Protein AF-A0A925JX83-F1 (afdb_monomer)

pLDDT: mean 80.88, std 17.65, range [23.77, 98.75]

Structure (mmCIF, N/CA/C/O backbone):
data_AF-A0A925JX83-F1
#
_entry.id   AF-A0A925JX83-F1
#
loop_
_atom_site.group_PDB
_atom_site.id
_atom_site.type_symbol
_atom_site.label_atom_id
_atom_site.label_alt_id
_atom_site.label_comp_id
_atom_site.label_asym_id
_atom_site.label_entity_id
_atom_site.label_seq_id
_atom_site.pdbx_PDB_ins_code
_atom_site.Cartn_x
_atom_site.Cartn_y
_atom_site.Cartn_z
_atom_site.occupancy
_atom_site.B_iso_or_equiv
_atom_site.auth_seq_id
_atom_site.auth_comp_id
_atom_site.auth_asym_id
_atom_site.auth_atom_id
_atom_site.pdbx_PDB_model_num
ATOM 1 N N . MET A 1 1 ? 29.002 -5.791 -22.066 1.00 78.94 1 MET A N 1
ATOM 2 C CA . MET A 1 1 ? 28.227 -6.704 -22.938 1.00 78.94 1 MET A CA 1
ATOM 3 C C . MET A 1 1 ? 29.161 -7.788 -23.438 1.00 78.94 1 MET A C 1
ATOM 5 O O . MET A 1 1 ? 30.331 -7.495 -23.654 1.00 78.94 1 MET A O 1
ATOM 9 N N . ARG A 1 2 ? 28.658 -9.006 -23.625 1.00 89.62 2 ARG A N 1
ATOM 10 C CA . ARG A 1 2 ? 29.386 -10.144 -24.207 1.00 89.62 2 ARG A CA 1
ATOM 11 C C . ARG A 1 2 ? 28.476 -10.914 -25.164 1.00 89.62 2 ARG A C 1
ATOM 13 O O . ARG A 1 2 ? 27.270 -10.677 -25.166 1.00 89.62 2 ARG A O 1
ATOM 20 N N . GLU A 1 3 ? 29.063 -11.794 -25.976 1.00 90.12 3 GLU A N 1
ATOM 21 C CA . GLU A 1 3 ? 28.338 -12.619 -26.964 1.00 90.12 3 GLU A CA 1
ATOM 22 C C . GLU A 1 3 ? 27.479 -11.778 -27.926 1.00 90.12 3 GLU A C 1
ATOM 24 O O . GLU A 1 3 ? 26.294 -12.036 -28.130 1.00 90.12 3 GLU A O 1
ATOM 29 N N . ILE A 1 4 ? 28.074 -10.713 -28.477 1.00 92.62 4 ILE A N 1
ATOM 30 C CA . ILE A 1 4 ? 27.375 -9.774 -29.358 1.00 92.62 4 ILE A CA 1
ATOM 31 C C . ILE A 1 4 ? 27.391 -10.309 -30.789 1.00 92.62 4 ILE A C 1
ATOM 33 O O . ILE A 1 4 ? 28.447 -10.421 -31.410 1.00 92.62 4 ILE A O 1
ATOM 37 N N . HIS A 1 5 ? 26.207 -10.571 -31.331 1.00 94.31 5 HIS A N 1
ATOM 38 C CA . HIS A 1 5 ? 26.003 -10.935 -32.728 1.00 94.31 5 HIS A CA 1
ATOM 39 C C . HIS A 1 5 ? 24.969 -9.990 -33.330 1.00 94.31 5 HIS A C 1
ATOM 41 O O . HIS A 1 5 ? 23.813 -10.002 -32.913 1.00 94.31 5 HIS A O 1
ATOM 47 N N . ALA A 1 6 ? 25.378 -9.166 -34.294 1.00 93.44 6 ALA A N 1
ATOM 48 C CA . ALA A 1 6 ? 24.534 -8.117 -34.856 1.00 93.44 6 ALA A CA 1
ATOM 49 C C . ALA A 1 6 ? 24.565 -8.118 -36.385 1.00 93.44 6 ALA A C 1
ATOM 51 O O . ALA A 1 6 ? 25.614 -8.341 -36.990 1.00 93.44 6 ALA A O 1
ATOM 52 N N . LYS A 1 7 ? 23.426 -7.802 -37.006 1.00 94.81 7 LYS A N 1
ATOM 53 C CA . LYS A 1 7 ? 23.338 -7.459 -38.428 1.00 94.81 7 LYS A CA 1
ATOM 54 C C . LYS A 1 7 ? 22.896 -6.007 -38.552 1.00 94.81 7 LYS A C 1
ATOM 56 O O . LYS A 1 7 ? 21.767 -5.671 -38.193 1.00 94.81 7 LYS A O 1
ATOM 61 N N . LEU A 1 8 ? 23.791 -5.180 -39.082 1.00 94.31 8 LEU A N 1
ATOM 62 C CA . LEU A 1 8 ? 23.598 -3.743 -39.261 1.00 94.31 8 LEU A CA 1
ATOM 63 C C . LEU A 1 8 ? 23.529 -3.440 -40.766 1.00 94.31 8 LEU A C 1
ATOM 65 O O . LEU A 1 8 ? 24.561 -3.136 -41.363 1.00 94.31 8 LEU A O 1
ATOM 69 N N . PRO A 1 9 ? 22.369 -3.625 -41.427 1.00 90.00 9 PRO A N 1
ATOM 70 C CA . PRO A 1 9 ? 22.266 -3.475 -42.882 1.00 90.00 9 PRO A CA 1
ATOM 71 C C . PRO A 1 9 ? 22.588 -2.058 -43.362 1.00 90.00 9 PRO A C 1
ATOM 73 O O . PRO A 1 9 ? 23.050 -1.894 -44.489 1.00 90.00 9 PRO A O 1
ATOM 76 N N . HIS A 1 10 ? 22.365 -1.052 -42.515 1.00 89.75 10 HIS A N 1
ATOM 77 C CA . HIS A 1 10 ? 22.659 0.333 -42.829 1.00 89.75 10 HIS A CA 1
ATOM 78 C C . HIS A 1 10 ? 23.338 1.024 -41.646 1.00 89.75 10 HIS A C 1
ATOM 80 O O . HIS A 1 10 ? 22.809 1.063 -40.533 1.00 89.75 10 HIS A O 1
ATOM 86 N N . VAL A 1 11 ? 24.518 1.583 -41.907 1.00 88.81 11 VAL A N 1
ATOM 87 C CA . VAL A 1 11 ? 25.257 2.428 -40.971 1.00 88.81 11 VAL A CA 1
ATOM 88 C C . VAL A 1 11 ? 25.675 3.677 -41.725 1.00 88.81 11 VAL A C 1
ATOM 90 O O . VAL A 1 11 ? 26.470 3.606 -42.660 1.00 88.81 11 VAL A O 1
ATOM 93 N N . ARG A 1 12 ? 25.140 4.820 -41.308 1.00 85.38 12 ARG A N 1
ATOM 94 C CA . ARG A 1 12 ? 25.534 6.130 -41.813 1.00 85.38 12 ARG A CA 1
ATOM 95 C C . ARG A 1 12 ? 26.294 6.855 -40.720 1.00 85.38 12 ARG A C 1
ATOM 97 O O . ARG A 1 12 ? 25.704 7.243 -39.712 1.00 85.38 12 ARG A O 1
ATOM 104 N N . LEU A 1 13 ? 27.599 6.993 -40.916 1.00 80.81 13 LEU A N 1
ATOM 105 C CA . LEU A 1 13 ? 28.453 7.828 -40.076 1.00 80.81 13 LEU A CA 1
ATOM 106 C C . LEU A 1 13 ? 28.253 9.296 -40.472 1.00 80.81 13 LEU A C 1
ATOM 108 O O . LEU A 1 13 ? 27.789 9.565 -41.579 1.00 80.81 13 LEU A O 1
ATOM 112 N N . ALA A 1 14 ? 28.533 10.220 -39.552 1.00 68.12 14 ALA A N 1
ATOM 113 C CA . ALA A 1 14 ? 28.352 11.652 -39.782 1.00 68.12 14 ALA A CA 1
ATOM 114 C C . ALA A 1 14 ? 28.977 12.095 -41.123 1.00 68.12 14 ALA A C 1
ATOM 116 O O . ALA A 1 14 ? 30.123 11.759 -41.421 1.00 68.12 14 ALA A O 1
ATOM 117 N N . ASP A 1 15 ? 28.196 12.829 -41.912 1.00 62.22 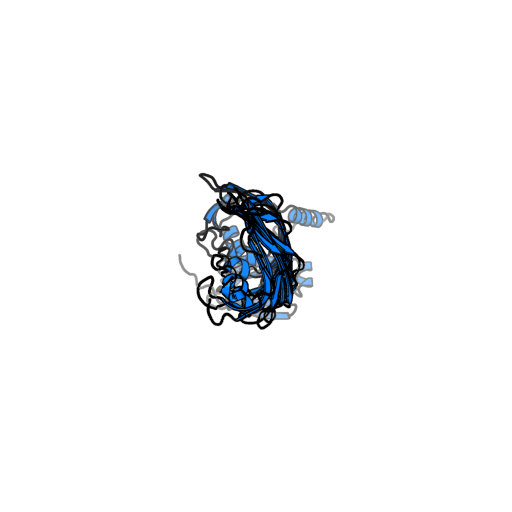15 ASP A N 1
ATOM 118 C CA . ASP A 1 15 ? 28.530 13.341 -43.247 1.00 62.22 15 ASP A CA 1
ATOM 119 C C . ASP A 1 15 ? 28.525 14.885 -43.172 1.00 62.22 15 ASP A C 1
ATOM 121 O O . ASP A 1 15 ? 27.755 15.421 -42.366 1.00 62.22 15 ASP A O 1
ATOM 125 N N . PRO A 1 16 ? 29.349 15.624 -43.942 1.00 60.03 16 PRO A N 1
ATOM 126 C CA . PRO A 1 16 ? 29.262 17.085 -44.051 1.00 60.03 16 PRO A CA 1
ATOM 127 C C . PRO A 1 16 ? 27.836 17.655 -44.206 1.00 60.03 16 PRO A C 1
ATOM 129 O O . PRO A 1 16 ? 27.569 18.725 -43.662 1.00 60.03 16 PRO A O 1
ATOM 132 N N . ASP A 1 17 ? 26.904 16.934 -44.841 1.00 63.88 17 ASP A N 1
ATOM 133 C CA . ASP A 1 17 ? 25.508 17.381 -45.007 1.00 63.88 17 ASP A CA 1
ATOM 134 C C . ASP A 1 17 ? 24.578 17.008 -43.828 1.00 63.88 17 ASP A C 1
ATOM 136 O O . ASP A 1 17 ? 23.416 17.422 -43.764 1.00 63.88 17 ASP A O 1
ATOM 140 N N . SER A 1 18 ? 25.043 16.193 -42.871 1.00 60.97 18 SER A N 1
ATOM 141 C CA . SER A 1 18 ? 24.249 15.757 -41.718 1.00 60.97 18 SER A CA 1
ATOM 142 C C . SER A 1 18 ? 25.121 15.209 -40.583 1.00 60.97 18 SER A C 1
ATOM 144 O O . SER A 1 18 ? 25.587 14.069 -40.627 1.00 60.97 18 SER A O 1
ATOM 146 N N . ALA A 1 19 ? 25.207 15.962 -39.483 1.00 70.25 19 ALA A N 1
ATOM 147 C CA . ALA A 1 19 ? 25.915 15.580 -38.252 1.00 70.25 19 ALA A CA 1
ATOM 148 C C . ALA A 1 19 ? 25.286 14.389 -37.484 1.00 70.25 19 ALA A C 1
ATOM 150 O O . ALA A 1 19 ? 25.683 14.074 -36.364 1.00 70.25 19 ALA A O 1
ATOM 151 N N . ALA A 1 20 ? 24.271 13.723 -38.047 1.00 80.94 20 ALA A N 1
ATOM 152 C CA . ALA A 1 20 ? 23.543 12.648 -37.384 1.00 80.94 20 ALA A CA 1
ATOM 153 C C . ALA A 1 20 ? 24.036 11.268 -37.837 1.00 80.94 20 ALA A C 1
ATOM 155 O O . ALA A 1 20 ? 23.820 10.873 -38.987 1.00 80.94 20 ALA A O 1
ATOM 156 N N . THR A 1 21 ? 24.587 10.494 -36.905 1.00 88.19 21 THR A N 1
ATOM 157 C CA . THR A 1 21 ? 24.862 9.070 -37.125 1.00 88.19 21 THR A CA 1
ATOM 158 C C . THR A 1 21 ? 23.552 8.287 -37.069 1.00 88.19 21 THR A C 1
ATOM 160 O O . THR A 1 21 ? 22.755 8.474 -36.149 1.00 88.19 21 THR A O 1
ATOM 163 N N . ALA A 1 22 ? 23.313 7.413 -38.043 1.00 90.88 22 ALA A N 1
ATOM 164 C CA . ALA A 1 22 ? 22.145 6.537 -38.083 1.00 90.88 22 ALA A CA 1
ATOM 165 C C . ALA A 1 22 ? 22.585 5.076 -38.209 1.00 90.88 22 ALA A C 1
ATOM 167 O O . ALA A 1 22 ? 23.403 4.739 -39.062 1.00 90.88 22 ALA A O 1
ATOM 168 N N . ILE A 1 23 ? 22.043 4.216 -37.351 1.00 94.38 23 ILE A N 1
ATOM 169 C CA . ILE A 1 23 ? 22.340 2.786 -37.296 1.00 94.38 23 ILE A CA 1
ATOM 170 C C . ILE A 1 23 ? 21.011 2.043 -37.362 1.00 94.38 23 ILE A C 1
ATOM 172 O O . ILE A 1 23 ? 20.189 2.142 -36.449 1.00 94.38 23 ILE A O 1
ATOM 176 N N . GLU A 1 24 ? 20.807 1.287 -38.432 1.00 96.38 24 GLU A N 1
ATOM 177 C CA . GLU A 1 24 ? 19.712 0.331 -38.521 1.00 96.38 24 GLU A CA 1
ATOM 178 C C . GLU A 1 24 ? 20.189 -1.013 -37.973 1.00 96.38 24 GLU A C 1
ATOM 180 O O . GLU A 1 24 ? 21.161 -1.593 -38.459 1.00 96.38 24 GLU A O 1
ATOM 185 N N . ILE A 1 25 ? 19.508 -1.509 -36.946 1.00 97.25 25 ILE A N 1
ATOM 186 C CA . ILE A 1 25 ? 19.748 -2.818 -36.349 1.00 97.25 25 ILE A CA 1
ATOM 187 C C . ILE A 1 25 ? 18.638 -3.739 -36.846 1.00 97.25 25 ILE A C 1
ATOM 189 O O . ILE A 1 25 ? 17.486 -3.599 -36.438 1.00 97.25 25 ILE A O 1
ATOM 193 N N . ALA A 1 26 ? 18.979 -4.689 -37.719 1.00 96.75 26 ALA A N 1
ATOM 194 C CA . ALA A 1 26 ? 18.023 -5.692 -38.192 1.00 96.75 26 ALA A CA 1
ATOM 195 C C . ALA A 1 26 ? 17.862 -6.843 -37.192 1.00 96.75 26 ALA A C 1
ATOM 197 O O . ALA A 1 26 ? 16.775 -7.392 -37.047 1.00 96.75 26 ALA A O 1
ATOM 198 N N . THR A 1 27 ? 18.957 -7.222 -36.534 1.00 97.44 27 THR A N 1
ATOM 199 C CA . THR A 1 27 ? 18.974 -8.183 -35.429 1.00 97.44 27 THR A CA 1
ATOM 200 C C . THR A 1 27 ? 20.197 -7.917 -34.561 1.00 97.44 27 THR A C 1
ATOM 202 O O . THR A 1 27 ? 21.277 -7.608 -35.077 1.00 97.44 27 THR A O 1
ATOM 205 N N . LEU A 1 28 ? 20.035 -8.041 -33.248 1.00 97.12 28 LEU A N 1
ATOM 206 C CA . LEU A 1 28 ? 21.115 -8.038 -32.275 1.00 97.12 28 LEU A CA 1
ATOM 207 C C . LEU A 1 28 ? 20.810 -9.062 -31.183 1.00 97.12 28 LEU A C 1
ATOM 209 O O . LEU A 1 28 ? 19.782 -9.005 -30.514 1.00 97.12 28 LEU A O 1
ATOM 213 N N . ARG A 1 29 ? 21.747 -9.985 -30.991 1.00 97.50 29 ARG A N 1
ATOM 214 C CA . ARG A 1 29 ? 21.805 -10.897 -29.851 1.00 97.50 29 ARG A CA 1
ATOM 215 C C . ARG A 1 29 ? 22.959 -10.474 -28.975 1.00 97.50 29 ARG A C 1
ATOM 217 O O . ARG A 1 29 ? 24.043 -10.210 -29.490 1.00 97.50 29 ARG A O 1
ATOM 224 N N . ALA A 1 30 ? 22.720 -10.383 -27.678 1.00 96.69 30 ALA A N 1
ATOM 225 C CA . ALA A 1 30 ? 23.754 -9.995 -26.735 1.00 96.69 30 ALA A CA 1
ATOM 226 C C . ALA A 1 30 ? 23.387 -10.422 -25.319 1.00 96.69 30 ALA A C 1
ATOM 228 O O . ALA A 1 30 ? 22.213 -10.487 -24.950 1.00 96.69 30 ALA A O 1
ATOM 229 N N . ILE A 1 31 ? 24.411 -10.620 -24.498 1.00 93.44 31 ILE A N 1
ATOM 230 C CA . ILE A 1 31 ? 24.279 -10.638 -23.046 1.00 93.44 31 ILE A CA 1
ATOM 231 C C . ILE A 1 31 ? 24.750 -9.274 -22.544 1.00 93.44 31 ILE A C 1
ATOM 233 O O . ILE A 1 31 ? 25.933 -8.918 -22.639 1.00 93.44 31 ILE A O 1
ATOM 237 N N . ALA A 1 32 ? 23.808 -8.475 -22.051 1.00 90.19 32 ALA A N 1
ATOM 238 C CA . ALA A 1 32 ? 24.073 -7.151 -21.522 1.00 90.19 32 ALA A CA 1
ATOM 239 C C . ALA A 1 32 ? 24.131 -7.174 -19.994 1.00 90.19 32 ALA A C 1
ATOM 241 O O . ALA A 1 32 ? 23.265 -7.718 -19.322 1.00 90.19 32 ALA A O 1
ATOM 242 N N . GLU A 1 33 ? 25.157 -6.537 -19.442 1.00 86.62 33 GLU A N 1
ATOM 243 C CA . GLU A 1 33 ? 25.379 -6.395 -18.000 1.00 86.62 33 GLU A CA 1
ATOM 244 C C . GLU A 1 33 ? 25.409 -4.888 -17.678 1.00 86.62 33 GLU A C 1
ATOM 246 O O . GLU A 1 33 ? 26.477 -4.346 -17.403 1.00 86.62 33 GLU A O 1
ATOM 251 N N . PRO A 1 34 ? 24.281 -4.161 -17.851 1.00 75.62 34 PRO A N 1
ATOM 252 C CA . PRO A 1 34 ? 24.247 -2.706 -17.670 1.00 75.62 34 PRO A CA 1
ATOM 253 C C . PRO A 1 34 ? 24.339 -2.295 -16.191 1.00 75.62 34 PRO A C 1
ATOM 255 O O . PRO A 1 34 ? 24.832 -1.214 -15.881 1.00 75.62 34 PRO A O 1
ATOM 258 N N . PHE A 1 35 ? 23.893 -3.171 -15.289 1.00 77.69 35 PHE A N 1
ATOM 259 C CA . PHE A 1 35 ? 23.976 -3.034 -13.836 1.00 77.69 35 PHE A CA 1
ATOM 260 C C . PHE A 1 35 ? 24.625 -4.295 -13.237 1.00 77.69 35 PHE A C 1
ATOM 262 O O . PHE A 1 35 ? 25.201 -5.114 -13.955 1.00 77.69 35 PHE A O 1
ATOM 269 N N . ARG A 1 36 ? 24.548 -4.475 -11.911 1.00 75.25 36 ARG A N 1
ATOM 270 C CA . ARG A 1 36 ? 24.978 -5.727 -11.264 1.00 75.25 36 ARG A CA 1
ATOM 271 C C . ARG A 1 36 ? 24.125 -6.907 -11.750 1.00 75.25 36 ARG A C 1
ATOM 273 O O . ARG A 1 36 ? 22.998 -6.715 -12.192 1.00 75.25 36 ARG A O 1
ATOM 280 N N . ALA A 1 37 ? 24.670 -8.120 -11.639 1.00 73.94 37 ALA A N 1
ATOM 281 C CA . ALA A 1 37 ? 23.974 -9.356 -11.998 1.00 73.94 37 ALA A CA 1
ATOM 282 C C . ALA A 1 37 ? 22.558 -9.432 -11.374 1.00 73.94 37 ALA A C 1
ATOM 284 O O . ALA A 1 37 ? 22.385 -8.993 -10.231 1.00 73.94 37 ALA A O 1
ATOM 285 N N . PRO A 1 38 ? 21.567 -10.029 -12.068 1.00 87.12 38 PRO A N 1
ATOM 286 C CA . PRO A 1 38 ? 21.692 -10.852 -13.282 1.00 87.12 38 PRO A CA 1
ATOM 287 C C . PRO A 1 38 ? 21.828 -10.050 -14.595 1.00 87.12 38 PRO A C 1
ATOM 289 O O . PRO A 1 38 ? 21.419 -8.894 -14.644 1.00 87.12 38 PRO A O 1
ATOM 292 N N . PRO A 1 39 ? 22.396 -10.640 -15.668 1.00 91.75 39 PRO A N 1
ATOM 293 C CA . PRO A 1 39 ? 22.475 -9.995 -16.977 1.00 91.75 39 PRO A CA 1
ATOM 294 C C . PRO A 1 39 ? 21.116 -9.958 -17.693 1.00 91.75 39 PRO A C 1
ATOM 296 O O . PRO A 1 39 ? 20.288 -10.856 -17.538 1.00 91.75 39 PRO A O 1
ATOM 299 N N . ALA A 1 40 ? 20.931 -8.971 -18.566 1.00 93.50 40 ALA A N 1
ATOM 300 C CA . ALA A 1 40 ? 19.880 -8.969 -19.572 1.00 93.50 40 ALA A CA 1
ATOM 301 C C . ALA A 1 40 ? 20.286 -9.870 -20.749 1.00 93.50 40 ALA A C 1
ATOM 303 O O . ALA A 1 40 ? 21.306 -9.637 -21.403 1.00 93.50 40 ALA A O 1
ATOM 304 N N . VAL A 1 41 ? 19.482 -10.891 -21.043 1.00 96.06 41 VAL A N 1
ATOM 305 C CA . VAL A 1 41 ? 19.696 -11.783 -22.192 1.00 96.06 41 VAL A CA 1
ATOM 306 C C . VAL A 1 41 ? 18.823 -11.315 -23.350 1.00 96.06 41 VAL A C 1
ATOM 308 O O . VAL A 1 41 ? 17.610 -11.492 -23.327 1.00 96.06 41 VAL A O 1
ATOM 311 N N . ILE A 1 42 ? 19.433 -10.736 -24.378 1.00 97.25 42 ILE A N 1
ATOM 312 C CA . ILE A 1 42 ? 18.730 -10.257 -25.570 1.00 97.25 42 ILE A CA 1
ATOM 313 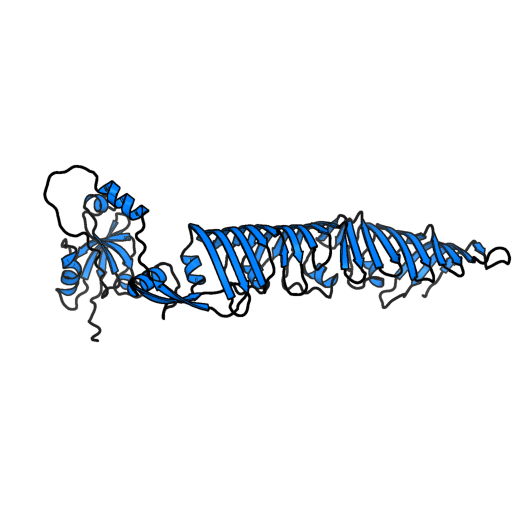C C . ILE A 1 42 ? 18.776 -11.366 -26.624 1.00 97.25 42 ILE A C 1
ATOM 315 O O . ILE A 1 42 ? 19.839 -11.691 -27.157 1.00 97.25 42 ILE A O 1
ATOM 319 N N . ARG A 1 43 ? 17.617 -11.973 -26.906 1.00 97.94 43 ARG A N 1
ATOM 320 C CA . ARG A 1 43 ? 17.453 -13.025 -27.927 1.00 97.94 43 ARG A CA 1
ATOM 321 C C . ARG A 1 43 ? 17.328 -12.457 -29.329 1.00 97.94 43 ARG A C 1
ATOM 323 O O . ARG A 1 43 ? 17.735 -13.125 -30.280 1.00 97.94 43 ARG A O 1
ATOM 330 N N . ASP A 1 44 ? 16.759 -11.265 -29.432 1.00 98.25 44 ASP A N 1
ATOM 331 C CA . ASP A 1 44 ? 16.737 -10.465 -30.643 1.00 98.25 44 ASP A CA 1
ATOM 332 C C . ASP A 1 44 ? 16.440 -8.999 -30.302 1.00 98.25 44 ASP A C 1
ATOM 334 O O . ASP A 1 44 ? 15.725 -8.705 -29.341 1.00 98.25 44 ASP A O 1
ATOM 338 N N . LEU A 1 45 ? 16.972 -8.086 -31.103 1.00 97.81 45 LEU A N 1
ATOM 339 C CA . LEU A 1 45 ? 16.675 -6.660 -31.061 1.00 97.81 45 LEU A CA 1
ATOM 340 C C . LEU A 1 45 ? 16.705 -6.138 -32.493 1.00 97.81 45 LEU A C 1
ATOM 342 O O . LEU A 1 45 ? 17.731 -6.231 -33.164 1.00 97.81 45 LEU A O 1
ATOM 346 N N . ALA A 1 46 ? 15.608 -5.521 -32.913 1.00 98.31 46 ALA A N 1
ATOM 347 C CA . ALA A 1 46 ? 15.557 -4.693 -34.108 1.00 98.31 46 ALA A CA 1
ATOM 348 C C . ALA A 1 46 ? 15.207 -3.260 -33.704 1.00 98.31 46 ALA A C 1
ATOM 350 O O . ALA A 1 46 ? 14.305 -3.069 -32.890 1.00 98.31 46 ALA A O 1
ATOM 351 N N . ALA A 1 47 ? 15.917 -2.266 -34.234 1.00 97.88 47 ALA A N 1
ATOM 352 C CA . ALA A 1 47 ? 15.678 -0.855 -33.928 1.00 97.88 47 ALA A CA 1
ATOM 353 C C . ALA A 1 47 ? 16.380 0.071 -34.925 1.00 97.88 47 ALA A C 1
ATOM 355 O O . ALA A 1 47 ? 17.367 -0.308 -35.554 1.00 97.88 47 ALA A O 1
ATOM 356 N N . ILE A 1 48 ? 15.927 1.321 -34.988 1.00 96.81 48 ILE A N 1
ATOM 357 C CA . ILE A 1 48 ? 16.631 2.407 -35.675 1.00 96.81 48 ILE A CA 1
ATOM 358 C C . ILE A 1 48 ? 17.203 3.342 -34.614 1.00 96.81 48 ILE A C 1
ATOM 360 O O . ILE A 1 48 ? 16.455 3.984 -33.874 1.00 96.81 48 ILE A O 1
ATOM 364 N N . VAL A 1 49 ? 18.529 3.426 -34.540 1.00 96.25 49 VAL A N 1
ATOM 365 C CA . VAL A 1 49 ? 19.239 4.299 -33.602 1.00 96.25 49 VAL A CA 1
ATOM 366 C C . VAL A 1 49 ? 19.752 5.521 -34.351 1.00 96.25 49 VAL A C 1
ATOM 368 O O . VAL A 1 49 ? 20.470 5.397 -35.340 1.00 96.25 49 VAL A O 1
ATOM 371 N N . ARG A 1 50 ? 19.411 6.716 -33.871 1.00 94.62 50 ARG A N 1
ATOM 372 C CA . ARG A 1 50 ? 19.931 7.984 -34.390 1.00 94.62 50 ARG A CA 1
ATOM 373 C C . ARG A 1 50 ? 20.646 8.733 -33.279 1.00 94.62 50 ARG A C 1
ATOM 375 O O . ARG A 1 50 ? 20.040 9.000 -32.243 1.00 94.62 50 ARG A O 1
ATOM 382 N N . LEU A 1 51 ? 21.905 9.075 -33.518 1.00 92.56 51 LEU A N 1
ATOM 383 C CA . LEU A 1 51 ? 22.762 9.817 -32.605 1.00 92.56 51 LEU A CA 1
ATOM 384 C C . LEU A 1 51 ? 23.084 11.170 -33.241 1.00 92.56 51 LEU A C 1
ATOM 386 O O . LEU A 1 51 ? 23.534 11.228 -34.384 1.00 92.56 51 LEU A O 1
ATOM 390 N N . THR A 1 52 ? 22.842 12.245 -32.506 1.00 91.19 52 THR A N 1
ATOM 391 C CA . THR A 1 52 ? 23.244 13.615 -32.844 1.00 91.19 52 THR A CA 1
ATOM 392 C C . THR A 1 52 ? 24.114 14.173 -31.727 1.00 91.19 52 THR A C 1
ATOM 394 O O . THR A 1 52 ? 24.222 13.560 -30.663 1.00 91.19 52 THR A O 1
ATOM 397 N N . ASP A 1 53 ? 24.675 15.364 -31.927 1.00 88.19 53 ASP A N 1
ATOM 398 C CA . ASP A 1 53 ? 25.419 16.048 -30.866 1.00 88.19 53 ASP A CA 1
ATOM 399 C C . ASP A 1 53 ? 24.562 16.287 -29.617 1.00 88.19 53 ASP A C 1
ATOM 401 O O . ASP A 1 53 ? 25.063 16.174 -28.501 1.00 88.19 53 ASP A O 1
ATOM 405 N N . ASP A 1 54 ? 23.258 16.506 -29.792 1.00 90.19 54 ASP A N 1
ATOM 406 C CA . ASP A 1 54 ? 22.354 16.830 -28.685 1.00 90.19 54 ASP A CA 1
ATOM 407 C C . ASP A 1 54 ? 21.505 15.663 -28.173 1.00 90.19 54 ASP A C 1
ATOM 409 O O . ASP A 1 54 ? 20.890 15.788 -27.115 1.00 90.19 54 ASP A O 1
ATOM 413 N N . SER A 1 55 ? 21.399 14.541 -28.896 1.00 92.56 55 SER A N 1
ATOM 414 C CA . SER A 1 55 ? 20.409 13.511 -28.557 1.00 92.56 55 SER A CA 1
ATOM 415 C C . SER A 1 55 ? 20.726 12.112 -29.074 1.00 92.56 55 SER A C 1
ATOM 417 O O . SER A 1 55 ? 21.341 11.927 -30.122 1.00 92.56 55 SER A O 1
ATOM 419 N N . ILE A 1 56 ? 20.218 11.112 -28.358 1.00 94.50 56 ILE A N 1
ATOM 420 C CA . ILE A 1 56 ? 20.161 9.715 -28.782 1.00 94.50 56 ILE A CA 1
ATOM 421 C C . ILE A 1 56 ? 18.690 9.326 -28.874 1.00 94.50 56 ILE A C 1
ATOM 423 O O . ILE A 1 56 ? 17.948 9.450 -27.901 1.00 94.50 56 ILE A O 1
ATOM 427 N N . THR A 1 57 ? 18.258 8.832 -30.031 1.00 96.62 57 THR A N 1
ATOM 428 C CA . THR A 1 57 ? 16.895 8.321 -30.228 1.00 96.62 57 THR A CA 1
ATOM 429 C C . THR A 1 57 ? 16.921 6.886 -30.732 1.00 96.62 57 THR A C 1
ATOM 431 O O . THR A 1 57 ? 17.714 6.555 -31.609 1.00 96.62 57 THR A O 1
ATOM 434 N N . ILE A 1 58 ? 16.041 6.049 -30.191 1.00 97.31 58 ILE A N 1
ATOM 435 C CA . ILE A 1 58 ? 15.809 4.662 -30.584 1.00 97.31 58 ILE A CA 1
ATOM 436 C C . ILE A 1 58 ? 14.342 4.567 -31.002 1.00 97.31 58 ILE A C 1
ATOM 438 O O . ILE A 1 58 ? 13.446 4.812 -30.193 1.00 97.31 58 ILE A O 1
ATOM 442 N N . ARG A 1 59 ? 14.097 4.246 -32.271 1.00 96.81 59 ARG A N 1
ATOM 443 C CA . ARG A 1 59 ? 12.760 4.100 -32.860 1.00 96.81 59 ARG A CA 1
ATOM 444 C C . ARG A 1 59 ? 12.506 2.660 -33.268 1.00 96.81 59 ARG A C 1
ATOM 446 O O . ARG A 1 59 ? 13.451 1.919 -33.539 1.00 96.81 59 ARG A O 1
ATOM 453 N N . ASP A 1 60 ? 11.225 2.302 -33.304 1.00 95.88 60 ASP A N 1
ATOM 454 C CA . ASP A 1 60 ? 10.735 0.993 -33.741 1.00 95.88 60 ASP A CA 1
ATOM 455 C C . ASP A 1 60 ? 11.456 -0.174 -33.054 1.00 95.88 60 ASP A C 1
ATOM 457 O O . ASP A 1 60 ? 11.701 -1.223 -33.656 1.00 95.88 60 ASP A O 1
ATOM 461 N N . ALA A 1 61 ? 11.815 0.024 -31.779 1.00 97.94 61 ALA A N 1
ATOM 462 C CA . ALA A 1 61 ? 12.523 -0.977 -31.009 1.00 97.94 61 ALA A CA 1
ATOM 463 C C . ALA A 1 61 ? 11.599 -2.172 -30.799 1.00 97.94 61 ALA A C 1
ATOM 465 O O . ALA A 1 61 ? 10.506 -2.026 -30.255 1.00 97.94 61 ALA A O 1
ATOM 466 N N . ARG A 1 62 ? 12.047 -3.350 -31.219 1.00 98.38 62 ARG A N 1
ATOM 467 C CA . ARG A 1 62 ? 11.411 -4.643 -30.970 1.00 98.38 62 ARG A CA 1
ATOM 468 C C . ARG A 1 62 ? 12.448 -5.529 -30.310 1.00 98.38 62 ARG A C 1
ATOM 470 O O . ARG A 1 62 ? 13.433 -5.896 -30.944 1.00 98.38 62 ARG A O 1
ATOM 477 N N . ILE A 1 63 ? 12.245 -5.824 -29.035 1.00 98.12 63 ILE A N 1
ATOM 478 C CA . ILE A 1 63 ? 13.173 -6.566 -28.187 1.00 98.12 63 ILE A CA 1
ATOM 479 C C . ILE A 1 63 ? 12.518 -7.891 -27.818 1.00 98.12 63 ILE A C 1
ATOM 481 O O . ILE A 1 63 ? 11.421 -7.915 -27.260 1.00 98.12 63 ILE A O 1
ATOM 485 N N . ALA A 1 64 ? 13.212 -8.990 -28.089 1.00 98.44 64 ALA A N 1
ATOM 486 C CA . ALA A 1 64 ? 12.869 -10.310 -27.590 1.00 98.44 64 ALA A CA 1
ATOM 487 C C . ALA A 1 64 ? 13.860 -10.713 -26.490 1.00 98.44 64 ALA A C 1
ATOM 489 O O . ALA A 1 64 ? 15.069 -10.799 -26.720 1.00 98.44 64 ALA A O 1
ATOM 490 N N . LEU A 1 65 ? 13.335 -10.981 -25.299 1.00 97.81 65 LEU A N 1
ATOM 491 C CA . LEU A 1 65 ? 14.039 -11.620 -24.183 1.00 97.81 65 LEU A CA 1
ATOM 492 C C . LEU A 1 65 ? 13.623 -13.111 -24.133 1.00 97.81 65 LEU A C 1
ATOM 494 O O . LEU A 1 65 ? 12.808 -13.529 -24.961 1.00 97.81 65 LEU A O 1
ATOM 498 N N . PRO A 1 66 ? 14.173 -13.960 -23.241 1.00 97.75 66 PRO A N 1
ATOM 499 C CA . PRO A 1 66 ? 13.827 -15.382 -23.192 1.00 97.75 66 PRO A CA 1
ATOM 500 C C . PRO A 1 66 ? 12.324 -15.676 -23.111 1.00 97.75 66 PRO A C 1
ATOM 502 O O . PRO A 1 66 ? 11.867 -16.600 -23.781 1.00 97.75 66 PRO A O 1
ATOM 505 N N . GLY A 1 67 ? 11.568 -14.897 -22.334 1.00 97.69 67 GLY A N 1
ATOM 506 C CA . GLY A 1 67 ? 10.117 -15.033 -22.189 1.00 97.69 67 GLY A CA 1
ATOM 507 C C . GLY A 1 67 ? 9.322 -13.750 -22.440 1.00 97.69 67 GLY A C 1
ATOM 508 O O . GLY A 1 67 ? 8.097 -13.788 -22.357 1.00 97.69 67 GLY A O 1
ATOM 509 N N . SER A 1 68 ? 9.985 -12.634 -22.757 1.00 98.50 68 SER A N 1
ATOM 510 C CA . SER A 1 68 ? 9.346 -11.320 -22.909 1.00 98.50 68 SER A CA 1
ATOM 511 C C . SER A 1 68 ? 9.467 -10.754 -24.319 1.00 98.50 68 SER A C 1
ATOM 513 O O . SER A 1 68 ? 10.466 -10.970 -25.010 1.00 98.50 68 SER A O 1
ATOM 515 N N . ARG A 1 69 ? 8.476 -9.955 -24.721 1.00 98.56 69 ARG A N 1
ATOM 516 C CA . ARG A 1 69 ? 8.512 -9.129 -25.933 1.00 98.56 69 ARG A CA 1
ATOM 517 C C . ARG A 1 69 ? 8.215 -7.687 -25.573 1.00 98.56 69 ARG A C 1
ATOM 519 O O . ARG A 1 69 ? 7.202 -7.412 -24.940 1.00 98.56 69 ARG A O 1
ATOM 526 N N . ILE A 1 70 ? 9.103 -6.785 -25.977 1.00 98.25 70 ILE A N 1
ATOM 527 C CA . ILE A 1 70 ? 9.005 -5.361 -25.666 1.00 98.25 70 ILE A CA 1
ATOM 528 C C . ILE A 1 70 ? 9.089 -4.568 -26.963 1.00 98.25 70 ILE A C 1
ATOM 530 O O . ILE A 1 70 ? 10.069 -4.674 -27.701 1.00 98.25 70 ILE A O 1
ATOM 534 N N . ASN A 1 71 ? 8.081 -3.740 -27.211 1.00 98.31 71 ASN A N 1
ATOM 535 C CA . ASN A 1 71 ? 8.061 -2.795 -28.316 1.00 98.31 71 ASN A CA 1
ATOM 536 C C . ASN A 1 71 ? 8.165 -1.383 -27.758 1.00 98.31 71 ASN A C 1
ATOM 538 O O . ASN A 1 71 ? 7.469 -1.067 -26.796 1.00 98.31 71 ASN A O 1
ATOM 542 N N . GLY A 1 72 ? 8.982 -0.510 -28.341 1.00 96.88 72 GLY A N 1
ATOM 543 C CA . GLY A 1 72 ? 9.130 0.809 -27.748 1.00 96.88 72 GLY A CA 1
ATOM 544 C C . GLY A 1 72 ? 9.902 1.848 -28.533 1.00 96.88 72 GLY A C 1
ATOM 545 O O . GLY A 1 72 ? 10.349 1.660 -29.665 1.00 96.88 72 GLY A O 1
ATOM 546 N N . TYR A 1 73 ? 10.031 2.978 -27.859 1.00 97.12 73 TYR A N 1
ATOM 547 C CA . TYR A 1 73 ? 10.702 4.181 -28.300 1.00 97.12 73 TYR A CA 1
ATOM 548 C C . TYR A 1 73 ? 11.476 4.772 -27.125 1.00 97.12 73 TYR A C 1
ATOM 550 O O . TYR A 1 73 ? 10.994 4.766 -25.991 1.00 97.12 73 TYR A O 1
ATOM 558 N N . SER A 1 74 ? 12.652 5.322 -27.410 1.00 96.75 74 SER A N 1
ATOM 559 C CA . SER A 1 74 ? 13.439 6.084 -26.447 1.00 96.75 74 SER A CA 1
ATOM 560 C C . SER A 1 74 ? 14.017 7.326 -27.111 1.00 96.75 74 SER A C 1
ATOM 562 O O . SER A 1 74 ? 14.525 7.254 -28.228 1.00 96.75 74 SER A O 1
ATOM 564 N N . ALA A 1 75 ? 14.015 8.451 -26.412 1.00 96.69 75 ALA A N 1
ATOM 565 C CA . ALA A 1 75 ? 14.765 9.645 -26.765 1.00 96.69 75 ALA A CA 1
ATOM 566 C C . ALA A 1 75 ? 15.410 10.223 -25.515 1.00 96.69 75 ALA A C 1
ATOM 568 O O . ALA A 1 75 ? 14.747 10.397 -24.501 1.00 96.69 75 ALA A O 1
ATOM 569 N N . VAL A 1 76 ? 16.703 10.506 -25.588 1.00 94.62 76 VAL A N 1
ATOM 570 C CA . VAL A 1 76 ? 17.483 11.070 -24.489 1.00 94.62 76 VAL A CA 1
ATOM 571 C C . VAL A 1 76 ? 18.265 12.247 -25.044 1.00 94.62 76 VAL A C 1
ATOM 573 O O . VAL A 1 76 ? 19.043 12.077 -25.982 1.00 94.62 76 VAL A O 1
ATOM 576 N N . ALA A 1 77 ? 18.048 13.435 -24.494 1.00 93.25 77 ALA A N 1
ATOM 577 C CA . ALA A 1 77 ? 18.834 14.615 -24.811 1.00 93.25 77 ALA A CA 1
ATOM 578 C C . ALA A 1 77 ? 20.065 14.689 -23.899 1.00 93.25 77 ALA A C 1
ATOM 580 O O . ALA A 1 77 ? 20.000 14.351 -22.716 1.00 93.25 77 ALA A O 1
ATOM 581 N N . ARG A 1 78 ? 21.184 15.210 -24.411 1.00 84.00 78 ARG A N 1
ATOM 582 C CA . ARG A 1 78 ? 22.381 15.492 -23.603 1.00 84.00 78 ARG A CA 1
ATOM 583 C C . ARG A 1 78 ? 22.109 16.487 -22.469 1.00 84.00 78 ARG A C 1
ATOM 585 O O . ARG A 1 78 ? 22.793 16.429 -21.455 1.00 84.00 78 ARG A O 1
ATOM 592 N N . GLY A 1 79 ? 21.094 17.343 -22.616 1.00 79.31 79 GLY A N 1
ATOM 593 C CA . GLY A 1 79 ? 20.622 18.280 -21.588 1.00 79.31 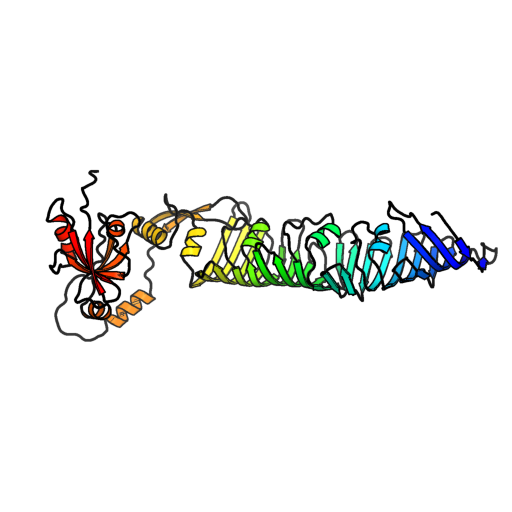79 GLY A CA 1
ATOM 594 C C . GLY A 1 79 ? 19.840 17.645 -20.429 1.00 79.31 79 GLY A C 1
ATOM 595 O O . GLY A 1 79 ? 19.354 18.372 -19.571 1.00 79.31 79 GLY A O 1
ATOM 596 N N . GLY A 1 80 ? 19.706 16.314 -20.394 1.00 83.81 80 GLY A N 1
ATOM 597 C CA . GLY A 1 80 ? 19.127 15.575 -19.267 1.00 83.81 80 GLY A CA 1
ATOM 598 C C . GLY A 1 80 ? 17.647 15.218 -19.407 1.00 83.81 80 GLY A C 1
ATOM 599 O O . GLY A 1 80 ? 17.142 14.449 -18.592 1.00 83.81 80 GLY A O 1
ATOM 600 N N . SER A 1 81 ? 16.953 15.707 -20.441 1.00 94.19 81 SER A N 1
ATOM 601 C CA . SER A 1 81 ? 15.587 15.264 -20.718 1.00 94.19 81 SER A CA 1
ATOM 602 C C . SER A 1 81 ? 15.573 13.879 -21.362 1.00 94.19 81 SER A C 1
ATOM 604 O O . SER A 1 81 ? 16.427 13.530 -22.182 1.00 94.19 81 SER A O 1
ATOM 606 N N . ALA A 1 82 ? 14.596 13.066 -20.981 1.00 96.38 82 ALA A N 1
ATOM 607 C CA . ALA A 1 82 ? 14.447 11.713 -21.488 1.00 96.38 82 ALA A CA 1
ATOM 608 C C . ALA A 1 82 ? 12.973 11.355 -21.644 1.00 96.38 82 ALA A C 1
ATOM 610 O O . ALA A 1 82 ? 12.136 11.738 -20.834 1.00 96.38 82 ALA A O 1
ATOM 611 N N . GLN A 1 83 ? 12.657 10.584 -22.676 1.00 97.38 83 GLN A N 1
ATOM 612 C CA . GLN A 1 83 ? 11.350 9.991 -22.880 1.00 97.38 83 GLN A CA 1
ATOM 613 C C . GLN A 1 83 ? 11.524 8.537 -23.292 1.00 97.38 83 GLN A C 1
ATOM 615 O O . GLN A 1 83 ? 12.233 8.237 -24.248 1.00 97.38 83 GLN A O 1
ATOM 620 N N . VAL A 1 84 ? 10.831 7.641 -22.604 1.00 97.69 84 VAL A N 1
ATOM 621 C CA . VAL A 1 84 ? 10.737 6.227 -22.958 1.00 97.69 84 VAL A CA 1
ATOM 622 C C . VAL A 1 84 ? 9.268 5.848 -23.006 1.00 97.69 84 VAL A C 1
ATOM 624 O O . VAL A 1 84 ? 8.488 6.240 -22.142 1.00 97.69 84 VAL A O 1
ATOM 627 N N . ARG A 1 85 ? 8.883 5.081 -24.022 1.00 98.31 85 ARG A N 1
ATOM 628 C CA . ARG A 1 85 ? 7.589 4.400 -24.094 1.00 98.31 85 ARG A CA 1
ATOM 629 C C . ARG A 1 85 ? 7.837 2.958 -24.480 1.00 98.31 85 ARG A C 1
ATOM 631 O O . ARG A 1 85 ? 8.542 2.706 -25.455 1.00 98.31 85 ARG A O 1
ATOM 638 N N . ALA A 1 86 ? 7.267 2.030 -23.732 1.00 98.00 86 ALA A N 1
ATOM 639 C CA . ALA A 1 86 ? 7.430 0.608 -23.964 1.00 98.00 86 ALA A CA 1
ATOM 640 C C . ALA A 1 86 ? 6.109 -0.120 -23.720 1.00 98.00 86 ALA A C 1
ATOM 642 O O . ALA A 1 86 ? 5.477 0.077 -22.692 1.00 98.00 86 ALA A O 1
ATOM 643 N N . ARG A 1 87 ? 5.722 -0.989 -24.646 1.00 98.56 87 ARG A N 1
ATOM 644 C CA . ARG A 1 87 ? 4.679 -1.997 -24.466 1.00 98.56 87 ARG A CA 1
ATOM 645 C C . ARG A 1 87 ? 5.351 -3.339 -24.266 1.00 98.56 87 ARG A C 1
ATOM 647 O O . ARG A 1 87 ? 6.142 -3.739 -25.121 1.00 98.56 87 ARG A O 1
ATOM 654 N N . ALA A 1 88 ? 5.033 -4.032 -23.183 1.00 97.88 88 ALA A N 1
ATOM 655 C CA . ALA A 1 88 ? 5.567 -5.353 -22.899 1.00 97.88 88 ALA A CA 1
ATOM 656 C C . ALA A 1 88 ? 4.427 -6.377 -22.830 1.00 97.88 88 ALA A C 1
ATOM 658 O O . ALA A 1 88 ? 3.601 -6.324 -21.921 1.00 97.88 88 ALA A O 1
ATOM 659 N N . GLU A 1 89 ? 4.369 -7.287 -23.806 1.00 97.31 89 GLU A N 1
ATOM 660 C CA . GLU A 1 89 ? 3.308 -8.295 -23.929 1.00 97.31 89 GLU A CA 1
ATOM 661 C C . GLU A 1 89 ? 3.805 -9.537 -24.711 1.00 97.31 89 GLU A C 1
ATOM 663 O O . GLU A 1 89 ? 3.961 -9.484 -25.936 1.00 97.31 89 GLU A O 1
ATOM 668 N N . PRO A 1 90 ? 4.070 -10.674 -24.037 1.00 97.94 90 PRO A N 1
ATOM 669 C CA . PRO A 1 90 ? 4.151 -10.821 -22.585 1.00 97.94 90 PRO A CA 1
ATOM 670 C C . PRO A 1 90 ? 5.425 -10.177 -22.016 1.00 97.94 90 PRO A C 1
ATOM 672 O O . PRO A 1 90 ? 6.415 -9.970 -22.721 1.00 97.94 90 PRO A O 1
ATOM 675 N N . VAL A 1 91 ? 5.422 -9.933 -20.711 1.00 98.00 91 VAL A N 1
ATOM 676 C CA . VAL A 1 91 ? 6.604 -9.635 -19.902 1.00 98.00 91 VAL A CA 1
ATOM 677 C C . VAL A 1 91 ? 6.770 -10.695 -18.826 1.00 98.00 91 VAL A C 1
ATOM 679 O O . VAL A 1 91 ? 5.792 -11.079 -18.194 1.00 98.00 91 VAL A O 1
ATOM 682 N N . MET A 1 92 ? 7.995 -11.159 -18.601 1.00 98.12 92 MET A N 1
ATOM 683 C CA . MET A 1 92 ? 8.336 -12.096 -17.531 1.00 98.12 92 MET A CA 1
ATOM 684 C C . MET A 1 92 ? 9.195 -11.396 -16.489 1.00 98.12 92 MET A C 1
ATOM 686 O O . MET A 1 92 ? 10.171 -10.726 -16.827 1.00 98.12 92 MET A O 1
ATOM 690 N N . PHE A 1 93 ? 8.879 -11.586 -15.209 1.00 96.69 93 PHE A N 1
ATOM 691 C CA . PHE A 1 93 ? 9.640 -10.958 -14.129 1.00 96.69 93 PHE A CA 1
ATOM 692 C C . PHE A 1 93 ? 11.104 -11.388 -14.130 1.00 96.69 93 PHE A C 1
ATOM 694 O O . PHE A 1 93 ? 11.975 -10.533 -13.990 1.00 96.69 93 PHE A O 1
ATOM 701 N N . ALA A 1 94 ? 11.381 -12.667 -14.409 1.00 96.06 94 ALA A N 1
ATOM 702 C CA . ALA A 1 94 ? 12.733 -13.204 -14.551 1.00 96.06 94 ALA A CA 1
ATOM 703 C C . ALA A 1 94 ? 13.603 -12.407 -15.540 1.00 96.06 94 ALA A C 1
ATOM 705 O O . ALA A 1 94 ? 14.770 -12.139 -15.251 1.00 96.06 94 ALA A O 1
ATOM 706 N N . ASP A 1 95 ? 13.019 -11.980 -16.662 1.00 96.50 95 ASP A N 1
ATOM 707 C CA . ASP A 1 95 ? 13.715 -11.249 -17.723 1.00 96.50 95 ASP A CA 1
ATOM 708 C C . ASP A 1 95 ? 13.991 -9.783 -17.357 1.00 96.50 95 ASP A C 1
ATOM 710 O O . ASP A 1 95 ? 14.808 -9.136 -18.009 1.00 96.50 95 ASP A O 1
ATOM 714 N N . LEU A 1 96 ? 13.328 -9.248 -16.326 1.00 94.69 96 LEU A N 1
ATOM 715 C CA . LEU A 1 96 ? 13.476 -7.868 -15.852 1.00 94.69 96 LEU A CA 1
ATOM 716 C C . LEU A 1 96 ? 14.289 -7.750 -14.557 1.00 94.69 96 LEU A C 1
ATOM 718 O O . LEU A 1 96 ? 14.527 -6.643 -14.075 1.00 94.69 96 LEU A O 1
ATOM 722 N N . ARG A 1 97 ? 14.773 -8.861 -13.989 1.00 93.25 97 ARG A N 1
ATOM 723 C CA . ARG A 1 97 ? 15.561 -8.841 -12.742 1.00 93.25 97 ARG A CA 1
ATOM 724 C C . ARG A 1 97 ? 16.893 -8.101 -12.863 1.00 93.25 97 ARG A C 1
ATOM 726 O O . ARG A 1 97 ? 17.438 -7.683 -11.850 1.00 93.25 97 ARG A O 1
ATOM 733 N N . TRP A 1 98 ? 17.411 -7.911 -14.075 1.00 91.75 98 TRP A N 1
ATOM 734 C CA . TRP A 1 98 ? 18.582 -7.058 -14.314 1.00 91.75 98 TRP A CA 1
ATOM 735 C C . TRP A 1 98 ? 18.273 -5.569 -14.081 1.00 91.75 98 TRP A C 1
ATOM 737 O O . TRP A 1 98 ? 19.169 -4.809 -13.728 1.00 91.75 98 TRP A O 1
ATOM 747 N N . LEU A 1 99 ? 17.012 -5.157 -14.278 1.00 90.69 99 LEU A N 1
ATOM 748 C CA . LEU A 1 99 ? 16.527 -3.799 -14.026 1.00 90.69 99 LEU A CA 1
ATOM 749 C C . LEU A 1 99 ? 16.117 -3.636 -12.561 1.00 90.69 99 LEU A C 1
ATOM 751 O O . LEU A 1 99 ? 16.457 -2.641 -11.927 1.00 90.69 99 LEU A O 1
ATOM 755 N N . TYR A 1 100 ? 15.406 -4.628 -12.018 1.00 89.94 100 TYR A N 1
ATOM 756 C CA . TYR A 1 100 ? 14.985 -4.643 -10.621 1.00 89.94 100 TYR A CA 1
ATOM 757 C C . TYR A 1 100 ? 15.185 -6.036 -9.997 1.00 89.94 100 TYR A C 1
ATOM 759 O O . TYR A 1 100 ? 14.317 -6.905 -10.125 1.00 89.94 100 TYR A O 1
ATOM 767 N N . PRO A 1 101 ? 16.311 -6.277 -9.295 1.00 89.19 101 PRO A N 1
ATOM 768 C CA . PRO A 1 101 ? 16.660 -7.605 -8.775 1.00 89.19 101 PRO A CA 1
ATOM 769 C C . PRO A 1 101 ? 15.655 -8.221 -7.795 1.00 89.19 101 PRO A C 1
ATOM 771 O O . PRO A 1 101 ? 15.602 -9.449 -7.685 1.00 89.19 101 PRO A O 1
ATOM 774 N N . GLY A 1 102 ? 14.859 -7.385 -7.115 1.00 89.06 102 GLY A N 1
ATOM 775 C CA . GLY A 1 102 ? 13.795 -7.805 -6.197 1.00 89.06 102 GLY A CA 1
ATOM 776 C C . GLY A 1 102 ? 12.539 -8.350 -6.886 1.00 89.06 102 GLY A C 1
ATOM 777 O O . GLY A 1 102 ? 11.614 -8.783 -6.210 1.00 89.06 102 GLY A O 1
ATOM 778 N N . LEU A 1 103 ? 12.464 -8.353 -8.221 1.00 93.12 103 LEU A N 1
ATOM 779 C CA . LEU A 1 103 ? 11.343 -8.986 -8.914 1.00 93.12 103 LEU A CA 1
ATOM 780 C C . LEU A 1 103 ? 11.317 -10.508 -8.645 1.00 93.12 103 LEU A C 1
ATOM 782 O O . LEU A 1 103 ? 12.383 -11.136 -8.577 1.00 93.12 103 LEU A O 1
ATOM 786 N N . PRO A 1 104 ? 10.121 -11.124 -8.537 1.00 93.75 104 PRO A N 1
ATOM 787 C CA . PRO A 1 104 ? 9.984 -12.572 -8.417 1.00 93.75 104 PRO A CA 1
ATOM 788 C C . PRO A 1 104 ? 10.697 -13.332 -9.546 1.00 93.75 104 PRO A C 1
ATOM 790 O O . PRO A 1 104 ? 10.827 -12.845 -10.670 1.00 93.75 104 PRO A O 1
ATOM 793 N N . SER A 1 105 ? 11.136 -14.563 -9.269 1.00 92.94 105 SER A N 1
ATOM 794 C CA . SER A 1 105 ? 11.730 -15.438 -10.292 1.00 92.94 105 SER A CA 1
ATOM 795 C C . SER A 1 105 ? 10.715 -15.994 -11.289 1.00 92.94 105 SER A C 1
ATOM 797 O O . SER A 1 105 ? 11.109 -16.437 -12.361 1.00 92.94 105 SER A O 1
ATOM 799 N N . GLU A 1 106 ? 9.433 -15.991 -10.937 1.00 94.44 106 GLU A N 1
ATOM 800 C CA . GLU A 1 106 ? 8.332 -16.514 -11.741 1.00 94.44 106 GLU A CA 1
ATOM 801 C C . GLU A 1 106 ? 7.212 -15.482 -11.828 1.00 94.44 106 GLU A C 1
ATOM 803 O O . GLU A 1 106 ? 7.098 -14.603 -10.977 1.00 94.44 106 GLU A O 1
ATOM 808 N N . GLY A 1 107 ? 6.353 -15.618 -12.833 1.00 96.56 107 GLY A N 1
ATOM 809 C CA . GLY A 1 107 ? 5.275 -14.672 -13.081 1.00 96.56 107 GLY A CA 1
ATOM 810 C C . GLY A 1 107 ? 5.635 -13.609 -14.111 1.00 96.56 107 GLY A C 1
ATOM 811 O O . GLY A 1 107 ? 6.741 -13.561 -14.659 1.00 96.56 107 GLY A O 1
ATOM 812 N N . GLY A 1 108 ? 4.650 -12.778 -14.407 1.00 97.69 108 GLY A N 1
ATOM 813 C CA . GLY A 1 108 ? 4.669 -11.880 -15.544 1.00 97.69 108 GLY A CA 1
ATOM 814 C C . GLY A 1 108 ? 3.262 -11.470 -15.951 1.00 97.69 108 GLY A C 1
ATOM 815 O O . GLY A 1 108 ? 2.319 -11.597 -15.170 1.00 97.69 108 GLY A O 1
ATOM 816 N N . GLY A 1 109 ? 3.121 -10.995 -17.181 1.00 98.38 109 GLY A N 1
ATOM 817 C CA . GLY A 1 109 ? 1.843 -10.576 -17.741 1.00 98.38 109 GLY A CA 1
ATOM 818 C C . GLY A 1 109 ? 2.035 -9.526 -18.822 1.00 98.38 109 GLY A C 1
ATOM 819 O O . GLY A 1 109 ? 2.826 -9.747 -19.738 1.00 98.38 109 GLY A O 1
ATOM 820 N N . SER A 1 110 ? 1.356 -8.391 -18.711 1.00 98.62 110 SER A N 1
ATOM 821 C CA . SER A 1 110 ? 1.489 -7.270 -19.640 1.00 98.62 110 SER A CA 1
ATOM 822 C C . SER A 1 110 ? 1.461 -5.922 -18.930 1.00 98.62 110 SER A C 1
ATOM 824 O O . SER A 1 110 ? 0.820 -5.768 -17.887 1.00 98.62 110 SER A O 1
ATOM 826 N N . LEU A 1 111 ? 2.150 -4.939 -19.511 1.00 98.12 111 LEU A N 1
ATOM 827 C CA . LEU A 1 111 ? 1.964 -3.526 -19.188 1.00 98.12 111 LEU A CA 1
ATOM 828 C C . LEU A 1 111 ? 2.444 -2.620 -20.328 1.00 98.12 111 LEU A C 1
ATOM 830 O O . LEU A 1 111 ? 3.383 -2.949 -21.058 1.00 98.12 111 LEU A O 1
ATOM 834 N N . ASP A 1 112 ? 1.839 -1.441 -20.410 1.00 98.44 112 ASP A N 1
ATOM 835 C CA . ASP A 1 112 ? 2.390 -0.280 -21.094 1.00 98.44 112 ASP A CA 1
ATOM 836 C C . ASP A 1 112 ? 3.119 0.586 -20.053 1.00 98.44 112 ASP A C 1
ATOM 838 O O . ASP A 1 112 ? 2.575 0.901 -18.997 1.00 98.44 112 ASP A O 1
ATOM 842 N N . PHE A 1 113 ? 4.364 0.960 -20.332 1.00 98.06 113 PHE A N 1
ATOM 843 C CA . PHE A 1 113 ? 5.217 1.792 -19.490 1.00 98.06 113 PHE A CA 1
ATOM 844 C C . PHE A 1 113 ? 5.600 3.067 -20.235 1.00 98.06 113 PHE A C 1
ATOM 846 O O . PHE A 1 113 ? 6.009 3.022 -21.400 1.00 98.06 113 PHE A O 1
ATOM 853 N N . ALA A 1 114 ? 5.544 4.203 -19.551 1.00 98.38 114 ALA A N 1
ATOM 854 C CA . ALA A 1 114 ? 6.151 5.429 -20.025 1.00 98.38 114 ALA A CA 1
ATOM 855 C C . ALA A 1 114 ? 6.953 6.115 -18.920 1.00 98.38 114 ALA A C 1
ATOM 857 O O . ALA A 1 114 ? 6.561 6.154 -17.756 1.00 98.38 114 ALA A O 1
ATOM 858 N N . PHE A 1 115 ? 8.082 6.677 -19.324 1.00 97.88 115 PHE A N 1
ATOM 859 C CA . PHE A 1 115 ? 8.960 7.468 -18.482 1.00 97.88 115 PHE A CA 1
ATOM 860 C C . PHE A 1 115 ? 9.236 8.791 -19.178 1.00 97.88 115 PHE A C 1
ATOM 862 O O . PHE A 1 115 ? 9.556 8.812 -20.369 1.00 97.88 115 PHE A O 1
ATOM 869 N N . VAL A 1 116 ? 9.105 9.885 -18.441 1.00 97.69 116 VAL A N 1
ATOM 870 C CA . VAL A 1 116 ? 9.452 11.229 -18.896 1.00 97.69 116 VAL A CA 1
ATOM 871 C C . VAL A 1 116 ? 10.312 11.871 -17.823 1.00 97.69 116 VAL A C 1
ATOM 873 O O . VAL A 1 116 ? 9.922 11.911 -16.666 1.00 97.69 116 VAL A O 1
ATOM 876 N N . SER A 1 117 ? 11.474 12.385 -18.196 1.00 96.62 117 SER A N 1
ATOM 877 C CA . SER A 1 117 ? 12.316 13.187 -17.316 1.00 96.62 117 SER A CA 1
ATOM 878 C C . SER A 1 117 ? 12.609 14.525 -17.965 1.00 96.62 117 SER A C 1
ATOM 880 O O . SER A 1 117 ? 12.863 14.592 -19.169 1.00 96.62 117 SER A O 1
ATOM 882 N N . ASP A 1 118 ? 12.613 15.571 -17.150 1.00 92.44 118 ASP A N 1
ATOM 883 C CA . ASP A 1 118 ? 13.016 16.930 -17.506 1.00 92.44 118 ASP A CA 1
ATOM 884 C C . ASP A 1 118 ? 13.839 17.533 -16.347 1.00 92.44 118 ASP A C 1
ATOM 886 O O . ASP A 1 118 ? 14.040 16.882 -15.321 1.00 92.44 118 ASP A O 1
ATOM 890 N N . SER A 1 119 ? 14.315 18.771 -16.488 1.00 84.75 119 SER A N 1
ATOM 891 C CA . SER A 1 119 ? 15.254 19.468 -15.589 1.00 84.75 119 SER A CA 1
ATOM 892 C C . SER A 1 119 ? 14.849 19.582 -14.108 1.00 84.75 119 SER A C 1
ATOM 894 O O . SER A 1 119 ? 15.670 19.998 -13.295 1.00 84.75 119 SER A O 1
ATOM 896 N N . GLY A 1 120 ? 13.630 19.193 -13.725 1.00 89.00 120 GLY A N 1
ATOM 897 C CA . GLY A 1 120 ? 13.162 19.242 -12.335 1.00 89.00 120 GLY A CA 1
ATOM 898 C C . GLY A 1 120 ? 12.263 18.088 -11.896 1.00 89.00 120 GLY A C 1
ATOM 899 O O . GLY A 1 120 ? 11.775 18.109 -10.766 1.00 89.00 120 GLY A O 1
ATOM 900 N N . TYR A 1 121 ? 12.002 17.099 -12.756 1.00 94.62 121 TYR A N 1
ATOM 901 C CA . TYR A 1 121 ? 11.184 15.951 -12.370 1.00 94.62 121 TYR A CA 1
ATOM 902 C C . TYR A 1 121 ? 11.429 14.725 -13.248 1.00 94.62 121 TYR A C 1
ATOM 904 O O . TYR A 1 121 ? 11.839 14.824 -14.405 1.00 94.62 121 TYR A O 1
ATOM 912 N N . SER A 1 122 ? 11.084 13.568 -12.696 1.00 96.94 122 SER A N 1
ATOM 913 C CA . SER A 1 122 ? 10.925 12.310 -13.414 1.00 96.94 122 SER A CA 1
ATOM 914 C C . SER A 1 122 ? 9.526 11.759 -13.157 1.00 96.94 122 SER A C 1
ATOM 916 O O . SER A 1 122 ? 9.106 11.645 -12.011 1.00 96.94 122 SER A O 1
ATOM 918 N N . ASP A 1 123 ? 8.799 11.431 -14.213 1.00 97.94 123 ASP A N 1
ATOM 919 C CA . ASP A 1 123 ? 7.440 10.901 -14.187 1.00 97.94 123 ASP A CA 1
ATOM 920 C C . ASP A 1 123 ? 7.439 9.482 -14.764 1.00 97.94 123 ASP A C 1
ATOM 922 O O . ASP A 1 123 ? 7.938 9.239 -15.867 1.00 97.94 123 ASP A O 1
ATOM 926 N N . PHE A 1 124 ? 6.915 8.543 -13.985 1.00 98.00 124 PHE A N 1
ATOM 927 C CA . PHE A 1 124 ? 6.819 7.128 -14.302 1.00 98.00 124 PHE A CA 1
ATOM 928 C C . PHE A 1 124 ? 5.347 6.751 -14.344 1.00 98.00 124 PHE A C 1
ATOM 930 O O . PHE A 1 124 ? 4.648 6.862 -13.340 1.00 98.00 124 PHE A O 1
ATOM 937 N N . THR A 1 125 ? 4.886 6.240 -15.478 1.00 98.50 125 THR A N 1
ATOM 938 C CA . THR A 1 125 ? 3.503 5.793 -15.651 1.00 98.50 125 THR A CA 1
ATOM 939 C C . THR A 1 125 ? 3.469 4.365 -16.164 1.00 98.50 125 THR A C 1
ATOM 941 O O . THR A 1 125 ? 4.255 3.967 -17.025 1.00 98.50 125 THR A O 1
ATOM 944 N N . ALA A 1 126 ? 2.549 3.586 -15.616 1.00 98.25 126 ALA A N 1
ATOM 945 C CA . ALA A 1 126 ? 2.230 2.246 -16.063 1.00 98.25 126 ALA A CA 1
ATOM 946 C C . ALA A 1 126 ? 0.717 2.141 -16.268 1.00 98.25 126 ALA A C 1
ATOM 948 O O . ALA A 1 126 ? -0.066 2.531 -15.401 1.00 98.25 126 ALA A O 1
ATOM 949 N N . SER A 1 127 ? 0.295 1.619 -17.412 1.00 98.50 127 SER A N 1
ATOM 950 C CA . SER A 1 127 ? -1.111 1.437 -17.774 1.00 98.50 127 SER A CA 1
ATOM 951 C C . SER A 1 127 ? -1.318 0.080 -18.437 1.00 98.50 127 SER A C 1
ATOM 953 O O . SER A 1 127 ? -0.360 -0.596 -18.810 1.00 98.50 127 SER A O 1
ATOM 955 N N . GLY A 1 128 ? -2.573 -0.375 -18.513 1.00 98.06 128 GLY A N 1
ATOM 956 C CA . GLY A 1 128 ? -2.868 -1.719 -19.021 1.00 98.06 128 GLY A CA 1
ATOM 957 C C . GLY A 1 128 ? -2.161 -2.820 -18.223 1.00 98.06 128 GLY A C 1
ATOM 958 O O . GLY A 1 128 ? -1.804 -3.850 -18.788 1.00 98.06 128 GLY A O 1
ATOM 959 N N . ILE A 1 129 ? -1.913 -2.577 -16.929 1.00 98.62 129 ILE A N 1
ATOM 960 C CA . ILE A 1 129 ? -1.267 -3.541 -16.042 1.00 98.62 129 ILE A CA 1
ATOM 961 C C . ILE A 1 129 ? -2.200 -4.754 -15.942 1.00 98.62 129 ILE A C 1
ATOM 963 O O . ILE A 1 129 ? -3.367 -4.598 -15.582 1.00 98.62 129 ILE A O 1
ATOM 967 N N . ASP A 1 130 ? -1.680 -5.941 -16.239 1.00 98.62 130 ASP A N 1
ATOM 968 C CA . ASP A 1 130 ? -2.242 -7.245 -15.869 1.00 98.62 130 ASP A CA 1
ATOM 969 C C . ASP A 1 130 ? -1.055 -8.151 -15.548 1.00 98.62 130 ASP A C 1
ATOM 971 O O . ASP A 1 130 ? -0.382 -8.659 -16.440 1.00 98.62 130 ASP A O 1
ATOM 975 N N . LEU A 1 131 ? -0.727 -8.261 -14.265 1.00 98.25 131 LEU A N 1
ATOM 976 C CA . LEU A 1 131 ? 0.463 -8.939 -13.767 1.00 98.25 131 LEU A CA 1
ATOM 977 C C . LEU A 1 131 ? 0.074 -10.028 -12.775 1.00 98.25 131 LEU A C 1
ATOM 979 O O . LEU A 1 131 ? -0.782 -9.822 -11.913 1.00 98.25 131 LEU A O 1
ATOM 983 N N . ARG A 1 132 ? 0.749 -11.177 -12.853 1.00 97.88 132 ARG A N 1
ATOM 984 C CA . ARG A 1 132 ? 0.527 -12.331 -11.973 1.00 97.88 132 ARG A CA 1
ATOM 985 C C . ARG A 1 132 ? 1.841 -12.919 -11.486 1.00 97.88 132 ARG A C 1
ATOM 987 O O . ARG A 1 132 ? 2.797 -13.028 -12.246 1.00 97.88 132 ARG A O 1
ATOM 994 N N . SER A 1 133 ? 1.878 -13.341 -10.227 1.00 96.19 133 SER A N 1
ATOM 995 C CA . SER A 1 133 ? 2.989 -14.107 -9.650 1.00 96.19 133 SER A CA 1
ATOM 996 C C . SER A 1 133 ? 2.470 -14.997 -8.527 1.00 96.19 133 SER A C 1
ATOM 998 O O . SER A 1 133 ? 1.947 -14.506 -7.524 1.00 96.19 133 SER A O 1
ATOM 1000 N N . GLY A 1 134 ? 2.623 -16.313 -8.682 1.00 93.12 134 GLY A N 1
ATOM 1001 C CA . GLY A 1 134 ? 1.995 -17.282 -7.785 1.00 93.12 134 GLY A CA 1
ATOM 1002 C C . GLY A 1 134 ? 0.473 -17.102 -7.762 1.00 93.12 134 GLY A C 1
ATOM 1003 O O . GLY A 1 134 ? -0.163 -17.054 -8.811 1.00 93.12 134 GLY A O 1
ATOM 1004 N N . GLY A 1 135 ? -0.109 -16.976 -6.567 1.00 93.31 135 GLY A N 1
ATOM 1005 C CA . GLY A 1 135 ? -1.536 -16.674 -6.392 1.00 93.31 135 GLY A CA 1
ATOM 1006 C C . GLY A 1 135 ? -1.891 -15.184 -6.470 1.00 93.31 135 GLY A C 1
ATOM 1007 O O . GLY A 1 135 ? -3.069 -14.847 -6.427 1.00 93.31 135 GLY A O 1
ATOM 1008 N N . SER A 1 136 ? -0.902 -14.290 -6.559 1.00 97.75 136 SER A N 1
ATOM 1009 C CA . SER A 1 136 ? -1.130 -12.844 -6.552 1.00 97.75 136 SER A CA 1
ATOM 1010 C C . SER A 1 136 ? -1.405 -12.314 -7.958 1.00 97.75 136 SER A C 1
ATOM 1012 O O . SER A 1 136 ? -0.713 -12.695 -8.906 1.00 97.75 136 SER A O 1
ATOM 1014 N N . ALA A 1 137 ? -2.354 -11.386 -8.084 1.00 98.19 137 ALA A N 1
ATOM 1015 C CA . ALA A 1 137 ? -2.585 -10.634 -9.315 1.00 98.19 137 ALA A CA 1
ATOM 1016 C C . ALA A 1 137 ? -2.743 -9.132 -9.044 1.00 98.19 137 ALA A C 1
ATOM 1018 O O . ALA A 1 137 ? -3.231 -8.729 -7.985 1.00 98.19 137 ALA A O 1
ATOM 1019 N N . LEU A 1 138 ? -2.337 -8.318 -10.017 1.00 98.31 138 LEU A N 1
ATOM 1020 C CA 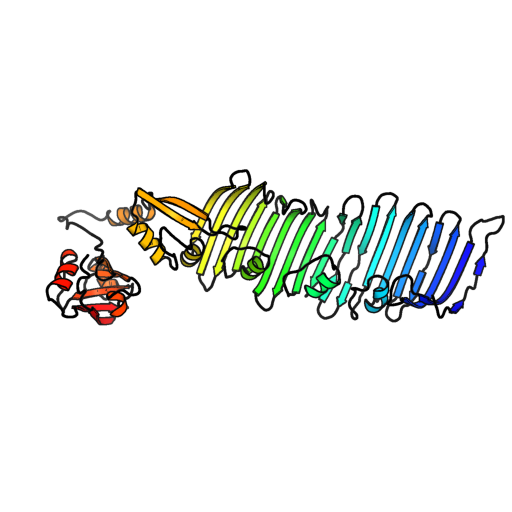. LEU A 1 138 ? -2.433 -6.862 -10.017 1.00 98.31 138 LEU A CA 1
ATOM 1021 C C . LEU A 1 138 ? -2.885 -6.397 -11.401 1.00 98.31 138 LEU A C 1
ATOM 1023 O O . LEU A 1 138 ? -2.308 -6.813 -12.401 1.00 98.31 138 LEU A O 1
ATOM 1027 N N . ALA A 1 139 ? -3.875 -5.512 -11.453 1.00 98.75 139 ALA A N 1
ATOM 1028 C CA . ALA A 1 139 ? -4.337 -4.906 -12.690 1.00 98.75 139 ALA A CA 1
ATOM 1029 C C . ALA A 1 139 ? -4.690 -3.424 -12.522 1.00 98.75 139 ALA A C 1
ATOM 1031 O O . ALA A 1 139 ? -5.073 -3.009 -11.428 1.00 98.75 139 ALA A O 1
ATOM 1032 N N . GLY A 1 140 ? -4.613 -2.648 -13.607 1.00 98.56 140 GLY A N 1
ATOM 1033 C CA . GLY A 1 140 ? -5.014 -1.235 -13.632 1.00 98.56 140 GLY A CA 1
ATOM 1034 C C . GLY A 1 140 ? -3.934 -0.283 -14.149 1.00 98.56 140 GLY A C 1
ATOM 1035 O O . GLY A 1 140 ? -3.293 -0.562 -15.166 1.00 98.56 140 GLY A O 1
ATOM 1036 N N . SER A 1 141 ? -3.759 0.851 -13.471 1.00 98.69 141 SER A N 1
ATOM 1037 C CA . SER A 1 141 ? -2.756 1.872 -13.793 1.00 98.69 141 SER A CA 1
ATOM 1038 C C . SER A 1 141 ? -2.117 2.465 -12.540 1.00 98.69 141 SER A C 1
ATOM 1040 O O . SER A 1 141 ? -2.710 2.451 -11.461 1.00 98.69 141 SER A O 1
ATOM 1042 N N . ALA A 1 142 ? -0.901 2.987 -12.683 1.00 98.25 142 ALA A N 1
ATOM 1043 C CA . ALA A 1 142 ? -0.187 3.709 -11.638 1.00 98.25 142 ALA A CA 1
ATOM 1044 C C . ALA A 1 142 ? 0.702 4.801 -12.243 1.00 98.25 142 ALA A C 1
ATOM 1046 O O . ALA A 1 142 ? 1.324 4.592 -13.285 1.00 98.25 142 ALA A O 1
ATOM 1047 N N . GLY A 1 143 ? 0.792 5.940 -11.562 1.00 98.06 143 GLY A N 1
ATOM 1048 C CA . GLY A 1 143 ? 1.627 7.077 -11.936 1.00 98.06 143 GLY A CA 1
ATOM 1049 C C . GLY A 1 143 ? 2.375 7.620 -10.723 1.00 98.06 143 GLY A C 1
ATOM 1050 O O . GLY A 1 143 ? 1.799 7.769 -9.641 1.00 98.06 143 GLY A O 1
ATOM 1051 N N . VAL A 1 144 ? 3.668 7.887 -10.888 1.00 97.62 144 VAL A N 1
ATOM 1052 C CA . VAL A 1 144 ? 4.520 8.468 -9.851 1.00 97.62 144 VAL A CA 1
ATOM 1053 C C . VAL A 1 144 ? 5.414 9.530 -10.466 1.00 97.62 144 VAL A C 1
ATOM 1055 O O . VAL A 1 144 ? 6.290 9.228 -11.275 1.00 97.62 144 VAL A O 1
ATOM 1058 N N . ARG A 1 145 ? 5.263 10.761 -9.983 1.00 97.69 145 ARG A N 1
ATOM 1059 C CA . ARG A 1 145 ? 6.159 11.874 -10.275 1.00 97.69 145 ARG A CA 1
ATOM 1060 C C . ARG A 1 145 ? 7.101 12.107 -9.104 1.00 97.69 145 ARG A C 1
ATOM 1062 O O . ARG A 1 145 ? 6.682 12.234 -7.954 1.00 97.69 145 ARG A O 1
ATOM 1069 N N . VAL A 1 146 ? 8.387 12.178 -9.406 1.00 96.50 146 VAL A N 1
ATOM 1070 C CA . VAL A 1 146 ? 9.473 12.432 -8.462 1.00 96.50 146 VAL A CA 1
ATOM 1071 C C . VAL A 1 146 ? 10.111 13.771 -8.815 1.00 96.50 146 VAL A C 1
ATOM 1073 O O . VAL A 1 146 ? 10.681 13.921 -9.892 1.00 96.50 146 VAL A O 1
ATOM 1076 N N . SER A 1 147 ? 10.006 14.737 -7.908 1.00 94.06 147 SER A N 1
ATOM 1077 C CA . SER A 1 147 ? 10.686 16.039 -7.953 1.00 94.06 147 SER A CA 1
ATOM 1078 C C . SER A 1 147 ? 11.233 16.357 -6.551 1.00 94.06 147 SER A C 1
ATOM 1080 O O . SER A 1 147 ? 11.757 15.460 -5.888 1.00 94.06 147 SER A O 1
ATOM 1082 N N . ASP A 1 148 ? 11.040 17.574 -6.033 1.00 92.19 148 ASP A N 1
ATOM 1083 C CA . ASP A 1 148 ? 11.267 17.915 -4.617 1.00 92.19 148 ASP A CA 1
ATOM 1084 C C . ASP A 1 148 ? 10.380 17.098 -3.659 1.00 92.19 148 ASP A C 1
ATOM 1086 O O . ASP A 1 148 ? 10.640 16.996 -2.456 1.00 92.19 148 ASP A O 1
ATOM 1090 N N . SER A 1 149 ? 9.295 16.523 -4.181 1.00 91.06 149 SER A N 1
ATOM 1091 C CA . SER A 1 149 ? 8.446 15.581 -3.461 1.00 91.06 149 SER A CA 1
ATOM 1092 C C . SER A 1 149 ? 7.958 14.470 -4.384 1.00 91.06 149 SER A C 1
ATOM 1094 O O . SER A 1 149 ? 7.903 14.636 -5.600 1.00 91.06 149 SER A O 1
ATOM 1096 N N . THR A 1 150 ? 7.592 13.334 -3.795 1.00 93.56 150 THR A N 1
ATOM 1097 C CA . THR A 1 150 ? 6.937 12.244 -4.521 1.00 93.56 150 THR A CA 1
ATOM 1098 C C . THR A 1 150 ? 5.430 12.478 -4.556 1.00 93.56 150 THR A C 1
ATOM 1100 O O . THR A 1 150 ? 4.780 12.587 -3.507 1.00 93.56 150 THR A O 1
ATOM 1103 N N . GLU A 1 151 ? 4.883 12.525 -5.764 1.00 96.88 151 GLU A N 1
ATOM 1104 C CA . GLU A 1 151 ? 3.460 12.635 -6.063 1.00 96.88 151 GLU A CA 1
ATOM 1105 C C . GLU A 1 151 ? 2.980 11.356 -6.751 1.00 96.88 151 GLU A C 1
ATOM 1107 O O . GLU A 1 151 ? 3.582 10.889 -7.713 1.00 96.88 151 GLU A O 1
ATOM 1112 N N . ILE A 1 152 ? 1.884 10.795 -6.253 1.00 97.56 152 ILE A N 1
ATOM 1113 C CA . ILE A 1 152 ? 1.162 9.689 -6.876 1.00 97.56 152 ILE A CA 1
ATOM 1114 C C . ILE A 1 152 ? 0.029 10.297 -7.707 1.00 97.56 152 ILE A C 1
ATOM 1116 O O . ILE A 1 152 ? -0.675 11.184 -7.227 1.00 97.56 152 ILE A O 1
ATOM 1120 N N . HIS A 1 153 ? -0.171 9.836 -8.934 1.00 97.81 153 HIS A N 1
ATOM 1121 C CA . HIS A 1 153 ? -1.281 10.256 -9.797 1.00 97.81 153 HIS A CA 1
ATOM 1122 C C . HIS A 1 153 ? -1.739 9.095 -10.682 1.00 97.81 153 HIS A C 1
ATOM 1124 O O . HIS A 1 153 ? -1.080 8.059 -10.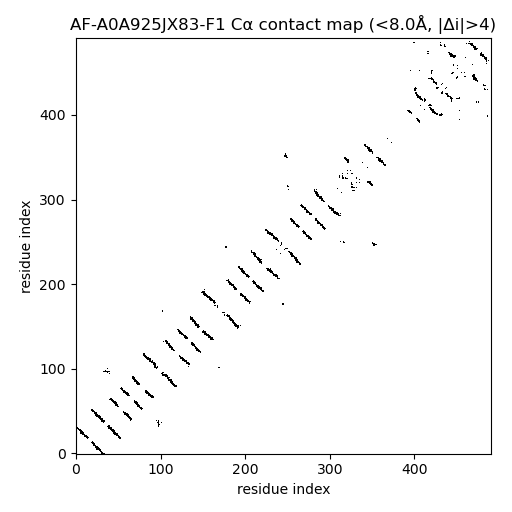729 1.00 97.81 153 HIS A O 1
ATOM 1130 N N . ASP A 1 154 ? -2.902 9.233 -11.324 1.00 95.94 154 ASP A N 1
ATOM 1131 C CA . ASP A 1 154 ? -3.450 8.268 -12.296 1.00 95.94 154 ASP A CA 1
ATOM 1132 C C . ASP A 1 154 ? -3.409 6.798 -11.833 1.00 95.94 154 ASP A C 1
ATOM 1134 O O . ASP A 1 154 ? -3.196 5.865 -12.615 1.00 95.94 154 ASP A O 1
ATOM 1138 N N . THR A 1 155 ? -3.583 6.595 -10.525 1.00 98.50 155 THR A N 1
ATOM 1139 C CA . THR A 1 155 ? -3.460 5.290 -9.884 1.00 98.50 155 THR A CA 1
ATOM 1140 C C . THR A 1 155 ? -4.845 4.744 -9.570 1.00 98.50 155 THR A C 1
ATOM 1142 O O . THR A 1 155 ? -5.485 5.230 -8.644 1.00 98.50 155 THR A O 1
ATOM 1145 N N . ASP A 1 156 ? -5.278 3.726 -10.317 1.00 98.56 156 ASP A N 1
ATOM 1146 C CA . ASP A 1 156 ? -6.448 2.877 -10.038 1.00 98.56 156 ASP A CA 1
ATOM 1147 C C . ASP A 1 156 ? -5.988 1.427 -10.157 1.00 98.56 156 ASP A C 1
ATOM 1149 O O . ASP A 1 156 ? -5.693 0.932 -11.248 1.00 98.56 156 ASP A O 1
ATOM 1153 N N . LEU A 1 157 ? -5.872 0.759 -9.015 1.00 98.56 157 LEU A N 1
ATOM 1154 C CA . LEU A 1 157 ? -5.344 -0.591 -8.920 1.00 98.56 157 LEU A CA 1
ATOM 1155 C C . LEU A 1 157 ? -6.414 -1.540 -8.403 1.00 98.56 157 LEU A C 1
ATOM 1157 O O . LEU A 1 157 ? -7.072 -1.273 -7.398 1.00 98.56 157 LEU A O 1
ATOM 1161 N N . ARG A 1 158 ? -6.521 -2.704 -9.039 1.00 98.75 158 ARG A N 1
ATOM 1162 C CA . ARG A 1 158 ? -7.211 -3.890 -8.527 1.00 98.75 158 ARG A CA 1
ATOM 1163 C C . ARG A 1 158 ? -6.175 -4.955 -8.232 1.00 98.75 158 ARG A C 1
ATOM 1165 O O . ARG A 1 158 ? -5.322 -5.238 -9.064 1.00 98.75 158 ARG A O 1
ATOM 1172 N N . PHE A 1 159 ? -6.256 -5.563 -7.062 1.00 98.56 159 PHE A N 1
ATOM 1173 C CA . PHE A 1 159 ? -5.288 -6.564 -6.636 1.00 98.56 159 PHE A CA 1
ATOM 1174 C C . PHE A 1 159 ? -5.980 -7.728 -5.936 1.00 98.56 159 PHE A C 1
ATOM 1176 O O . PHE A 1 159 ? -6.967 -7.545 -5.219 1.00 98.56 159 PHE A O 1
ATOM 1183 N N . SER A 1 160 ? -5.457 -8.934 -6.127 1.00 98.56 160 SER A N 1
ATOM 1184 C CA . SER A 1 160 ? -5.956 -10.156 -5.495 1.00 98.56 160 SER A CA 1
ATOM 1185 C C . SER A 1 160 ? -4.810 -10.952 -4.896 1.00 98.56 160 SER A C 1
ATOM 1187 O O . SER A 1 160 ? -3.768 -11.118 -5.524 1.00 98.56 160 SER A O 1
ATOM 1189 N N . ASP A 1 161 ? -5.026 -11.425 -3.672 1.00 97.44 161 ASP A N 1
ATOM 1190 C CA . ASP A 1 161 ? -4.119 -12.262 -2.888 1.00 97.44 161 ASP A CA 1
ATOM 1191 C C . ASP A 1 161 ? -2.637 -11.824 -2.920 1.00 97.44 161 ASP A C 1
ATOM 1193 O O . ASP A 1 161 ? -1.724 -12.649 -2.953 1.00 97.44 161 ASP A O 1
ATOM 1197 N N . VAL A 1 162 ? -2.377 -10.512 -2.883 1.00 97.44 162 VAL A N 1
ATOM 1198 C CA . VAL A 1 162 ? -1.021 -9.941 -2.832 1.00 97.44 162 VAL A CA 1
ATOM 1199 C C . VAL A 1 162 ? -0.419 -10.191 -1.456 1.00 97.44 162 VAL A C 1
ATOM 1201 O O . VAL A 1 162 ? -0.884 -9.642 -0.458 1.00 97.44 162 VAL A O 1
ATOM 1204 N N . GLY A 1 163 ? 0.607 -11.037 -1.385 1.00 94.81 163 GLY A N 1
ATOM 1205 C CA . GLY A 1 163 ? 1.281 -11.359 -0.128 1.00 94.81 163 GLY A CA 1
ATOM 1206 C C . GLY A 1 163 ? 2.105 -10.189 0.418 1.00 94.81 163 GLY A C 1
ATOM 1207 O O . GLY A 1 163 ? 2.793 -9.510 -0.339 1.00 94.81 163 GLY A O 1
ATOM 1208 N N . THR A 1 164 ? 2.123 -9.988 1.737 1.00 93.25 164 THR A N 1
ATOM 1209 C CA . THR A 1 164 ? 2.944 -8.930 2.361 1.00 93.25 164 THR A CA 1
ATOM 1210 C C . THR A 1 164 ? 4.441 -9.104 2.100 1.00 93.25 164 THR A C 1
ATOM 1212 O O . THR A 1 164 ? 5.121 -8.123 1.832 1.00 93.25 164 THR A O 1
ATOM 1215 N N . ARG A 1 165 ? 4.935 -10.347 2.021 1.00 90.19 165 ARG A N 1
ATOM 1216 C CA . ARG A 1 165 ? 6.328 -10.634 1.622 1.00 90.19 165 ARG A CA 1
ATOM 1217 C C . ARG A 1 165 ? 6.652 -10.185 0.196 1.00 90.19 165 ARG A C 1
ATOM 1219 O O . ARG A 1 165 ? 7.781 -9.805 -0.083 1.00 90.19 165 ARG A O 1
ATOM 1226 N N . LEU A 1 166 ? 5.677 -10.262 -0.716 1.00 92.19 166 LEU A N 1
ATOM 1227 C CA . LEU A 1 166 ? 5.857 -9.780 -2.087 1.00 92.19 166 LEU A CA 1
ATOM 1228 C C . LEU A 1 166 ? 6.003 -8.254 -2.088 1.00 92.19 166 LEU A C 1
ATOM 1230 O O . LEU A 1 166 ? 6.848 -7.732 -2.803 1.00 92.19 166 LEU A O 1
ATOM 1234 N N . ILE A 1 167 ? 5.234 -7.551 -1.251 1.00 91.88 167 ILE A N 1
ATOM 1235 C CA . ILE A 1 167 ? 5.341 -6.094 -1.091 1.00 91.88 167 ILE A CA 1
ATOM 1236 C C . ILE A 1 167 ? 6.718 -5.709 -0.546 1.00 91.88 167 ILE A C 1
ATOM 1238 O O . ILE A 1 167 ? 7.375 -4.868 -1.145 1.00 91.88 167 ILE A O 1
ATOM 1242 N N . GLU A 1 168 ? 7.185 -6.347 0.529 1.00 89.88 168 GLU A N 1
ATOM 1243 C CA . GLU A 1 168 ? 8.513 -6.083 1.112 1.00 89.88 168 GLU A CA 1
ATOM 1244 C C . GLU A 1 168 ? 9.647 -6.348 0.113 1.00 89.88 168 GLU A C 1
ATOM 1246 O O . GLU A 1 168 ? 10.593 -5.573 0.005 1.00 89.88 168 GLU A O 1
ATOM 1251 N N . MET A 1 169 ? 9.529 -7.421 -0.674 1.00 89.56 169 MET A N 1
ATOM 1252 C CA . MET A 1 169 ? 10.509 -7.769 -1.702 1.00 89.56 169 MET A CA 1
ATOM 1253 C C . MET A 1 169 ? 10.563 -6.734 -2.843 1.00 89.56 169 MET A C 1
ATOM 1255 O O . MET A 1 169 ? 11.640 -6.461 -3.374 1.00 89.56 169 MET A O 1
ATOM 1259 N N . LEU A 1 170 ? 9.417 -6.147 -3.206 1.00 89.25 170 LEU A N 1
ATOM 1260 C CA . LEU A 1 170 ? 9.296 -5.109 -4.240 1.00 89.25 170 LEU A CA 1
ATOM 1261 C C . LEU A 1 170 ? 9.528 -3.684 -3.715 1.00 89.25 170 LEU A C 1
ATOM 1263 O O . LEU A 1 170 ? 9.681 -2.750 -4.500 1.00 89.25 170 LEU A O 1
ATOM 1267 N N . ALA A 1 171 ? 9.524 -3.499 -2.399 1.00 86.44 171 ALA A N 1
ATOM 1268 C CA . ALA A 1 171 ? 9.704 -2.216 -1.742 1.00 86.44 171 ALA A CA 1
ATOM 1269 C C . ALA A 1 171 ? 10.558 -2.405 -0.477 1.00 86.44 171 ALA A C 1
ATOM 1271 O O . ALA A 1 171 ? 10.036 -2.340 0.632 1.00 86.44 171 ALA A O 1
ATOM 1272 N N . PRO A 1 172 ? 11.885 -2.591 -0.611 1.00 77.56 172 PRO A N 1
ATOM 1273 C CA . PRO A 1 172 ? 12.769 -2.929 0.510 1.00 77.56 172 PRO A CA 1
ATOM 1274 C C . PRO A 1 172 ? 12.866 -1.848 1.603 1.00 77.56 172 PRO A C 1
ATOM 1276 O O . PRO A 1 172 ? 13.419 -2.102 2.667 1.00 77.56 172 PRO A O 1
ATOM 1279 N N . GLY A 1 173 ? 12.342 -0.641 1.360 1.00 80.69 173 GLY A N 1
ATOM 1280 C CA . GLY A 1 173 ? 12.192 0.409 2.375 1.00 80.69 173 GLY A CA 1
ATOM 1281 C C . GLY A 1 173 ? 10.886 0.340 3.179 1.00 80.69 173 GLY A C 1
ATOM 1282 O O . GLY A 1 173 ? 10.663 1.191 4.037 1.00 80.69 173 GLY A O 1
ATOM 1283 N N . VAL A 1 174 ? 10.007 -0.621 2.885 1.00 81.31 174 VAL A N 1
ATOM 1284 C CA . VAL A 1 174 ? 8.710 -0.807 3.541 1.00 81.31 174 VAL A CA 1
ATOM 1285 C C . VAL A 1 174 ? 8.793 -2.028 4.449 1.00 81.31 174 VAL A C 1
ATOM 1287 O O . VAL A 1 174 ? 8.925 -3.149 3.971 1.00 81.31 174 VAL A O 1
ATOM 1290 N N . ASP A 1 175 ? 8.683 -1.802 5.756 1.00 81.12 175 ASP A N 1
ATOM 1291 C CA . ASP A 1 175 ? 8.546 -2.861 6.759 1.00 81.12 175 ASP A CA 1
ATOM 1292 C C . ASP A 1 175 ? 7.057 -3.160 6.974 1.00 81.12 175 ASP A C 1
ATOM 1294 O O . ASP A 1 175 ? 6.286 -2.268 7.353 1.00 81.12 175 ASP A O 1
ATOM 1298 N N . VAL A 1 176 ? 6.629 -4.395 6.695 1.00 82.88 176 VAL A N 1
ATOM 1299 C CA . VAL A 1 176 ? 5.251 -4.830 6.917 1.00 82.88 176 VAL A CA 1
ATOM 1300 C C . VAL A 1 176 ? 5.247 -5.810 8.094 1.00 82.88 176 VAL A C 1
ATOM 1302 O O . VAL A 1 176 ? 5.418 -7.012 7.906 1.00 82.88 176 VAL A O 1
ATOM 1305 N N . PRO A 1 177 ? 4.921 -5.368 9.325 1.00 80.56 177 PRO A N 1
ATOM 1306 C CA . PRO A 1 177 ? 5.029 -6.196 10.538 1.00 80.56 177 PRO A CA 1
ATOM 1307 C C . PRO A 1 177 ? 4.014 -7.360 10.599 1.00 80.56 177 PRO A C 1
ATOM 1309 O O . PRO A 1 177 ? 3.840 -8.025 11.624 1.00 80.56 177 PRO A O 1
ATOM 1312 N N . LEU A 1 178 ? 3.290 -7.605 9.507 1.00 85.44 178 LEU A N 1
ATOM 1313 C CA . LEU A 1 178 ? 2.198 -8.551 9.390 1.00 85.44 178 LEU A CA 1
ATOM 1314 C C . LEU A 1 178 ? 2.442 -9.520 8.235 1.00 85.44 178 LEU A C 1
ATOM 1316 O O . LEU A 1 178 ? 2.820 -9.140 7.131 1.00 85.44 178 LEU A O 1
ATOM 1320 N N . SER A 1 179 ? 2.124 -10.792 8.464 1.00 91.12 179 SER A N 1
ATOM 1321 C CA . SER A 1 179 ? 2.166 -11.829 7.433 1.00 91.12 179 SER A CA 1
ATOM 1322 C C . SER A 1 179 ? 0.755 -12.135 6.946 1.00 91.12 179 SER A C 1
ATOM 1324 O O . SER A 1 179 ? -0.037 -12.721 7.675 1.00 91.12 179 SER A O 1
ATOM 1326 N N . GLY A 1 180 ? 0.433 -11.785 5.707 1.00 94.31 180 GLY A N 1
ATOM 1327 C CA . GLY A 1 180 ? -0.895 -12.051 5.163 1.00 94.31 180 GLY A CA 1
ATOM 1328 C C . GLY A 1 180 ? -1.006 -11.733 3.684 1.00 94.31 180 GLY A C 1
ATOM 1329 O O . GLY A 1 180 ? -0.002 -11.503 3.011 1.00 94.31 180 GLY A O 1
ATOM 1330 N N . THR A 1 181 ? -2.238 -11.724 3.188 1.00 96.81 181 THR A N 1
ATOM 1331 C CA . THR A 1 181 ? -2.566 -11.370 1.804 1.00 96.81 181 THR A CA 1
ATOM 1332 C C . THR A 1 181 ? -3.539 -10.201 1.756 1.00 96.81 181 THR A C 1
ATOM 1334 O O . THR A 1 181 ? -4.479 -10.141 2.553 1.00 96.81 181 THR A O 1
ATOM 1337 N N . LEU A 1 182 ? -3.348 -9.307 0.789 1.00 97.44 182 LEU A N 1
ATOM 1338 C CA . LEU A 1 182 ? -4.218 -8.174 0.498 1.00 97.44 182 LEU A CA 1
ATOM 1339 C C . LEU A 1 182 ? -5.021 -8.428 -0.778 1.00 97.44 182 LEU A C 1
ATOM 1341 O O . LEU A 1 182 ? -4.523 -8.991 -1.749 1.00 97.44 182 LEU A O 1
ATOM 1345 N N . SER A 1 183 ? -6.284 -8.022 -0.789 1.00 98.69 183 SER A N 1
ATOM 1346 C CA . SER A 1 183 ? -7.150 -8.056 -1.973 1.00 98.69 183 SER A CA 1
ATOM 1347 C C . SER A 1 183 ? -8.087 -6.865 -1.956 1.00 98.69 183 SER A C 1
ATOM 1349 O O . SER A 1 183 ? -8.560 -6.492 -0.883 1.00 98.69 183 SER A O 1
ATOM 1351 N N . GLY A 1 184 ? -8.373 -6.268 -3.106 1.00 98.56 184 GLY A N 1
ATOM 1352 C CA . GLY A 1 184 ? -9.163 -5.050 -3.121 1.00 98.56 184 GLY A CA 1
ATOM 1353 C C . GLY A 1 184 ? -8.968 -4.160 -4.332 1.00 98.56 184 GLY A C 1
ATOM 1354 O O . GLY A 1 184 ? -8.450 -4.576 -5.370 1.00 98.56 184 GLY A O 1
ATOM 1355 N N . ARG A 1 185 ? -9.396 -2.910 -4.155 1.00 98.62 185 ARG A N 1
ATOM 1356 C CA . ARG A 1 185 ? -9.090 -1.796 -5.051 1.00 98.62 185 ARG A CA 1
ATOM 1357 C C . ARG A 1 185 ? -8.526 -0.616 -4.275 1.00 98.62 185 ARG A C 1
ATOM 1359 O O . ARG A 1 185 ? -8.868 -0.438 -3.104 1.00 98.62 185 ARG A O 1
ATOM 1366 N N . ALA A 1 186 ? -7.704 0.181 -4.939 1.00 98.25 186 ALA A N 1
ATOM 1367 C CA . ALA A 1 186 ? -7.213 1.443 -4.415 1.00 98.25 186 ALA A CA 1
ATOM 1368 C C . ALA A 1 186 ? -7.079 2.464 -5.544 1.00 98.25 186 ALA A C 1
ATOM 1370 O O . ALA A 1 186 ? -6.411 2.198 -6.541 1.00 98.25 186 ALA A O 1
ATOM 1371 N N . GLU A 1 187 ? -7.685 3.626 -5.342 1.00 98.69 187 GLU A N 1
ATOM 1372 C CA . GLU A 1 187 ? -7.455 4.836 -6.115 1.00 98.69 187 GLU A CA 1
ATOM 1373 C C . GLU A 1 187 ? -6.690 5.835 -5.244 1.00 98.69 187 GLU A C 1
ATOM 1375 O O . GLU A 1 187 ? -7.072 6.096 -4.096 1.00 98.69 187 GLU A O 1
ATOM 1380 N N . LEU A 1 188 ? -5.569 6.338 -5.763 1.00 98.00 188 LEU A N 1
ATOM 1381 C CA . LEU A 1 188 ? -4.612 7.147 -5.009 1.00 98.00 188 LEU A CA 1
ATOM 1382 C C . LEU A 1 188 ? -4.170 8.361 -5.830 1.00 98.00 188 LEU A C 1
ATOM 1384 O O . LEU A 1 188 ? -3.805 8.224 -6.997 1.00 98.00 188 LEU A O 1
ATOM 1388 N N . ALA A 1 189 ? -4.160 9.544 -5.213 1.00 98.19 189 ALA A N 1
ATOM 1389 C CA . ALA A 1 189 ? -3.674 10.760 -5.864 1.00 98.19 189 ALA A CA 1
ATOM 1390 C C . ALA A 1 189 ? -3.144 11.799 -4.866 1.00 98.19 189 ALA A C 1
ATOM 1392 O O . ALA A 1 189 ? -3.743 12.029 -3.816 1.00 98.19 189 ALA A O 1
ATOM 1393 N N . GLY A 1 190 ? -2.061 12.486 -5.214 1.00 97.81 190 GLY A N 1
ATOM 1394 C CA . GLY A 1 190 ? -1.433 13.530 -4.410 1.00 97.81 190 GLY A CA 1
ATOM 1395 C C . GLY A 1 190 ? -0.099 13.105 -3.799 1.00 97.81 190 GLY A C 1
ATOM 1396 O O . GLY A 1 190 ? 0.492 12.084 -4.140 1.00 97.81 190 GLY A O 1
ATOM 1397 N N . THR A 1 191 ? 0.414 13.925 -2.887 1.00 96.31 191 THR A N 1
ATOM 1398 C CA . THR A 1 191 ? 1.732 13.699 -2.271 1.00 96.31 191 THR A CA 1
ATOM 1399 C C . THR A 1 191 ? 1.625 12.761 -1.072 1.00 96.31 191 THR A C 1
ATOM 1401 O O . THR A 1 191 ? 0.581 12.694 -0.436 1.00 96.31 191 THR A O 1
ATOM 1404 N N . ILE A 1 192 ? 2.723 12.129 -0.646 1.00 90.69 192 ILE A N 1
ATOM 1405 C CA . ILE A 1 192 ? 2.771 11.336 0.613 1.00 90.69 192 ILE A CA 1
ATOM 1406 C C . ILE A 1 192 ? 2.280 12.150 1.828 1.00 90.69 192 ILE A C 1
ATOM 1408 O O . ILE A 1 192 ? 1.748 11.629 2.811 1.00 90.69 192 ILE A O 1
ATOM 1412 N N . ARG A 1 193 ? 2.463 13.467 1.753 1.00 93.81 193 ARG A N 1
ATOM 1413 C CA . ARG A 1 193 ? 1.985 14.434 2.727 1.00 93.81 193 ARG A CA 1
ATOM 1414 C C . ARG A 1 193 ? 0.464 14.612 2.629 1.00 93.81 193 ARG A C 1
ATOM 1416 O O . ARG A 1 193 ? -0.168 14.671 3.665 1.00 93.81 193 ARG A O 1
ATOM 1423 N N . ALA A 1 194 ? -0.137 14.690 1.453 1.00 96.31 194 ALA A N 1
ATOM 1424 C CA . ALA A 1 194 ? -1.580 14.863 1.278 1.00 96.31 194 ALA A CA 1
ATOM 1425 C C . ALA A 1 194 ? -2.080 13.918 0.179 1.00 96.31 194 ALA A C 1
ATOM 1427 O O . ALA A 1 194 ? -2.245 14.322 -0.973 1.00 96.31 194 ALA A O 1
ATOM 1428 N N . LEU A 1 195 ? -2.260 12.653 0.550 1.00 97.75 195 LEU A N 1
ATOM 1429 C CA . LEU A 1 195 ? -2.650 11.572 -0.337 1.00 97.75 195 LEU A CA 1
ATOM 1430 C C . LEU A 1 195 ? -4.159 11.379 -0.240 1.00 97.75 195 LEU A C 1
ATOM 1432 O O . LEU A 1 195 ? -4.678 10.966 0.799 1.00 97.75 195 LEU A O 1
ATOM 1436 N N . ARG A 1 196 ? -4.868 11.669 -1.325 1.00 98.50 196 ARG A N 1
ATOM 1437 C CA . ARG A 1 196 ? -6.260 11.261 -1.485 1.00 98.50 196 ARG A CA 1
ATOM 1438 C C . ARG A 1 196 ? -6.305 9.756 -1.668 1.00 98.50 196 ARG A C 1
ATOM 1440 O O . ARG A 1 196 ? -5.526 9.202 -2.442 1.00 98.50 196 ARG A O 1
ATOM 1447 N N . VAL A 1 197 ? -7.214 9.124 -0.943 1.00 98.25 197 VAL A N 1
ATOM 1448 C CA . VAL A 1 197 ? -7.419 7.682 -0.954 1.00 98.25 197 VAL A CA 1
ATOM 1449 C C . VAL A 1 197 ? -8.893 7.384 -1.186 1.00 98.25 197 VAL A C 1
ATOM 1451 O O . VAL A 1 197 ? -9.750 7.990 -0.543 1.00 98.25 197 VAL A O 1
ATOM 1454 N N . ASP A 1 198 ? -9.172 6.437 -2.073 1.00 98.56 198 ASP A N 1
ATOM 1455 C CA . ASP A 1 198 ? -10.420 5.674 -2.142 1.00 98.56 198 ASP A CA 1
ATOM 1456 C C . ASP A 1 198 ? -10.039 4.195 -2.258 1.00 98.56 198 ASP A C 1
ATOM 1458 O O . ASP A 1 198 ? -9.574 3.719 -3.292 1.00 98.56 198 ASP A O 1
ATOM 1462 N N . GLY A 1 199 ? -10.138 3.478 -1.143 1.00 98.25 199 GLY A N 1
ATOM 1463 C CA . GLY A 1 199 ? -9.690 2.097 -1.041 1.00 98.25 199 GLY A CA 1
ATOM 1464 C C . GLY A 1 199 ? -10.751 1.190 -0.449 1.00 98.25 199 GLY A C 1
ATOM 1465 O O . GLY A 1 199 ? -11.411 1.544 0.524 1.00 98.25 199 GLY A O 1
ATOM 1466 N N . ASP A 1 200 ? -10.851 -0.021 -0.988 1.00 98.50 200 ASP A N 1
ATOM 1467 C CA . ASP A 1 200 ? -11.580 -1.146 -0.404 1.00 98.50 200 ASP A CA 1
ATOM 1468 C C . ASP A 1 200 ? -10.618 -2.320 -0.302 1.00 98.50 200 ASP A C 1
ATOM 1470 O O . ASP A 1 200 ? -10.324 -2.977 -1.300 1.00 98.50 200 ASP A O 1
ATOM 1474 N N . VAL A 1 201 ? -10.085 -2.540 0.898 1.00 98.31 201 VAL A N 1
ATOM 1475 C CA . VAL A 1 201 ? -8.975 -3.459 1.136 1.00 98.31 201 VAL A CA 1
ATOM 1476 C C . VAL A 1 201 ? -9.398 -4.539 2.114 1.00 98.31 201 VAL A C 1
ATOM 1478 O O . VAL A 1 201 ? -9.797 -4.272 3.247 1.00 98.31 201 VAL A O 1
ATOM 1481 N N . THR A 1 202 ? -9.261 -5.785 1.683 1.00 98.38 202 THR A N 1
ATOM 1482 C CA . THR A 1 202 ? -9.377 -6.979 2.512 1.00 98.38 202 THR A CA 1
ATOM 1483 C C . THR A 1 202 ? -7.984 -7.503 2.827 1.00 98.38 202 THR A C 1
ATOM 1485 O O . THR A 1 202 ? -7.210 -7.807 1.925 1.00 98.38 202 THR A O 1
ATOM 1488 N N . PHE A 1 203 ? -7.681 -7.636 4.111 1.00 97.38 203 PHE A N 1
ATOM 1489 C CA . PHE A 1 203 ? -6.481 -8.269 4.632 1.00 97.38 203 PHE A CA 1
ATOM 1490 C C . PHE A 1 203 ? -6.839 -9.619 5.256 1.00 97.38 203 PHE A C 1
ATOM 1492 O O . PHE A 1 203 ? -7.731 -9.702 6.107 1.00 97.38 203 PHE A O 1
ATOM 1499 N N . ARG A 1 204 ? -6.137 -10.680 4.860 1.00 95.88 204 ARG A N 1
ATOM 1500 C CA . ARG A 1 204 ? -6.312 -12.036 5.393 1.00 95.88 204 ARG A CA 1
ATOM 1501 C C . ARG A 1 204 ? -5.003 -12.514 6.017 1.00 95.88 204 ARG A C 1
ATOM 1503 O O . ARG A 1 204 ? -3.987 -12.589 5.335 1.00 95.88 204 ARG A O 1
ATOM 1510 N N . ASP A 1 205 ? -5.044 -12.866 7.298 1.00 92.06 205 ASP A N 1
ATOM 1511 C CA . ASP A 1 205 ? -3.924 -13.457 8.048 1.00 92.06 205 ASP A CA 1
ATOM 1512 C C . ASP A 1 205 ? -4.428 -14.723 8.758 1.00 92.06 205 ASP A C 1
ATOM 1514 O O . ASP A 1 205 ? -5.547 -14.756 9.278 1.00 92.06 205 ASP A O 1
ATOM 1518 N N . ALA A 1 206 ? -3.621 -15.786 8.760 1.00 87.31 206 ALA A N 1
ATOM 1519 C CA . ALA A 1 206 ? -3.994 -17.075 9.348 1.00 87.31 206 ALA A CA 1
ATOM 1520 C C . ALA A 1 206 ? -4.197 -17.014 10.877 1.00 87.31 206 ALA A C 1
ATOM 1522 O O . ALA A 1 206 ? -5.015 -17.747 11.425 1.00 87.31 206 ALA A O 1
ATOM 1523 N N . ARG A 1 207 ? -3.478 -16.123 11.567 1.00 86.44 207 ARG A N 1
ATOM 1524 C CA . ARG A 1 207 ? -3.516 -15.905 13.022 1.00 86.44 207 ARG A CA 1
ATOM 1525 C C . ARG A 1 207 ? -4.669 -14.996 13.435 1.00 86.44 207 ARG A C 1
ATOM 1527 O O . ARG A 1 207 ? -5.265 -15.198 14.490 1.00 86.44 207 ARG A O 1
ATOM 1534 N N . PHE A 1 208 ? -4.960 -13.962 12.642 1.00 84.69 208 PHE A N 1
ATOM 1535 C CA . PHE A 1 208 ? -5.920 -12.913 13.023 1.00 84.69 208 PHE A CA 1
ATOM 1536 C C . PHE A 1 208 ? -7.266 -12.994 12.292 1.00 84.69 208 PHE A C 1
ATOM 1538 O O . PHE A 1 208 ? -8.236 -12.365 12.724 1.00 84.69 208 PHE A O 1
ATOM 1545 N N . GLY A 1 209 ? -7.349 -13.789 11.226 1.00 90.88 209 GLY A N 1
ATOM 1546 C CA . GLY A 1 209 ? -8.521 -13.924 10.373 1.00 90.88 209 GLY A CA 1
ATOM 1547 C C . GLY A 1 209 ? -8.606 -12.835 9.302 1.00 90.88 209 GLY A C 1
ATOM 1548 O O . GLY A 1 209 ? -7.623 -12.190 8.941 1.00 90.88 209 GLY A O 1
ATOM 1549 N N . THR A 1 210 ? -9.813 -12.640 8.771 1.00 95.62 210 THR A N 1
ATOM 1550 C CA . THR A 1 210 ? -10.080 -11.638 7.728 1.00 95.62 210 THR A CA 1
ATOM 1551 C C . THR A 1 210 ? -10.490 -10.305 8.348 1.00 95.62 210 THR A C 1
ATOM 1553 O O . THR A 1 210 ? -11.345 -10.275 9.243 1.00 95.62 210 THR A O 1
ATOM 1556 N N . SER A 1 211 ? -9.891 -9.222 7.850 1.00 96.88 211 SER A N 1
ATOM 1557 C CA . SER A 1 211 ? -10.309 -7.841 8.083 1.00 96.88 211 SER A CA 1
ATOM 1558 C C . SER A 1 211 ? -10.586 -7.138 6.759 1.00 96.88 211 SER A C 1
ATOM 1560 O O . SER A 1 211 ? -9.820 -7.314 5.821 1.00 96.88 211 SER A O 1
ATOM 1562 N N . ARG A 1 212 ? -11.631 -6.315 6.677 1.00 97.62 212 ARG A N 1
ATOM 1563 C CA . ARG A 1 212 ? -11.889 -5.457 5.510 1.00 97.62 212 ARG A CA 1
ATOM 1564 C C . ARG A 1 212 ? -12.100 -4.020 5.946 1.00 97.62 212 ARG A C 1
ATOM 1566 O O . ARG A 1 212 ? -12.824 -3.762 6.911 1.00 97.62 212 ARG A O 1
ATOM 1573 N N . LEU A 1 213 ? -11.479 -3.102 5.224 1.00 97.75 213 LEU A N 1
ATOM 1574 C CA . LEU A 1 213 ? -11.538 -1.673 5.466 1.00 97.75 213 LEU A CA 1
ATOM 1575 C C . LEU A 1 213 ? -11.848 -0.964 4.152 1.00 97.75 213 LEU A C 1
ATOM 1577 O O . LEU A 1 213 ? -11.128 -1.133 3.173 1.00 97.75 213 LEU A O 1
ATOM 1581 N N . VAL A 1 214 ? -12.904 -0.157 4.159 1.00 98.56 214 VAL A N 1
ATOM 1582 C CA . VAL A 1 214 ? -13.142 0.842 3.115 1.00 98.56 214 VAL A CA 1
ATOM 1583 C C . VAL A 1 214 ? -12.749 2.200 3.669 1.00 98.56 214 VAL A C 1
ATOM 1585 O O . VAL A 1 214 ? -13.155 2.520 4.786 1.00 98.56 214 VAL A O 1
ATOM 1588 N N . ALA A 1 215 ? -11.969 2.978 2.928 1.00 98.19 215 ALA A N 1
ATOM 1589 C CA . ALA A 1 215 ? -11.495 4.289 3.348 1.00 98.19 215 ALA A CA 1
ATOM 1590 C C . ALA A 1 215 ? -11.561 5.287 2.190 1.00 98.19 215 ALA A C 1
ATOM 1592 O O . ALA A 1 215 ? -11.037 5.006 1.118 1.00 98.19 215 ALA A O 1
ATOM 1593 N N . THR A 1 216 ? -12.168 6.449 2.428 1.00 98.69 216 THR A N 1
ATOM 1594 C CA . THR A 1 216 ? -12.244 7.562 1.471 1.00 98.69 216 THR A CA 1
ATOM 1595 C C . THR A 1 216 ? -11.891 8.870 2.168 1.00 98.69 216 THR A C 1
ATOM 1597 O O . THR A 1 216 ? -12.471 9.153 3.217 1.00 98.69 216 THR A O 1
ATOM 1600 N N . GLY A 1 217 ? -10.990 9.673 1.610 1.00 98.38 217 GLY A N 1
ATOM 1601 C CA . GLY A 1 217 ? -10.604 10.975 2.168 1.00 98.38 217 GLY A CA 1
ATOM 1602 C C . GLY A 1 217 ? -9.158 11.330 1.846 1.00 98.38 217 GLY A C 1
ATOM 1603 O O . GLY A 1 217 ? -8.599 10.827 0.877 1.00 98.38 217 GLY A O 1
ATOM 1604 N N . GLU A 1 218 ? -8.533 12.183 2.655 1.00 98.44 218 GLU A N 1
ATOM 1605 C CA . GLU A 1 218 ? -7.109 12.519 2.531 1.00 98.44 218 GLU A CA 1
ATOM 1606 C C . GLU A 1 218 ? -6.348 12.034 3.770 1.00 98.44 218 GLU A C 1
ATOM 1608 O O . GLU A 1 218 ? -6.756 12.300 4.904 1.00 98.44 218 GLU A O 1
ATOM 1613 N N . ILE A 1 219 ? -5.233 11.338 3.554 1.00 96.88 219 ILE A N 1
ATOM 1614 C CA . ILE A 1 219 ? -4.279 10.938 4.591 1.00 96.88 219 ILE A CA 1
ATOM 1615 C C . ILE A 1 219 ? -2.925 11.583 4.338 1.00 96.88 219 ILE A C 1
ATOM 1617 O O . ILE A 1 219 ? -2.590 11.959 3.219 1.00 96.88 219 ILE A O 1
ATOM 1621 N N . GLY A 1 220 ? -2.120 11.700 5.383 1.00 94.44 220 GLY A N 1
ATOM 1622 C CA . GLY A 1 220 ? -0.791 12.263 5.252 1.00 94.44 220 GLY A CA 1
ATOM 1623 C C . GLY A 1 220 ? 0.201 11.706 6.244 1.00 94.44 220 GLY A C 1
ATOM 1624 O O . GLY A 1 220 ? -0.132 11.462 7.406 1.00 94.44 220 GLY A O 1
ATOM 1625 N N . PHE A 1 221 ? 1.438 11.586 5.776 1.00 89.12 221 PHE A N 1
ATOM 1626 C CA . PHE A 1 221 ? 2.586 11.143 6.556 1.00 89.12 221 PHE A CA 1
ATOM 1627 C C . PHE A 1 221 ? 3.691 12.219 6.558 1.00 89.12 221 PHE A C 1
ATOM 1629 O O . PHE A 1 221 ? 3.680 13.152 5.748 1.00 89.12 221 PHE A O 1
ATOM 1636 N N . GLY A 1 222 ? 4.624 12.134 7.510 1.00 82.19 222 GLY A N 1
ATOM 1637 C CA . GLY A 1 222 ? 5.719 13.095 7.703 1.00 82.19 222 GLY A CA 1
ATOM 1638 C C . GLY A 1 222 ? 5.965 13.381 9.184 1.00 82.19 222 GLY A C 1
ATOM 1639 O O . GLY A 1 222 ? 6.801 12.739 9.803 1.00 82.19 222 GLY A O 1
ATOM 1640 N N . ASN A 1 223 ? 5.177 14.281 9.777 1.00 81.38 223 ASN A N 1
ATOM 1641 C CA . ASN A 1 223 ? 5.254 14.629 11.206 1.00 81.38 223 ASN A CA 1
ATOM 1642 C C . ASN A 1 223 ? 4.250 13.816 12.046 1.00 81.38 223 ASN A C 1
ATOM 1644 O O . ASN A 1 223 ? 3.590 14.349 12.935 1.00 81.38 223 ASN A O 1
ATOM 1648 N N . GLY A 1 224 ? 4.090 12.536 11.706 1.00 82.69 224 GLY A N 1
ATOM 1649 C CA . GLY A 1 224 ? 3.016 11.678 12.202 1.00 82.69 224 GLY A CA 1
ATOM 1650 C C . GLY A 1 224 ? 1.843 11.554 11.228 1.00 82.69 224 GLY A C 1
ATOM 1651 O O . GLY A 1 224 ? 1.871 12.070 10.108 1.00 82.69 224 GLY A O 1
ATOM 1652 N N . PHE A 1 225 ? 0.821 10.819 11.662 1.00 89.38 225 PHE A N 1
ATOM 1653 C CA . PHE A 1 225 ? -0.382 10.560 10.877 1.00 89.38 225 PHE A CA 1
ATOM 1654 C C . PHE A 1 225 ? -1.330 11.761 10.913 1.00 89.38 225 PHE A C 1
ATOM 1656 O O . PHE A 1 225 ? -1.678 12.258 11.990 1.00 89.38 225 PHE A O 1
ATOM 1663 N N . ARG A 1 226 ? -1.798 12.184 9.739 1.00 94.19 226 ARG A N 1
ATOM 1664 C CA . ARG A 1 226 ? -2.872 13.169 9.589 1.00 94.19 226 ARG A CA 1
ATOM 1665 C C . ARG A 1 226 ? -3.968 12.669 8.665 1.00 94.19 226 ARG A C 1
ATOM 1667 O O . ARG A 1 226 ? -3.715 11.869 7.770 1.00 94.19 226 ARG A O 1
ATOM 1674 N N . ALA A 1 227 ? -5.162 13.195 8.881 1.00 97.00 227 ALA A N 1
ATOM 1675 C CA . ALA A 1 227 ? -6.355 12.881 8.123 1.00 97.00 227 ALA A CA 1
ATOM 1676 C C . ALA A 1 227 ? -7.201 14.141 7.901 1.00 97.00 227 ALA A C 1
ATOM 1678 O O . ALA A 1 227 ? -7.255 15.028 8.761 1.00 97.00 227 ALA A O 1
ATOM 1679 N N . ARG A 1 228 ? -7.883 14.213 6.760 1.00 97.50 228 ARG A N 1
ATOM 1680 C CA . ARG A 1 228 ? -8.895 15.229 6.452 1.00 97.50 228 ARG A CA 1
ATOM 1681 C C . ARG A 1 228 ? -10.077 14.541 5.781 1.00 97.50 228 ARG A C 1
ATOM 1683 O O . ARG A 1 228 ? -9.895 13.891 4.754 1.00 97.50 228 ARG A O 1
ATOM 1690 N N . ASP A 1 229 ? -11.255 14.686 6.384 1.00 97.75 229 ASP A N 1
ATOM 1691 C CA . ASP A 1 229 ? -12.500 14.003 6.011 1.00 97.75 229 ASP A CA 1
ATOM 1692 C C . ASP A 1 229 ? -12.272 12.513 5.704 1.00 97.75 229 ASP A C 1
ATOM 1694 O O . ASP A 1 229 ? -12.785 11.968 4.728 1.00 97.75 229 ASP A O 1
ATOM 1698 N N . LEU A 1 230 ? -11.437 11.846 6.514 1.00 98.44 230 LEU A N 1
ATOM 1699 C CA . LEU A 1 230 ? -11.129 10.437 6.314 1.00 98.44 230 LEU A CA 1
ATOM 1700 C C . LEU A 1 230 ? -12.285 9.603 6.848 1.00 98.44 230 LEU A C 1
ATOM 1702 O O . LEU A 1 230 ? -12.393 9.349 8.049 1.00 98.44 230 LEU A O 1
ATOM 1706 N N . ARG A 1 231 ? -13.142 9.153 5.942 1.00 98.50 231 ARG A N 1
ATOM 1707 C CA . ARG A 1 231 ? -14.274 8.281 6.239 1.00 98.50 231 ARG A CA 1
ATOM 1708 C C . ARG A 1 231 ? -13.829 6.841 6.101 1.00 98.50 231 ARG A C 1
ATOM 1710 O O . ARG A 1 231 ? -13.415 6.410 5.031 1.00 98.50 231 ARG A O 1
ATOM 1717 N N . VAL A 1 232 ? -13.943 6.084 7.180 1.00 98.12 232 VAL A N 1
ATOM 1718 C CA . VAL A 1 232 ? -13.581 4.671 7.242 1.00 98.12 232 VAL A CA 1
ATOM 1719 C C . VAL A 1 232 ? -14.799 3.815 7.552 1.00 98.12 232 VAL A C 1
ATOM 1721 O O . VAL A 1 232 ? -15.669 4.199 8.334 1.00 98.12 232 VAL A O 1
ATOM 1724 N N . ARG A 1 233 ? -14.857 2.620 6.964 1.00 98.38 233 ARG A N 1
ATOM 1725 C CA . ARG A 1 233 ? -15.856 1.591 7.255 1.00 98.38 233 ARG A CA 1
ATOM 1726 C C . ARG A 1 233 ? -15.183 0.235 7.446 1.00 98.38 233 ARG A C 1
ATOM 1728 O O . ARG A 1 233 ? -14.611 -0.314 6.510 1.00 98.38 233 ARG A O 1
ATOM 1735 N N . ALA A 1 234 ? -15.302 -0.319 8.648 1.00 97.50 234 ALA A N 1
ATOM 1736 C CA . ALA A 1 234 ? -14.734 -1.612 9.031 1.00 97.50 234 ALA A CA 1
ATOM 1737 C C . ALA A 1 234 ? -15.749 -2.757 8.852 1.00 97.50 234 ALA A C 1
ATOM 1739 O O . ALA A 1 234 ? -16.897 -2.627 9.291 1.00 97.50 234 ALA A O 1
ATOM 1740 N N . MET A 1 235 ? -15.344 -3.875 8.224 1.00 96.31 235 MET A N 1
ATOM 1741 C CA . MET A 1 235 ? -16.244 -4.978 7.825 1.00 96.31 235 MET A CA 1
ATOM 1742 C C . MET A 1 235 ? -15.626 -6.402 7.838 1.00 96.31 235 MET A C 1
ATOM 1744 O O . MET A 1 235 ? -15.446 -7.008 6.785 1.00 96.31 235 MET A O 1
ATOM 1748 N N . PRO A 1 236 ? -15.405 -7.033 8.999 1.00 94.69 236 PRO A N 1
ATOM 1749 C CA . PRO A 1 236 ? -15.004 -6.427 10.260 1.00 94.69 236 PRO A CA 1
ATOM 1750 C C . PRO A 1 236 ? -13.517 -6.021 10.229 1.00 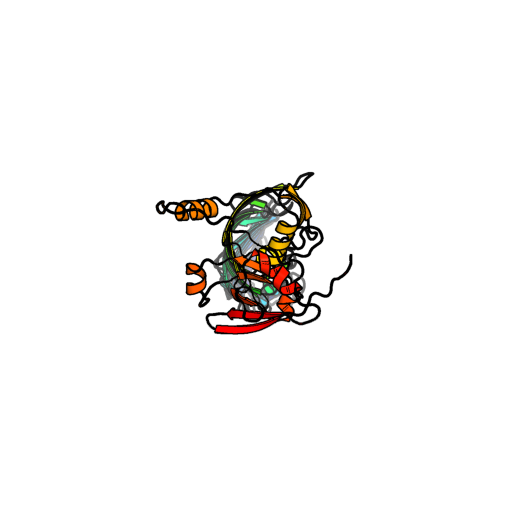94.69 236 PRO A C 1
ATOM 1752 O O . PRO A 1 236 ? -12.779 -6.422 9.341 1.00 94.69 236 PRO A O 1
ATOM 1755 N N . LEU A 1 237 ? -13.057 -5.259 11.217 1.00 95.06 237 LEU A N 1
ATOM 1756 C CA . LEU A 1 237 ? -11.648 -4.990 11.508 1.00 95.06 237 LEU A CA 1
ATOM 1757 C C . LEU A 1 237 ? -11.255 -5.764 12.768 1.00 95.06 237 LEU A C 1
ATOM 1759 O O . LEU A 1 237 ? -11.810 -5.537 13.842 1.00 95.06 237 LEU A O 1
ATOM 1763 N N . ARG A 1 238 ? -10.324 -6.709 12.652 1.00 93.69 238 ARG A N 1
ATOM 1764 C CA . ARG A 1 238 ? -9.898 -7.550 13.779 1.00 93.69 238 ARG A CA 1
ATOM 1765 C C . ARG A 1 238 ? -8.997 -6.746 14.711 1.00 93.69 238 ARG A C 1
ATOM 1767 O O . ARG A 1 238 ? -7.965 -6.243 14.291 1.00 93.69 238 ARG A O 1
ATOM 1774 N N . MET A 1 239 ? -9.323 -6.671 15.997 1.00 90.00 239 MET A N 1
ATOM 1775 C CA . MET A 1 239 ? -8.537 -5.847 16.927 1.00 90.00 239 MET A CA 1
ATOM 1776 C C . MET A 1 239 ? -7.148 -6.432 17.216 1.00 90.00 239 MET A C 1
ATOM 1778 O O . MET A 1 239 ? -6.209 -5.692 17.495 1.00 90.00 239 MET A O 1
ATOM 1782 N N . ASN A 1 240 ? -6.972 -7.747 17.051 1.00 87.44 240 ASN A N 1
ATOM 1783 C CA . ASN A 1 240 ? -5.652 -8.384 17.118 1.00 87.44 240 ASN A CA 1
ATOM 1784 C C . ASN A 1 240 ? -4.711 -7.920 15.993 1.00 87.44 240 ASN A C 1
ATOM 1786 O O . ASN A 1 240 ? -3.516 -7.787 16.237 1.00 87.44 240 ASN A O 1
ATOM 1790 N N . LEU A 1 241 ? -5.256 -7.633 14.803 1.00 89.06 241 LEU A N 1
ATOM 1791 C CA . LEU A 1 241 ? -4.506 -7.040 13.693 1.00 89.06 241 LEU A CA 1
ATOM 1792 C C . LEU A 1 241 ? -4.026 -5.634 14.069 1.00 89.06 241 LEU A C 1
ATOM 1794 O O . LEU A 1 241 ? -2.850 -5.319 13.939 1.00 89.06 241 LEU A O 1
ATOM 1798 N N . VAL A 1 242 ? -4.937 -4.811 14.596 1.00 87.56 242 VAL A N 1
ATOM 1799 C CA . VAL A 1 242 ? -4.640 -3.435 15.024 1.00 87.56 242 VAL A CA 1
ATOM 1800 C C . VAL A 1 242 ? -3.586 -3.414 16.137 1.00 87.56 242 VAL A C 1
ATOM 1802 O O . VAL A 1 242 ? -2.690 -2.576 16.117 1.00 87.56 242 VAL A O 1
ATOM 1805 N N . ARG A 1 243 ? -3.645 -4.361 17.081 1.00 83.69 243 ARG A N 1
ATOM 1806 C CA . ARG A 1 243 ? -2.630 -4.512 18.133 1.00 83.69 243 ARG A CA 1
ATOM 1807 C C . ARG A 1 243 ? -1.257 -4.882 17.570 1.00 83.69 243 ARG A C 1
ATOM 1809 O O . ARG A 1 243 ? -0.257 -4.325 18.006 1.00 83.69 243 ARG A O 1
ATOM 1816 N N . ALA A 1 244 ? -1.205 -5.792 16.597 1.00 83.12 244 ALA A N 1
ATOM 1817 C CA . ALA A 1 244 ? 0.045 -6.193 15.948 1.00 83.12 244 ALA A CA 1
ATOM 1818 C C . ALA A 1 244 ? 0.710 -5.045 15.160 1.00 83.12 244 ALA A C 1
ATOM 1820 O O . ALA A 1 244 ? 1.922 -5.052 14.990 1.00 83.12 244 ALA A O 1
ATOM 1821 N N . LEU A 1 245 ? -0.057 -4.023 14.766 1.00 80.50 245 LEU A N 1
ATOM 1822 C CA . LEU A 1 245 ? 0.438 -2.774 14.169 1.00 80.50 245 LEU A CA 1
ATOM 1823 C C . LEU A 1 245 ? 0.941 -1.743 15.203 1.00 80.50 245 LEU A C 1
ATOM 1825 O O . LEU A 1 245 ? 1.112 -0.573 14.871 1.00 80.50 245 LEU A O 1
ATOM 1829 N N . GLY A 1 246 ? 1.151 -2.144 16.461 1.00 73.31 246 GLY A N 1
ATOM 1830 C CA . GLY A 1 246 ? 1.713 -1.283 17.508 1.00 73.31 246 GLY A CA 1
ATOM 1831 C C . GLY A 1 246 ? 0.686 -0.498 18.330 1.00 73.31 246 GLY A C 1
ATOM 1832 O O . GLY A 1 246 ? 1.063 0.400 19.080 1.00 73.31 246 GLY A O 1
ATOM 1833 N N . ASN A 1 247 ? -0.611 -0.814 18.233 1.00 68.69 247 ASN A N 1
ATOM 1834 C CA . ASN A 1 247 ? -1.624 -0.196 19.091 1.00 68.69 247 ASN A CA 1
ATOM 1835 C C . ASN A 1 247 ? -1.700 -0.912 20.461 1.00 68.69 247 ASN A C 1
ATOM 1837 O O . ASN A 1 247 ? -2.062 -2.089 20.495 1.00 68.69 247 ASN A O 1
ATOM 1841 N N . PRO A 1 248 ? -1.434 -0.231 21.595 1.00 63.38 248 PRO A N 1
ATOM 1842 C CA . PRO A 1 248 ? -1.389 -0.864 22.917 1.00 63.38 248 PRO A CA 1
ATOM 1843 C C . PRO A 1 248 ? -2.767 -1.225 23.495 1.00 63.38 248 PRO A C 1
ATOM 1845 O O . PRO A 1 248 ? -2.837 -1.803 24.577 1.00 63.38 248 PRO A O 1
ATOM 1848 N N . LEU A 1 249 ? -3.872 -0.890 22.818 1.00 62.94 249 LEU A N 1
ATOM 1849 C CA . LEU A 1 249 ? -5.217 -1.135 23.339 1.00 62.94 249 LEU A CA 1
ATOM 1850 C C . LEU A 1 249 ? -5.469 -2.641 23.586 1.00 62.94 249 LEU A C 1
ATOM 1852 O O . LEU A 1 249 ? -5.431 -3.429 22.633 1.00 62.94 249 LEU A O 1
ATOM 1856 N N . PRO A 1 250 ? -5.814 -3.064 24.822 1.00 65.50 250 PRO A N 1
ATOM 1857 C CA . PRO A 1 250 ? -6.043 -4.469 25.178 1.00 65.50 250 PRO A CA 1
ATOM 1858 C C . PRO A 1 250 ? -7.435 -4.964 24.740 1.00 65.50 250 PRO A C 1
ATOM 1860 O O . PRO A 1 250 ? -8.153 -5.636 25.482 1.00 65.50 250 PRO A O 1
ATOM 1863 N N . ILE A 1 251 ? -7.848 -4.616 23.521 1.00 71.00 251 ILE A N 1
ATOM 1864 C CA . ILE A 1 251 ? -9.168 -4.939 22.983 1.00 71.00 251 ILE A CA 1
ATOM 1865 C C . ILE A 1 251 ? -9.028 -6.151 22.058 1.00 71.00 251 ILE A C 1
ATOM 1867 O O . ILE A 1 251 ? -8.262 -6.135 21.095 1.00 71.00 251 ILE A O 1
ATOM 1871 N N . GLY A 1 252 ? -9.757 -7.224 22.371 1.00 80.38 252 GLY A N 1
ATOM 1872 C CA . GLY A 1 252 ? -9.878 -8.413 21.525 1.00 80.38 252 GLY A CA 1
ATOM 1873 C C . GLY A 1 252 ? -10.996 -8.280 20.490 1.00 80.38 252 GLY A C 1
ATOM 1874 O O . GLY A 1 252 ? -11.562 -7.208 20.295 1.00 80.38 252 GLY A O 1
ATOM 1875 N N . GLY A 1 253 ? -11.354 -9.380 19.833 1.00 88.88 253 GLY A N 1
ATOM 1876 C CA . GLY A 1 253 ? -12.538 -9.422 18.974 1.00 88.88 253 GLY A CA 1
ATOM 1877 C C . GLY A 1 253 ? -12.420 -8.621 17.674 1.00 88.88 253 GLY A C 1
ATOM 1878 O O . GLY A 1 253 ? -11.351 -8.536 17.058 1.00 88.88 253 GLY A O 1
ATOM 1879 N N . ALA A 1 254 ? -13.549 -8.084 17.219 1.00 93.00 254 ALA A N 1
ATOM 1880 C CA . ALA A 1 254 ? -13.667 -7.408 15.938 1.00 93.00 254 ALA A CA 1
ATOM 1881 C C . ALA A 1 254 ? -14.558 -6.164 16.022 1.00 93.00 254 ALA A C 1
ATOM 1883 O O . ALA A 1 254 ? -15.541 -6.128 16.757 1.00 93.00 254 ALA A O 1
ATOM 1884 N N . VAL A 1 255 ? -14.206 -5.151 15.243 1.00 93.00 255 VAL A N 1
ATOM 1885 C CA . VAL A 1 255 ? -14.907 -3.875 15.124 1.00 93.00 255 VAL A CA 1
ATOM 1886 C C . VAL A 1 255 ? -15.599 -3.802 13.767 1.00 93.00 255 VAL A C 1
ATOM 1888 O O . VAL A 1 255 ? -15.011 -4.102 12.736 1.00 93.00 255 VAL A O 1
ATOM 1891 N N . THR A 1 256 ? -16.857 -3.391 13.755 1.00 96.50 256 THR A N 1
ATOM 1892 C CA . THR A 1 256 ? -17.636 -3.091 12.548 1.00 96.50 256 THR A CA 1
ATOM 1893 C C . THR A 1 256 ? -18.255 -1.719 12.705 1.00 96.50 256 THR A C 1
ATOM 1895 O O . THR A 1 256 ? -18.592 -1.329 13.818 1.00 96.50 256 THR A O 1
ATOM 1898 N N . GLY A 1 257 ? -18.425 -0.977 11.620 1.00 96.44 257 GLY A N 1
ATOM 1899 C CA . GLY A 1 257 ? -19.053 0.339 11.700 1.00 96.44 257 GLY A CA 1
ATOM 1900 C C . GLY A 1 257 ? -18.347 1.372 10.855 1.00 96.44 257 GLY A C 1
ATOM 1901 O O . GLY A 1 257 ? -17.559 1.023 9.974 1.00 96.44 257 GLY A O 1
ATOM 1902 N N . ARG A 1 258 ? -18.669 2.636 11.109 1.00 97.69 258 ARG A N 1
ATOM 1903 C CA . ARG A 1 258 ? -18.150 3.779 10.360 1.00 97.69 258 ARG A CA 1
ATOM 1904 C C . ARG A 1 258 ? -17.544 4.799 11.305 1.00 97.69 258 ARG A C 1
ATOM 1906 O O . ARG A 1 258 ? -18.034 4.964 12.421 1.00 97.69 258 ARG A O 1
ATOM 1913 N N . ALA A 1 259 ? -16.518 5.489 10.835 1.00 96.19 259 ALA A N 1
ATOM 1914 C CA . ALA A 1 259 ? -15.998 6.668 11.500 1.00 96.19 259 ALA A CA 1
ATOM 1915 C C . ALA A 1 259 ? -15.504 7.695 10.478 1.00 96.19 259 ALA A C 1
ATOM 1917 O O . ALA A 1 259 ? -15.043 7.318 9.406 1.00 96.19 259 ALA A O 1
ATOM 1918 N N . THR A 1 260 ? -15.573 8.970 10.829 1.00 97.69 260 THR A N 1
ATOM 1919 C CA . THR A 1 260 ? -14.889 10.068 10.150 1.00 97.69 260 THR A CA 1
ATOM 1920 C C . THR A 1 260 ? -13.777 10.565 11.060 1.00 97.69 260 THR A C 1
ATOM 1922 O O . THR A 1 260 ? -13.996 10.780 12.255 1.00 97.69 260 THR A O 1
ATOM 1925 N N . ILE A 1 261 ? -12.577 10.710 10.506 1.00 95.56 261 ILE A N 1
ATOM 1926 C CA . ILE A 1 261 ? -11.364 11.090 11.225 1.00 95.56 261 ILE A CA 1
ATOM 1927 C C . ILE A 1 261 ? -10.809 12.373 10.605 1.00 95.56 261 ILE A C 1
ATOM 1929 O O . ILE A 1 261 ? -10.608 12.454 9.394 1.00 95.56 261 ILE A O 1
ATOM 1933 N N . ASP A 1 262 ? -10.521 13.355 11.456 1.00 96.25 262 ASP A N 1
ATOM 1934 C CA . ASP A 1 262 ? -9.965 14.650 11.064 1.00 96.25 262 ASP A CA 1
ATOM 1935 C C . ASP A 1 262 ? -8.842 15.087 11.998 1.00 96.25 262 ASP A C 1
ATOM 1937 O O . ASP A 1 262 ? -8.918 14.911 13.214 1.00 96.25 262 ASP A O 1
ATOM 1941 N N . GLY A 1 263 ? -7.849 15.774 11.442 1.00 92.88 263 GLY A N 1
ATOM 1942 C CA . GLY A 1 263 ? -6.755 16.384 12.188 1.00 92.88 263 GLY A CA 1
ATOM 1943 C C . GLY A 1 263 ? -5.485 15.541 12.171 1.00 92.88 263 GLY A C 1
ATOM 1944 O O . GLY A 1 263 ? -5.303 14.681 11.311 1.00 92.88 263 GLY A O 1
ATOM 1945 N N . ALA A 1 264 ? -4.571 15.820 13.096 1.00 89.81 264 ALA A N 1
ATOM 1946 C CA . ALA A 1 264 ? -3.255 15.193 13.120 1.00 89.81 264 ALA A CA 1
ATOM 1947 C C . ALA A 1 264 ? -2.917 14.649 14.508 1.00 89.81 264 ALA A C 1
ATOM 1949 O O . ALA A 1 264 ? -3.057 15.337 15.526 1.00 89.81 264 ALA A O 1
ATOM 1950 N N . VAL A 1 265 ? -2.436 13.406 14.535 1.00 80.50 265 VAL A N 1
ATOM 1951 C CA . VAL A 1 265 ? -1.921 12.763 15.746 1.00 80.50 265 VAL A CA 1
ATOM 1952 C C . VAL A 1 265 ? -0.754 13.597 16.282 1.00 80.50 265 VAL A C 1
ATOM 1954 O O . VAL A 1 265 ? 0.086 14.058 15.519 1.00 80.50 265 VAL A O 1
ATOM 1957 N N . GLY A 1 266 ? -0.725 13.841 17.595 1.00 78.25 266 GLY A N 1
ATOM 1958 C CA . GLY A 1 266 ? 0.260 14.729 18.230 1.00 78.25 266 GLY A CA 1
ATOM 1959 C C . GLY A 1 266 ? -0.137 16.210 18.268 1.00 78.25 266 GLY A C 1
ATOM 1960 O O . GLY A 1 266 ? 0.524 16.985 18.946 1.00 78.25 266 GLY A O 1
ATOM 1961 N N . SER A 1 267 ? -1.247 16.593 17.626 1.00 85.56 267 SER A N 1
ATOM 1962 C CA . SER A 1 267 ? -1.867 17.920 17.748 1.00 85.56 267 SER A CA 1
ATOM 1963 C C . SER A 1 267 ? -3.336 17.774 18.165 1.00 85.56 267 SER A C 1
ATOM 1965 O O . SER A 1 267 ? -3.621 17.139 19.178 1.00 85.56 267 SER A O 1
ATOM 1967 N N . ALA A 1 268 ? -4.284 18.319 17.408 1.00 86.19 268 ALA A N 1
ATOM 1968 C CA . ALA A 1 268 ? -5.703 18.058 17.588 1.00 86.19 268 ALA A CA 1
ATOM 1969 C C . ALA A 1 268 ? -6.167 17.005 16.578 1.00 86.19 268 ALA A C 1
ATOM 1971 O O . ALA A 1 268 ? -5.977 17.177 15.373 1.00 86.19 268 ALA A O 1
ATOM 1972 N N . TRP A 1 269 ? -6.833 15.960 17.060 1.00 88.62 269 TRP A N 1
ATOM 1973 C CA . TRP A 1 269 ? -7.538 15.009 16.209 1.00 88.62 269 TRP A CA 1
ATOM 1974 C C . TRP A 1 269 ? -8.959 14.773 16.716 1.00 88.62 269 TRP A C 1
ATOM 1976 O O . TRP A 1 269 ? -9.248 14.880 17.910 1.00 88.62 269 TRP A O 1
ATOM 1986 N N . ARG A 1 270 ? -9.868 14.516 15.781 1.00 92.00 270 ARG A N 1
ATOM 1987 C CA . ARG A 1 270 ? -11.291 14.300 16.014 1.00 92.00 270 ARG A CA 1
ATOM 1988 C C . ARG A 1 270 ? -11.705 12.996 15.363 1.00 92.00 270 ARG A C 1
ATOM 1990 O O . ARG A 1 270 ? -11.286 12.698 14.249 1.00 92.00 270 ARG A O 1
ATOM 1997 N N . ILE A 1 271 ? -12.563 12.267 16.054 1.00 92.25 271 ILE A N 1
ATOM 1998 C CA . 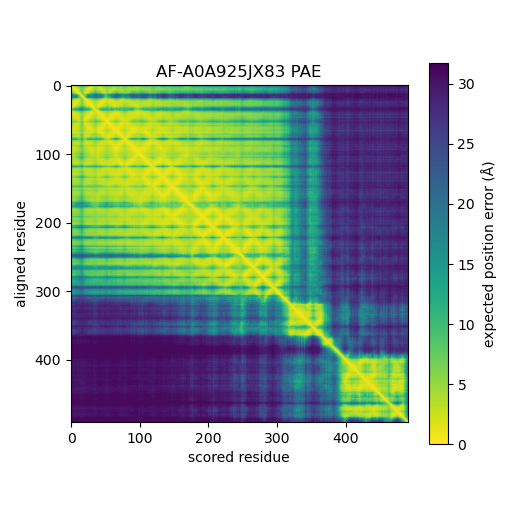ILE A 1 271 ? -13.254 11.103 15.526 1.00 92.25 271 ILE A CA 1
ATOM 1999 C C . ILE A 1 271 ? -14.749 11.265 15.773 1.00 92.25 271 ILE A C 1
ATOM 2001 O O . ILE A 1 271 ? -15.163 11.625 16.874 1.00 92.25 271 ILE A O 1
ATOM 2005 N N . ASP A 1 272 ? -15.546 11.030 14.743 1.00 94.38 272 ASP A N 1
ATOM 2006 C CA . ASP A 1 272 ? -16.998 10.871 14.813 1.00 94.38 272 ASP A CA 1
ATOM 2007 C C . ASP A 1 272 ? -17.307 9.466 14.320 1.00 94.38 272 ASP A C 1
ATOM 2009 O O . ASP A 1 272 ? -16.806 9.082 13.269 1.00 94.38 272 ASP A O 1
ATOM 2013 N N . GLY A 1 273 ? -18.053 8.661 15.065 1.00 94.00 273 GLY A N 1
ATOM 2014 C CA . GLY A 1 273 ? -18.292 7.295 14.632 1.00 94.00 273 GLY A CA 1
ATOM 2015 C C . GLY A 1 273 ? -19.495 6.618 15.248 1.00 94.00 273 GLY A C 1
ATOM 2016 O O . GLY A 1 273 ? -20.058 7.043 16.256 1.00 94.00 273 GLY A O 1
ATOM 2017 N N . ASP A 1 274 ? -19.853 5.510 14.613 1.00 94.44 274 ASP A N 1
ATOM 2018 C CA . ASP A 1 274 ? -20.824 4.530 15.071 1.00 94.44 274 ASP A CA 1
ATOM 2019 C C . ASP A 1 274 ? -20.231 3.145 14.829 1.00 94.44 274 ASP A C 1
ATOM 2021 O O . ASP A 1 274 ? -20.094 2.679 13.691 1.00 94.44 274 ASP A O 1
ATOM 2025 N N . VAL A 1 275 ? -19.806 2.526 15.923 1.00 93.12 275 VAL A N 1
ATOM 2026 C CA . VAL A 1 275 ? -18.987 1.325 15.917 1.00 93.12 275 VAL A CA 1
ATOM 2027 C C . VAL A 1 275 ? -19.619 0.269 16.805 1.00 93.12 275 VAL A C 1
ATOM 2029 O O . VAL A 1 275 ? -19.915 0.508 17.970 1.00 93.12 275 VAL A O 1
ATOM 2032 N N . THR A 1 276 ? -19.785 -0.933 16.264 1.00 91.44 276 THR A N 1
ATOM 2033 C CA . THR A 1 276 ? -20.092 -2.148 17.014 1.00 91.44 276 THR A CA 1
ATOM 2034 C C . THR A 1 276 ? -18.830 -2.992 17.160 1.00 91.44 276 THR A C 1
ATOM 2036 O O . THR A 1 276 ? -18.245 -3.443 16.176 1.00 91.44 276 THR A O 1
ATOM 2039 N N . HIS A 1 277 ? -18.435 -3.234 18.399 1.00 91.00 277 HIS A N 1
ATOM 2040 C CA . HIS A 1 277 ? -17.400 -4.168 18.800 1.00 91.00 277 HIS A CA 1
ATOM 2041 C C . HIS A 1 277 ? -18.035 -5.485 19.261 1.00 91.00 277 HIS A C 1
ATOM 2043 O O . HIS A 1 277 ? -19.029 -5.485 19.989 1.00 91.00 277 HIS A O 1
ATOM 2049 N N . LEU A 1 278 ? -17.477 -6.600 18.797 1.00 89.06 278 LEU A N 1
ATOM 2050 C CA . LEU A 1 278 ? -17.873 -7.953 19.169 1.00 89.06 278 LEU A CA 1
ATOM 2051 C C . LEU A 1 278 ? -16.640 -8.719 19.647 1.00 89.06 278 LEU A C 1
ATOM 2053 O O . LEU A 1 278 ? -15.695 -8.900 18.877 1.00 89.06 278 LEU A O 1
ATOM 2057 N N . ASP A 1 279 ? -16.658 -9.221 20.877 1.00 86.69 279 ASP A N 1
ATOM 2058 C CA . ASP A 1 279 ? -15.590 -10.063 21.424 1.00 86.69 279 ASP A CA 1
ATOM 2059 C C . A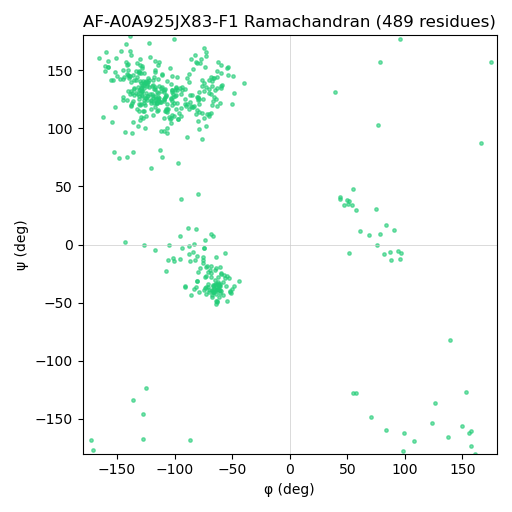SP A 1 279 ? -16.185 -11.230 22.214 1.00 86.69 279 ASP A C 1
ATOM 2061 O O . ASP A 1 279 ? -16.903 -11.021 23.178 1.00 86.69 279 ASP A O 1
ATOM 2065 N N . ARG A 1 280 ? -15.896 -12.476 21.816 1.00 82.25 280 ARG A N 1
ATOM 2066 C CA . ARG A 1 280 ? -16.380 -13.695 22.505 1.00 82.25 280 ARG A CA 1
ATOM 2067 C C . ARG A 1 280 ? -17.898 -13.713 22.789 1.00 82.25 280 ARG A C 1
ATOM 2069 O O . ARG A 1 280 ? -18.324 -14.187 23.831 1.00 82.25 280 ARG A O 1
ATOM 2076 N N . GLY A 1 281 ? -18.708 -13.204 21.858 1.00 78.38 281 GLY A N 1
ATOM 2077 C CA . GLY A 1 281 ? -20.172 -13.126 21.994 1.00 78.38 281 GLY A CA 1
ATOM 2078 C C . GLY A 1 281 ? -20.677 -11.852 22.679 1.00 78.38 281 GLY A C 1
ATOM 2079 O O . GLY A 1 281 ? -21.848 -11.509 22.542 1.00 78.38 281 GLY A O 1
ATOM 2080 N N . GLU A 1 282 ? -19.786 -11.094 23.315 1.00 80.69 282 GLU A N 1
ATOM 2081 C CA . GLU A 1 282 ? -20.098 -9.817 23.941 1.00 80.69 282 GLU A CA 1
ATOM 2082 C C . GLU A 1 282 ? -20.173 -8.704 22.902 1.00 80.69 282 GLU A C 1
ATOM 2084 O O . GLU A 1 282 ? -19.213 -8.462 22.165 1.00 80.69 282 GLU A O 1
ATOM 2089 N N . ARG A 1 283 ? -21.309 -8.002 22.856 1.00 83.56 283 ARG A N 1
ATOM 2090 C CA . ARG A 1 283 ? -21.552 -6.914 21.908 1.00 83.56 283 ARG A CA 1
ATOM 2091 C C . ARG A 1 283 ? -21.557 -5.568 22.619 1.00 83.56 283 ARG A C 1
ATOM 2093 O O . ARG A 1 283 ? -22.360 -5.332 23.517 1.00 83.56 283 ARG A O 1
ATOM 2100 N N . SER A 1 284 ? -20.718 -4.660 22.138 1.00 81.38 284 SER A N 1
ATOM 2101 C CA . SER A 1 284 ? -20.701 -3.253 22.528 1.00 81.38 284 SER A CA 1
ATOM 2102 C C . SER A 1 284 ? -20.953 -2.392 21.304 1.00 81.38 284 SER A C 1
ATOM 2104 O O . SER A 1 284 ? -20.272 -2.560 20.300 1.00 81.38 284 SER A O 1
ATOM 2106 N N . ARG A 1 285 ? -21.885 -1.443 21.356 1.00 86.88 285 ARG A N 1
ATOM 2107 C CA . ARG A 1 285 ? -22.001 -0.404 20.326 1.00 86.88 285 ARG A CA 1
ATOM 2108 C C . ARG A 1 285 ? -21.779 0.957 20.942 1.00 86.88 285 ARG A C 1
ATOM 2110 O O . ARG A 1 285 ? -22.344 1.279 21.984 1.00 86.88 285 ARG A O 1
ATOM 2117 N N . VAL A 1 286 ? -20.961 1.743 20.272 1.00 83.81 286 VAL A N 1
ATOM 2118 C CA . VAL A 1 286 ? -20.533 3.060 20.702 1.00 83.81 286 VAL A CA 1
ATOM 2119 C C . VAL A 1 286 ? -20.768 4.004 19.539 1.00 83.81 286 VAL A C 1
ATOM 2121 O O . VAL A 1 286 ? -20.228 3.799 18.455 1.00 83.81 286 VAL A O 1
ATOM 2124 N N . THR A 1 287 ? -21.582 5.028 19.766 1.00 89.25 287 THR A N 1
ATOM 2125 C CA . THR A 1 287 ? -21.723 6.150 18.841 1.00 89.25 287 THR A CA 1
ATOM 2126 C C . THR A 1 287 ? -21.314 7.431 19.535 1.00 89.25 287 THR A C 1
ATOM 2128 O O . THR A 1 287 ? -21.580 7.606 20.725 1.00 89.25 287 THR A O 1
ATOM 2131 N N . GLY A 1 288 ? -20.647 8.327 18.828 1.00 87.12 288 GLY A N 1
ATOM 2132 C CA . GLY A 1 288 ? -20.288 9.603 19.407 1.00 87.12 288 GLY A CA 1
ATOM 2133 C C . GLY A 1 288 ? -19.117 10.270 18.734 1.00 87.12 288 GLY A C 1
ATOM 2134 O O . GLY A 1 288 ? -18.592 9.814 17.721 1.00 87.12 288 GLY A O 1
ATOM 2135 N N . ARG A 1 289 ? -18.707 11.365 19.361 1.00 89.31 289 ARG A N 1
ATOM 2136 C CA . ARG A 1 289 ? -17.603 12.200 18.917 1.00 89.31 289 ARG A CA 1
ATOM 2137 C C . ARG A 1 289 ? -16.573 12.295 20.019 1.00 89.31 289 ARG A C 1
ATOM 2139 O O . ARG A 1 289 ? -16.934 12.541 21.165 1.00 89.31 289 ARG A O 1
ATOM 2146 N N . ALA A 1 290 ? -15.307 12.158 19.668 1.00 83.25 290 ALA A N 1
ATOM 2147 C CA . ALA A 1 290 ? -14.204 12.462 20.559 1.00 83.25 290 ALA A CA 1
ATOM 2148 C C . ALA A 1 290 ? -13.254 13.439 19.877 1.00 83.25 290 ALA A C 1
ATOM 2150 O O . ALA A 1 290 ? -12.949 13.316 18.691 1.00 83.25 290 ALA A O 1
ATOM 2151 N N . ARG A 1 291 ? -12.793 14.424 20.637 1.00 87.00 291 ARG A N 1
ATOM 2152 C CA . ARG A 1 291 ? -11.711 15.321 20.271 1.00 87.00 291 ARG A CA 1
ATOM 2153 C C . ARG A 1 291 ? -10.589 15.109 21.265 1.00 87.00 291 ARG A C 1
ATOM 2155 O O . ARG A 1 291 ? -10.799 15.173 22.470 1.00 87.00 291 ARG A O 1
ATOM 2162 N N . VAL A 1 292 ? -9.399 14.872 20.749 1.00 81.88 292 VAL A N 1
ATOM 2163 C CA . VAL A 1 292 ? -8.196 14.730 21.552 1.00 81.88 292 VAL A CA 1
ATOM 2164 C C . VAL A 1 292 ? -7.237 15.825 21.139 1.00 81.88 292 VAL A C 1
ATOM 2166 O O . VAL A 1 292 ? -6.916 15.976 19.959 1.00 81.88 292 VAL A O 1
ATOM 2169 N N . THR A 1 293 ? -6.777 16.587 22.118 1.00 84.38 293 THR A N 1
ATOM 2170 C CA . THR A 1 293 ? -5.820 17.671 21.918 1.00 84.38 293 THR A CA 1
ATOM 2171 C C . THR A 1 293 ? -4.540 17.300 22.648 1.00 84.38 293 THR A C 1
ATOM 2173 O O . THR A 1 293 ? -4.556 17.028 23.844 1.00 84.38 293 THR A O 1
ATOM 2176 N N . SER A 1 294 ? -3.430 17.237 21.923 1.00 70.25 294 SER A N 1
ATOM 2177 C CA . SER A 1 294 ? -2.098 16.934 22.440 1.00 70.25 294 SER A CA 1
ATOM 2178 C C . SER A 1 294 ? -1.276 18.225 22.445 1.00 70.25 294 SER A C 1
ATOM 2180 O O . SER A 1 294 ? -0.829 18.679 21.399 1.00 70.25 294 SER A O 1
ATOM 2182 N N . GLY A 1 295 ? -1.151 18.852 23.619 1.00 70.75 295 GLY A N 1
ATOM 2183 C CA . GLY A 1 295 ? -0.255 19.987 23.898 1.00 70.75 295 GLY A CA 1
ATOM 2184 C C . GLY A 1 295 ? 0.619 19.695 25.128 1.00 70.75 295 GLY A C 1
ATOM 2185 O O . GLY A 1 295 ? 0.937 18.533 25.373 1.00 70.75 295 GLY A O 1
ATOM 2186 N N . ARG A 1 296 ? 0.958 20.704 25.958 1.00 69.25 296 ARG A N 1
ATOM 2187 C CA . ARG A 1 296 ? 1.624 20.475 27.274 1.00 69.25 296 ARG A CA 1
ATOM 2188 C C . ARG A 1 296 ? 0.828 19.532 28.182 1.00 69.25 296 ARG A C 1
ATOM 2190 O O . ARG A 1 296 ? 1.413 18.839 29.005 1.00 69.25 296 ARG A O 1
ATOM 2197 N N . GLN A 1 297 ? -0.492 19.516 28.025 1.00 72.06 297 GLN A N 1
ATOM 2198 C CA . GLN A 1 297 ? -1.401 18.600 28.696 1.00 72.06 297 GLN A CA 1
ATOM 2199 C C . GLN A 1 297 ? -2.313 17.981 27.633 1.00 72.06 297 GLN A C 1
ATOM 2201 O O . GLN A 1 297 ? -2.815 18.688 26.756 1.00 72.06 297 GLN A O 1
ATOM 2206 N N . LYS A 1 298 ? -2.486 16.657 27.669 1.00 67.94 298 LYS A N 1
ATOM 2207 C CA . LYS A 1 298 ? -3.418 15.964 26.774 1.00 67.94 298 LYS A CA 1
ATOM 2208 C C . LYS A 1 298 ? -4.837 16.128 27.311 1.00 67.94 298 LYS A C 1
ATOM 2210 O O . LYS A 1 298 ? -5.091 15.767 28.457 1.00 67.94 298 LYS A O 1
ATOM 2215 N N . THR A 1 299 ? -5.746 16.641 26.488 1.00 76.31 299 THR A N 1
ATOM 2216 C CA . THR A 1 299 ? -7.175 16.749 26.814 1.00 76.31 299 THR A CA 1
ATOM 2217 C C . THR A 1 299 ? -7.992 15.848 25.899 1.00 76.31 299 THR A C 1
ATOM 2219 O O . THR A 1 299 ? -7.663 15.678 24.723 1.00 76.31 299 THR A O 1
ATOM 2222 N N . ILE A 1 300 ? -9.038 15.237 26.452 1.00 75.19 300 ILE A N 1
ATOM 2223 C CA . ILE A 1 300 ? -9.959 14.360 25.728 1.00 75.19 300 ILE A CA 1
ATOM 2224 C C . ILE A 1 300 ? -11.377 14.849 26.021 1.00 75.19 300 ILE A C 1
ATOM 2226 O O . ILE A 1 300 ? -11.866 14.675 27.133 1.00 75.19 300 ILE A O 1
ATOM 2230 N N . ASP A 1 301 ? -12.029 15.423 25.013 1.00 74.62 301 ASP A N 1
ATOM 2231 C CA . ASP A 1 301 ? -13.428 15.843 25.063 1.00 74.62 301 ASP A CA 1
ATOM 2232 C C . ASP A 1 301 ? -14.261 14.847 24.261 1.00 74.62 301 ASP A C 1
ATOM 2234 O O . ASP A 1 301 ? -14.157 14.781 23.034 1.00 74.62 301 ASP A O 1
ATOM 2238 N N . ALA A 1 302 ? -15.078 14.046 24.940 1.00 77.25 302 ALA A N 1
ATOM 2239 C CA . ALA A 1 302 ? -15.836 12.976 24.306 1.00 77.25 302 ALA A CA 1
ATOM 2240 C C . ALA A 1 302 ? -17.327 13.052 24.654 1.00 77.25 302 ALA A C 1
ATOM 2242 O O . ALA A 1 302 ? -17.713 13.073 25.819 1.00 77.25 302 ALA A O 1
ATOM 2243 N N . TYR A 1 303 ? -18.165 13.036 23.621 1.00 78.00 303 TYR A N 1
ATOM 2244 C CA . TYR A 1 303 ? -19.615 12.909 23.704 1.00 78.00 303 TYR A CA 1
ATOM 2245 C C . TYR A 1 303 ? -19.993 11.561 23.117 1.00 78.00 303 TYR A C 1
ATOM 2247 O O . TYR A 1 303 ? -20.055 11.406 21.898 1.00 78.00 303 TYR A O 1
ATOM 2255 N N . VAL A 1 304 ? -20.196 10.576 23.985 1.00 77.19 304 VAL A N 1
ATOM 2256 C CA . VAL A 1 304 ? -20.353 9.178 23.588 1.00 77.19 304 VAL A CA 1
ATOM 2257 C C . VAL A 1 304 ? -21.634 8.607 24.175 1.00 77.19 304 VAL A C 1
ATOM 2259 O O . VAL A 1 304 ? -21.930 8.784 25.354 1.00 77.19 304 VAL A O 1
ATOM 2262 N N . ARG A 1 305 ? -22.389 7.891 23.345 1.00 75.75 305 ARG A N 1
ATOM 2263 C CA . ARG A 1 305 ? -23.569 7.123 23.722 1.00 75.75 305 ARG A CA 1
ATOM 2264 C C . ARG A 1 305 ? -23.297 5.648 23.450 1.00 75.75 305 ARG A C 1
ATOM 2266 O O . ARG A 1 305 ? -23.006 5.258 22.321 1.00 75.75 305 ARG A O 1
ATOM 2273 N N . ALA A 1 306 ? -23.400 4.826 24.487 1.00 72.88 306 ALA A N 1
ATOM 2274 C CA . ALA A 1 306 ? -23.238 3.384 24.363 1.00 72.88 306 ALA A CA 1
ATOM 2275 C C . ALA A 1 306 ? -24.605 2.681 24.297 1.00 72.88 306 ALA A C 1
ATOM 2277 O O . ALA A 1 306 ? -25.526 3.059 25.021 1.00 72.88 306 ALA A O 1
ATOM 2278 N N . LEU A 1 307 ? -24.765 1.717 23.383 1.00 64.06 307 LEU A N 1
ATOM 2279 C CA . LEU A 1 307 ? -26.077 1.232 22.930 1.00 64.06 307 LEU A CA 1
ATOM 2280 C C . LEU A 1 307 ? -26.098 -0.236 22.429 1.00 64.06 307 LEU A C 1
ATOM 2282 O O . LEU A 1 307 ? -26.205 -0.434 21.216 1.00 64.06 307 LEU A O 1
ATOM 2286 N N . PRO A 1 308 ? -26.136 -1.301 23.252 1.00 63.34 308 PRO A N 1
ATOM 2287 C CA . PRO A 1 308 ? -25.677 -1.501 24.631 1.00 63.34 308 PRO A CA 1
ATOM 2288 C C . PRO A 1 308 ? -24.142 -1.590 24.722 1.00 63.34 308 PRO A C 1
ATOM 2290 O O . PRO A 1 308 ? -23.457 -1.751 23.713 1.00 63.34 308 PRO A O 1
ATOM 2293 N N . LEU A 1 309 ? -23.600 -1.482 25.934 1.00 61.53 309 LEU A N 1
ATOM 2294 C CA . LEU A 1 309 ? -22.173 -1.636 26.229 1.00 61.53 309 LEU A CA 1
ATOM 2295 C C . LEU A 1 309 ? -21.970 -2.951 26.984 1.00 61.53 309 LEU A C 1
ATOM 2297 O O . LEU A 1 309 ? -22.572 -3.127 28.042 1.00 61.53 309 LEU A O 1
ATOM 2301 N N . SER A 1 310 ? -21.127 -3.855 26.484 1.00 61.28 310 SER A N 1
ATOM 2302 C CA . SER A 1 310 ? -20.705 -5.007 27.283 1.00 61.28 310 SER A CA 1
ATOM 2303 C C . SER A 1 310 ? -19.794 -4.508 28.399 1.00 61.28 310 SER A C 1
ATOM 2305 O O . SER A 1 310 ? -18.677 -4.039 28.163 1.00 61.28 310 SER A O 1
ATOM 2307 N N . LEU A 1 311 ? -20.273 -4.600 29.634 1.00 56.41 311 LEU A N 1
ATOM 2308 C CA . LEU A 1 311 ? -19.526 -4.166 30.810 1.00 56.41 311 LEU A CA 1
ATOM 2309 C C . LEU A 1 311 ? -18.319 -5.094 31.085 1.00 56.41 311 LEU A C 1
ATOM 2311 O O . LEU A 1 311 ? -17.319 -4.651 31.644 1.00 56.41 311 LEU A O 1
ATOM 2315 N N . THR A 1 312 ? -18.347 -6.334 30.584 1.00 54.56 312 THR A N 1
ATOM 2316 C CA . THR A 1 312 ? -17.213 -7.276 30.515 1.00 54.56 312 THR A CA 1
ATOM 2317 C C . THR A 1 312 ? -16.071 -6.725 29.657 1.00 54.56 312 THR A C 1
ATOM 2319 O O . THR A 1 312 ? -14.893 -6.917 29.958 1.00 54.56 312 THR A O 1
ATOM 2322 N N . THR A 1 313 ? -16.414 -6.000 28.589 1.00 59.03 313 THR A N 1
ATOM 2323 C CA . THR A 1 313 ? -15.445 -5.298 27.736 1.00 59.03 313 THR A CA 1
ATOM 2324 C C . THR A 1 313 ? -14.914 -4.041 28.433 1.00 59.03 313 THR A C 1
ATOM 2326 O O . THR A 1 313 ? -13.717 -3.770 28.376 1.00 59.03 313 THR A O 1
ATOM 2329 N N . VAL A 1 314 ? -15.775 -3.304 29.144 1.00 56.41 314 VAL A N 1
ATOM 2330 C CA . VAL A 1 314 ? -15.395 -2.096 29.906 1.00 56.41 314 VAL A CA 1
ATOM 2331 C C . VAL A 1 314 ? -14.432 -2.413 31.049 1.00 56.41 314 VAL A C 1
ATOM 2333 O O . VAL A 1 314 ? -13.463 -1.677 31.229 1.00 56.41 314 VAL A O 1
ATOM 2336 N N . GLY A 1 315 ? -14.621 -3.528 31.763 1.00 51.03 315 GLY A N 1
ATOM 2337 C CA . GLY A 1 315 ? -13.697 -3.968 32.818 1.00 51.03 315 GLY A CA 1
ATOM 2338 C C . GLY A 1 315 ? -12.253 -4.151 32.331 1.00 51.03 315 GLY A C 1
ATOM 2339 O O . GLY A 1 315 ? -11.312 -3.933 33.081 1.00 51.03 315 GLY A O 1
ATOM 2340 N N . ARG A 1 316 ? -12.044 -4.436 31.038 1.00 60.62 316 ARG A N 1
ATOM 2341 C CA . ARG A 1 316 ? -10.695 -4.528 30.446 1.00 60.62 316 ARG A CA 1
ATOM 2342 C C . ARG A 1 316 ? -10.069 -3.174 30.119 1.00 60.62 316 ARG A C 1
ATOM 2344 O O . ARG A 1 316 ? -8.849 -3.081 30.024 1.00 60.62 316 ARG A O 1
ATOM 2351 N N . PHE A 1 317 ? -10.883 -2.135 29.932 1.00 56.62 317 PHE A N 1
ATOM 2352 C CA . PHE A 1 317 ? -10.406 -0.767 29.719 1.00 56.62 317 PHE A CA 1
ATOM 2353 C C . PHE A 1 317 ? -10.034 -0.072 31.019 1.00 56.62 317 PHE A C 1
ATOM 2355 O O . PHE A 1 317 ? -9.123 0.747 30.998 1.00 56.62 317 PHE A O 1
ATOM 2362 N N . ALA A 1 318 ? -10.710 -0.396 32.120 1.00 58.84 318 ALA A N 1
ATOM 2363 C CA . ALA A 1 318 ? -10.412 0.111 33.451 1.00 58.84 318 ALA A CA 1
ATOM 2364 C C . ALA A 1 318 ? -9.852 -1.025 34.318 1.00 58.84 318 ALA A C 1
ATOM 2366 O O . ALA A 1 318 ? -10.591 -1.553 35.143 1.00 58.84 318 ALA A O 1
ATOM 2367 N N . PRO A 1 319 ? -8.583 -1.445 34.130 1.00 62.78 319 PRO A N 1
ATOM 2368 C CA . PRO A 1 319 ? -8.014 -2.588 34.837 1.00 62.78 319 PRO A CA 1
ATOM 2369 C C . PRO A 1 319 ? -8.129 -2.466 36.352 1.00 62.78 319 PRO A C 1
ATOM 2371 O O . PRO A 1 319 ? -8.167 -3.499 37.010 1.00 62.78 319 PRO A O 1
ATOM 2374 N N . ARG A 1 320 ? -8.176 -1.241 36.906 1.00 74.12 320 ARG A N 1
ATOM 2375 C CA . ARG A 1 320 ? -8.325 -1.017 38.346 1.00 74.12 320 ARG A CA 1
ATOM 2376 C C . ARG A 1 320 ? -9.266 0.128 38.690 1.00 74.12 320 ARG A C 1
ATOM 2378 O O . ARG A 1 320 ? -9.280 1.159 38.018 1.00 74.12 320 ARG A O 1
ATOM 2385 N N . VAL A 1 321 ? -9.992 -0.051 39.790 1.00 74.62 321 VAL A N 1
ATOM 2386 C CA . VAL A 1 321 ? -10.781 0.986 40.462 1.00 74.62 321 VAL A CA 1
ATOM 2387 C C . VAL A 1 321 ? -10.430 0.972 41.947 1.00 74.62 321 VAL A C 1
ATOM 2389 O O . VAL A 1 321 ? -10.553 -0.047 42.630 1.00 74.62 321 VAL A O 1
ATOM 2392 N N . GLY A 1 322 ? -9.927 2.103 42.437 1.00 81.00 322 GLY A N 1
ATOM 2393 C CA . GLY A 1 322 ? -9.252 2.204 43.723 1.00 81.00 322 GLY A CA 1
ATOM 2394 C C . GLY A 1 322 ? -8.089 1.215 43.802 1.00 81.00 322 GLY A C 1
ATOM 2395 O O . GLY A 1 322 ? -7.247 1.129 42.909 1.00 81.00 322 GLY A O 1
ATOM 2396 N N . ALA A 1 323 ? -8.062 0.416 44.866 1.00 77.19 323 ALA A N 1
ATOM 2397 C CA . ALA A 1 323 ? -7.037 -0.605 45.050 1.00 77.19 323 ALA A CA 1
ATOM 2398 C C . ALA A 1 323 ? -7.298 -1.907 44.268 1.00 77.19 323 ALA A C 1
ATOM 2400 O O . ALA A 1 323 ? -6.396 -2.743 44.208 1.00 77.19 323 ALA A O 1
ATOM 2401 N N . ARG A 1 324 ? -8.482 -2.106 43.671 1.00 75.06 324 ARG A N 1
ATOM 2402 C CA . ARG A 1 324 ? -8.918 -3.414 43.152 1.00 75.06 324 ARG A CA 1
ATOM 2403 C C . ARG A 1 324 ? -8.799 -3.535 41.645 1.00 75.06 324 ARG A C 1
ATOM 2405 O O . ARG A 1 324 ? -9.069 -2.575 40.930 1.00 75.06 324 ARG A O 1
ATOM 2412 N N . ASP A 1 325 ? -8.469 -4.739 41.186 1.00 73.88 325 ASP A N 1
ATOM 2413 C CA . ASP A 1 325 ? -8.578 -5.103 39.777 1.00 73.88 325 ASP A CA 1
ATOM 2414 C C . ASP A 1 325 ? -10.047 -5.284 39.389 1.00 73.88 325 ASP A C 1
ATOM 2416 O O . ASP A 1 325 ? -10.800 -5.962 40.090 1.00 73.88 325 ASP A O 1
ATOM 2420 N N . VAL A 1 326 ? -10.443 -4.735 38.246 1.00 68.00 326 VAL A N 1
ATOM 2421 C CA . VAL A 1 326 ? -11.776 -4.953 37.679 1.00 68.00 326 VAL A CA 1
ATOM 2422 C C . VAL A 1 326 ? -11.685 -6.063 36.641 1.00 68.00 326 VAL A C 1
ATOM 2424 O O . VAL A 1 326 ? -11.124 -5.881 35.562 1.00 68.00 326 VAL A O 1
ATOM 2427 N N . ARG A 1 327 ? -12.233 -7.238 36.963 1.00 61.59 327 ARG A N 1
ATOM 2428 C CA . ARG A 1 327 ? -12.234 -8.406 36.062 1.00 61.59 327 ARG A CA 1
ATOM 2429 C C . ARG A 1 327 ? -13.618 -8.674 35.477 1.00 61.59 327 ARG A C 1
ATOM 2431 O O . ARG A 1 327 ? -13.721 -9.270 34.405 1.00 61.59 327 ARG A O 1
ATOM 2438 N N . SER A 1 328 ? -14.660 -8.195 36.150 1.00 54.72 328 SER A N 1
ATOM 2439 C CA . SER A 1 328 ? -16.063 -8.344 35.771 1.00 54.72 328 SER A CA 1
ATOM 2440 C C . SER A 1 328 ? -16.893 -7.086 36.063 1.00 54.72 328 SER A C 1
ATOM 2442 O O . SER A 1 328 ? -16.434 -6.116 36.672 1.00 54.72 328 SER A O 1
ATOM 2444 N N . VAL A 1 329 ? -18.142 -7.111 35.601 1.00 51.06 329 VAL A N 1
ATOM 2445 C CA . VAL A 1 329 ? -19.143 -6.052 35.806 1.00 51.06 329 VAL A CA 1
ATOM 2446 C C . VAL A 1 329 ? -19.523 -5.933 37.273 1.00 51.06 329 VAL A C 1
ATOM 2448 O O . VAL A 1 329 ? -19.737 -4.838 37.800 1.00 51.06 329 VAL A O 1
ATOM 2451 N N . GLU A 1 330 ? -19.612 -7.085 37.917 1.00 59.28 330 GLU A N 1
ATOM 2452 C CA . GLU A 1 330 ? -19.960 -7.263 39.308 1.00 59.28 330 GLU A CA 1
ATOM 2453 C C . GLU A 1 330 ? -18.862 -6.674 40.195 1.00 59.28 330 GLU A C 1
ATOM 2455 O O . GLU A 1 330 ? -19.187 -5.943 41.127 1.00 59.28 330 GLU A O 1
ATOM 2460 N N . ASP A 1 331 ? -17.583 -6.871 39.848 1.00 63.44 331 ASP A N 1
ATOM 2461 C CA . ASP A 1 331 ? -16.449 -6.285 40.580 1.00 63.44 331 ASP A CA 1
ATOM 2462 C C . ASP A 1 331 ? -16.492 -4.756 40.556 1.00 63.44 331 ASP A C 1
ATOM 2464 O O . ASP A 1 331 ? -16.321 -4.099 41.587 1.00 63.44 331 ASP A O 1
ATOM 2468 N N . LEU A 1 332 ? -16.751 -4.182 39.375 1.00 65.62 332 LEU A N 1
ATOM 2469 C CA . LEU A 1 332 ? -16.870 -2.737 39.203 1.00 65.62 332 LEU A CA 1
ATOM 2470 C C . LEU A 1 332 ? -18.060 -2.196 39.996 1.00 65.62 332 LEU A C 1
ATOM 2472 O O . LEU A 1 332 ? -17.914 -1.260 40.780 1.00 65.62 332 LEU A O 1
ATOM 2476 N N . SER A 1 333 ? -19.232 -2.805 39.814 1.00 60.81 333 SER A N 1
ATOM 2477 C CA . SER A 1 333 ? -20.469 -2.382 40.474 1.00 60.81 333 SER A CA 1
ATOM 2478 C C . SER A 1 333 ? -20.344 -2.471 41.992 1.00 60.81 333 SER A C 1
ATOM 2480 O O . SER A 1 333 ? -20.742 -1.544 42.694 1.00 60.81 333 SER A O 1
ATOM 2482 N N . PHE A 1 334 ? -19.738 -3.543 42.502 1.00 63.38 334 PHE A N 1
ATOM 2483 C CA . PHE A 1 334 ? -19.474 -3.728 43.923 1.00 63.38 334 PHE A CA 1
ATOM 2484 C C . PHE A 1 334 ? -18.515 -2.663 44.460 1.00 63.38 334 PHE A C 1
ATOM 2486 O O . PHE A 1 334 ? -18.825 -2.006 45.450 1.00 63.38 334 PHE A O 1
ATOM 2493 N N . THR A 1 335 ? -17.394 -2.434 43.772 1.00 68.56 335 THR A N 1
ATOM 2494 C CA . THR A 1 335 ? -16.368 -1.472 44.203 1.00 68.56 335 THR A CA 1
ATOM 2495 C C . THR A 1 335 ? -16.907 -0.042 44.242 1.00 68.56 335 THR A C 1
ATOM 2497 O O . THR A 1 335 ? -16.623 0.698 45.181 1.00 68.56 335 THR A O 1
ATOM 2500 N N . LEU A 1 336 ? -17.741 0.346 43.274 1.00 69.62 336 LEU A N 1
ATOM 2501 C CA . LEU A 1 336 ? -18.371 1.671 43.264 1.00 69.62 336 LEU A CA 1
ATOM 2502 C C . LEU A 1 336 ? -19.437 1.824 44.351 1.00 69.62 336 LEU A C 1
ATOM 2504 O O . LEU A 1 336 ? -19.570 2.897 44.938 1.00 69.62 336 LEU A O 1
ATOM 2508 N N . ASN A 1 337 ? -20.189 0.761 44.632 1.00 64.69 337 ASN A N 1
ATOM 2509 C CA . ASN A 1 337 ? -21.204 0.782 45.678 1.00 64.69 337 ASN A CA 1
ATOM 2510 C C . ASN A 1 337 ? -20.572 0.817 47.081 1.00 64.69 337 ASN A C 1
ATOM 2512 O O . ASN A 1 337 ? -21.100 1.473 47.972 1.00 64.69 337 ASN A O 1
ATOM 2516 N N . GLU A 1 338 ? -19.423 0.160 47.260 1.00 67.94 338 GLU A N 1
ATOM 2517 C CA . GLU A 1 338 ? -18.630 0.208 48.494 1.00 67.94 338 GLU A CA 1
ATOM 2518 C C . GLU A 1 338 ? -17.969 1.573 48.707 1.00 67.94 338 GLU A C 1
ATOM 2520 O O . GLU A 1 338 ? -17.989 2.089 49.820 1.00 67.94 338 GLU A O 1
ATOM 2525 N N . ALA A 1 339 ? -17.442 2.188 47.644 1.00 75.50 339 ALA A N 1
ATOM 2526 C CA . ALA A 1 339 ? -16.889 3.540 47.711 1.00 75.50 339 ALA A CA 1
ATOM 2527 C C . ALA A 1 339 ? -17.957 4.582 48.097 1.00 75.50 339 ALA A C 1
ATOM 2529 O O . ALA A 1 339 ? -17.666 5.548 48.799 1.00 75.50 339 ALA A O 1
ATOM 2530 N N . GLY A 1 340 ? -19.205 4.374 47.664 1.00 59.25 340 GLY A N 1
ATOM 2531 C CA . GLY A 1 340 ? -20.349 5.201 48.034 1.00 59.25 340 GLY A CA 1
ATOM 2532 C C . GLY A 1 340 ? -20.431 6.532 47.277 1.00 59.25 340 GLY A C 1
ATOM 2533 O O . GLY A 1 340 ? -19.449 7.066 46.759 1.00 59.25 340 GLY A O 1
ATOM 2534 N N . VAL A 1 341 ? -21.644 7.088 47.199 1.00 71.56 341 VAL A N 1
ATOM 2535 C CA . VAL A 1 341 ? -21.897 8.395 46.568 1.00 71.56 341 VAL A CA 1
ATOM 2536 C C . VAL A 1 341 ? -21.205 9.501 47.366 1.00 71.56 341 VAL A C 1
ATOM 2538 O O . VAL A 1 341 ? -21.351 9.572 48.581 1.00 71.56 341 VAL A O 1
ATOM 2541 N N . GLY A 1 342 ? -20.494 10.393 46.678 1.00 66.25 342 GLY A N 1
ATOM 2542 C CA . GLY A 1 342 ? -19.734 11.485 47.284 1.00 66.25 342 GLY A CA 1
ATOM 2543 C C . GLY A 1 342 ? -18.262 11.152 47.543 1.00 66.25 342 GLY A C 1
ATOM 2544 O O . GLY A 1 342 ? -17.502 12.044 47.908 1.00 66.25 342 GLY A O 1
ATOM 2545 N N . SER A 1 343 ? -17.826 9.914 47.313 1.00 76.38 343 SER A N 1
ATOM 2546 C CA . SER A 1 343 ? -16.401 9.574 47.343 1.00 76.38 343 SER A CA 1
ATOM 2547 C C . SER A 1 343 ? -15.688 10.029 46.067 1.00 76.38 343 SER A C 1
ATOM 2549 O O . SER A 1 343 ? -16.310 10.272 45.028 1.00 76.38 343 SER A O 1
ATOM 2551 N N . THR A 1 344 ? -14.368 10.162 46.143 1.00 77.19 344 THR A N 1
ATOM 2552 C CA . THR A 1 344 ? -13.497 10.258 44.970 1.00 77.19 344 THR A CA 1
ATOM 2553 C C . THR A 1 344 ? -12.714 8.963 44.890 1.00 77.19 344 THR A C 1
ATOM 2555 O O . THR A 1 344 ? -12.073 8.583 45.867 1.00 77.19 344 THR A O 1
ATOM 2558 N N . ILE A 1 345 ? -12.785 8.277 43.752 1.00 81.25 345 ILE A N 1
ATOM 2559 C CA . ILE A 1 345 ? -12.076 7.019 43.534 1.00 81.25 345 ILE A CA 1
ATOM 2560 C C . ILE A 1 345 ? -11.223 7.104 42.277 1.00 81.25 345 ILE A C 1
ATOM 2562 O O . ILE A 1 345 ? -11.628 7.670 41.260 1.00 81.25 345 ILE A O 1
ATOM 2566 N N . ASP A 1 346 ? -10.032 6.533 42.365 1.00 81.25 346 ASP A N 1
ATOM 2567 C CA . ASP A 1 346 ? -9.096 6.482 41.258 1.00 81.25 346 ASP A CA 1
ATOM 2568 C C . ASP A 1 346 ? -9.471 5.360 40.292 1.00 81.25 346 ASP A C 1
ATOM 2570 O O . ASP A 1 346 ? -9.621 4.204 40.676 1.00 81.25 346 ASP A O 1
ATOM 2574 N N . PHE A 1 347 ? -9.605 5.693 39.017 1.00 76.62 347 PHE A N 1
ATOM 2575 C CA . PHE A 1 347 ? -9.782 4.752 37.924 1.00 76.62 347 PHE A CA 1
ATOM 2576 C C . PHE A 1 347 ? -8.480 4.660 37.151 1.00 76.62 347 PHE A C 1
ATOM 2578 O O . PHE A 1 347 ? -8.056 5.631 36.531 1.00 76.62 347 PHE A O 1
ATOM 2585 N N . THR A 1 348 ? -7.863 3.489 37.130 1.00 72.75 348 THR A N 1
ATOM 2586 C CA . THR A 1 348 ? -6.756 3.223 36.216 1.00 72.75 348 THR A CA 1
ATOM 2587 C C . THR A 1 348 ? -7.339 2.729 34.901 1.00 72.75 348 THR A C 1
ATOM 2589 O O . THR A 1 348 ? -7.964 1.673 34.880 1.00 72.75 348 THR A O 1
ATOM 2592 N N . VAL A 1 349 ? -7.144 3.477 33.814 1.00 68.19 349 VAL A N 1
ATOM 2593 C CA . VAL A 1 349 ? -7.688 3.199 32.478 1.00 68.19 349 VAL A CA 1
ATOM 2594 C C . VAL A 1 349 ? -6.597 3.086 31.416 1.00 68.19 349 VAL A C 1
ATOM 2596 O O . VAL A 1 349 ? -5.621 3.832 31.420 1.00 68.19 349 VAL A O 1
ATOM 2599 N N . TRP A 1 350 ? -6.764 2.181 30.457 1.00 61.25 350 TRP A N 1
ATOM 2600 C CA . TRP A 1 350 ? -5.904 2.111 29.277 1.00 61.25 350 TRP A CA 1
ATOM 2601 C C . TRP A 1 350 ? -6.227 3.238 28.299 1.00 61.25 350 TRP A C 1
ATOM 2603 O O . TRP A 1 350 ? -7.393 3.541 28.038 1.00 61.25 350 TRP A O 1
ATOM 2613 N N . ARG A 1 351 ? -5.187 3.836 27.712 1.00 56.66 351 ARG A N 1
ATOM 2614 C CA . ARG A 1 351 ? -5.319 4.871 26.681 1.00 56.66 351 ARG A CA 1
ATOM 2615 C C . ARG A 1 351 ? -4.861 4.352 25.329 1.00 56.66 351 ARG A C 1
ATOM 2617 O O . ARG A 1 351 ? -3.920 3.571 25.228 1.00 56.66 351 ARG A O 1
ATOM 2624 N N . ALA A 1 352 ? -5.512 4.835 24.275 1.00 44.25 352 ALA A N 1
ATOM 2625 C CA . ALA A 1 352 ? -5.052 4.594 22.917 1.00 44.25 352 ALA A CA 1
ATOM 2626 C C . ALA A 1 352 ? -3.673 5.240 22.713 1.00 44.25 352 ALA A C 1
ATOM 2628 O O . ALA A 1 352 ? -3.486 6.401 23.075 1.00 44.25 352 ALA A O 1
ATOM 2629 N N . LEU A 1 353 ? -2.746 4.498 22.097 1.00 44.81 353 LEU A N 1
ATOM 2630 C CA . LEU A 1 353 ? -1.403 4.962 21.710 1.00 44.81 353 LEU A CA 1
ATOM 2631 C C . LEU A 1 353 ? -0.428 5.260 22.869 1.00 44.81 353 LEU A C 1
ATOM 2633 O O . LEU A 1 353 ? 0.664 5.757 22.611 1.00 44.81 353 LEU A O 1
ATOM 2637 N N . GLU A 1 354 ? -0.774 4.942 24.123 1.00 53.19 354 GLU A N 1
ATOM 2638 C CA . GLU A 1 354 ? 0.156 5.010 25.261 1.00 53.19 354 GLU A CA 1
ATOM 2639 C C . GLU A 1 354 ? 0.260 3.646 25.965 1.00 53.19 354 GLU A C 1
ATOM 2641 O O . GLU A 1 354 ? -0.769 3.073 26.324 1.00 53.19 354 GLU A O 1
ATOM 2646 N N . PRO A 1 355 ? 1.479 3.110 26.174 1.00 51.06 355 PRO A N 1
ATOM 2647 C CA . PRO A 1 355 ? 1.673 1.790 26.774 1.00 51.06 355 PRO A CA 1
ATOM 2648 C C . PRO A 1 355 ? 1.431 1.769 28.291 1.00 51.06 355 PRO A C 1
ATOM 2650 O O . PRO A 1 355 ? 1.335 0.690 28.866 1.00 51.06 355 PRO A O 1
ATOM 2653 N N . SER A 1 356 ? 1.338 2.929 28.951 1.00 61.25 356 SER A N 1
ATOM 2654 C CA . SER A 1 356 ? 1.059 3.034 30.384 1.00 61.25 356 SER A CA 1
ATOM 2655 C C . SER A 1 356 ? -0.406 3.422 30.656 1.00 61.25 356 SER A C 1
ATOM 2657 O O . SER A 1 356 ? -0.928 4.372 30.051 1.00 61.25 356 SER A O 1
ATOM 2659 N N . PRO A 1 357 ? -1.086 2.728 31.588 1.00 65.06 357 PRO A N 1
ATOM 2660 C CA . PRO A 1 357 ? -2.411 3.126 32.046 1.00 65.06 357 PRO A CA 1
ATOM 2661 C C . PRO A 1 357 ? -2.408 4.533 32.668 1.00 65.06 357 PRO A C 1
ATOM 2663 O O . PRO A 1 357 ? -1.430 4.948 33.287 1.00 65.06 357 PRO A O 1
ATOM 2666 N N . LEU A 1 358 ? -3.511 5.267 32.519 1.00 65.62 358 LEU A N 1
ATOM 2667 C CA . LEU A 1 358 ? -3.752 6.554 33.172 1.00 65.62 358 LEU A CA 1
ATOM 2668 C C . LEU A 1 358 ? -4.597 6.362 34.420 1.00 65.62 358 LEU A C 1
ATOM 2670 O O . LEU A 1 358 ? -5.656 5.750 34.339 1.00 65.62 358 LEU A O 1
ATOM 2674 N N . THR A 1 359 ? -4.194 6.967 35.529 1.00 76.12 359 THR A N 1
ATOM 2675 C CA . THR A 1 359 ? -5.046 7.076 36.714 1.00 76.12 359 THR A CA 1
ATOM 2676 C C . THR A 1 359 ? -5.856 8.371 36.664 1.00 76.12 359 THR A C 1
ATOM 2678 O O . THR A 1 359 ? -5.298 9.455 36.505 1.00 76.12 359 THR A O 1
ATOM 2681 N N . LEU A 1 360 ? -7.176 8.248 36.773 1.00 65.94 360 LEU A N 1
ATOM 2682 C CA . LEU A 1 360 ? -8.156 9.330 36.788 1.00 65.94 360 LEU A CA 1
ATOM 2683 C C . LEU A 1 360 ? -8.876 9.337 38.136 1.00 65.94 360 LEU A C 1
ATOM 2685 O O . LEU A 1 360 ? -9.594 8.391 38.441 1.00 65.94 360 LEU A O 1
ATOM 2689 N N . SER A 1 361 ? -8.762 10.408 38.913 1.00 76.56 361 SER A N 1
ATOM 2690 C CA . SER A 1 361 ? -9.567 10.571 40.128 1.00 76.56 361 SER A CA 1
ATOM 2691 C C . SER A 1 361 ? -10.974 11.040 39.756 1.00 76.56 361 SER A C 1
ATOM 2693 O O . SER A 1 361 ? -11.160 12.143 39.238 1.00 76.56 361 SER A O 1
ATOM 2695 N N . VAL A 1 362 ? -11.978 10.199 39.997 1.00 69.56 362 VAL A N 1
ATOM 2696 C CA . VAL A 1 362 ? -13.375 10.458 39.629 1.00 69.56 362 VAL A CA 1
ATOM 2697 C C . VAL A 1 362 ? -14.206 10.643 40.888 1.00 69.56 362 VAL A C 1
ATOM 2699 O O . VAL A 1 362 ? -14.291 9.754 41.733 1.00 69.56 362 VAL A O 1
ATOM 2702 N N . HIS A 1 363 ? -14.870 11.790 40.996 1.00 72.50 363 HIS A N 1
ATOM 2703 C CA . HIS A 1 363 ? -15.826 12.042 42.067 1.00 72.50 363 HIS A CA 1
ATOM 2704 C C . HIS A 1 363 ? -17.178 11.387 41.742 1.00 72.50 363 HIS A C 1
ATOM 2706 O O . HIS A 1 363 ? -17.846 11.754 40.770 1.00 72.50 363 HIS A O 1
ATOM 2712 N N . LEU A 1 364 ? -17.583 10.407 42.550 1.00 67.88 364 LEU A N 1
ATOM 2713 C CA . LEU A 1 364 ? -18.807 9.638 42.362 1.00 67.88 364 LEU A CA 1
ATOM 2714 C C . LEU A 1 364 ? -20.030 10.478 42.735 1.00 67.88 364 LEU A C 1
ATOM 2716 O O . LEU A 1 364 ? -20.308 10.725 43.907 1.00 67.88 364 LEU A O 1
ATOM 2720 N N . LYS A 1 365 ? -20.807 10.887 41.732 1.00 61.16 365 LYS A N 1
ATOM 2721 C CA . LYS A 1 365 ? -22.106 11.541 41.928 1.00 61.16 365 LYS A CA 1
ATOM 2722 C C . LYS A 1 365 ? -23.229 10.541 41.679 1.00 61.16 365 LYS A C 1
ATOM 2724 O O . LYS A 1 365 ? -23.228 9.830 40.678 1.00 61.16 365 LYS A O 1
ATOM 2729 N N . GLY A 1 366 ? -24.203 10.494 42.584 1.00 55.25 366 GLY A N 1
ATOM 2730 C CA . GLY A 1 366 ? -25.374 9.638 42.429 1.00 55.25 366 GLY A CA 1
ATOM 2731 C C . GLY A 1 366 ? -26.241 10.126 41.270 1.00 55.25 366 GLY A C 1
ATOM 2732 O O . GLY A 1 366 ? -26.732 11.252 41.300 1.00 55.25 366 GLY A O 1
ATOM 2733 N N . ALA A 1 367 ? -26.451 9.283 40.260 1.00 46.38 367 ALA A N 1
ATOM 2734 C CA . ALA A 1 367 ? -27.412 9.550 39.196 1.00 46.38 367 ALA A CA 1
ATOM 2735 C C . ALA A 1 367 ? -28.750 8.879 39.541 1.00 46.38 367 ALA A C 1
ATOM 2737 O O . ALA A 1 367 ? -28.835 7.654 39.632 1.00 46.38 367 ALA A O 1
ATOM 2738 N N . ARG A 1 368 ? -29.818 9.668 39.718 1.00 46.38 368 ARG A N 1
ATOM 2739 C CA . ARG A 1 368 ? -31.185 9.125 39.703 1.00 46.38 368 ARG A CA 1
ATOM 2740 C C . ARG A 1 368 ? -31.477 8.673 38.275 1.00 46.38 368 ARG A C 1
ATOM 2742 O O . ARG A 1 368 ? -31.542 9.513 37.386 1.00 46.38 368 ARG A O 1
ATOM 2749 N N . ASN A 1 369 ? -31.627 7.369 38.050 1.00 42.75 369 ASN A N 1
ATOM 2750 C CA . ASN A 1 369 ? -32.019 6.837 36.747 1.00 42.75 369 ASN A CA 1
ATOM 2751 C C . ASN A 1 369 ? -33.495 7.206 36.478 1.00 42.75 369 ASN A C 1
ATOM 2753 O O . ASN A 1 369 ? -34.371 6.663 37.158 1.00 42.75 369 ASN A O 1
ATOM 2757 N N . PRO A 1 370 ? -33.794 8.103 35.518 1.00 41.31 370 PRO A N 1
ATOM 2758 C CA . PRO A 1 370 ? -35.155 8.572 35.278 1.00 41.31 370 PRO A CA 1
ATOM 2759 C C . PRO A 1 370 ? -36.071 7.442 34.817 1.00 41.31 370 PRO A C 1
ATOM 2761 O O . PRO A 1 370 ? -37.203 7.384 35.262 1.00 41.31 370 PRO A O 1
ATOM 2764 N N . ALA A 1 371 ? -35.570 6.490 34.022 1.00 39.19 371 ALA A N 1
ATOM 2765 C CA . ALA A 1 371 ? -36.363 5.352 33.551 1.00 39.19 371 ALA A CA 1
ATOM 2766 C C . ALA A 1 371 ? -36.794 4.425 34.701 1.00 39.19 371 ALA A C 1
ATOM 2768 O O . ALA A 1 371 ? -37.894 3.885 34.696 1.00 39.19 371 ALA A O 1
ATOM 2769 N N . LEU A 1 372 ? -35.943 4.287 35.721 1.00 40.91 372 LEU A N 1
ATOM 2770 C CA . LEU A 1 372 ? -36.247 3.538 36.942 1.00 40.91 372 LEU A CA 1
ATOM 2771 C C . LEU A 1 372 ? -37.234 4.312 37.830 1.00 40.91 372 LEU A C 1
ATOM 2773 O O . LEU A 1 372 ? -38.137 3.714 38.400 1.00 40.91 372 LEU A O 1
ATOM 2777 N N . ALA A 1 373 ? -37.109 5.642 37.901 1.00 45.47 373 ALA A N 1
ATOM 2778 C CA . ALA A 1 373 ? -38.064 6.501 38.602 1.00 45.47 373 ALA A CA 1
ATOM 2779 C C . ALA A 1 373 ? -39.450 6.512 37.928 1.00 45.47 373 ALA A C 1
ATOM 2781 O O . ALA A 1 373 ? -40.457 6.468 38.628 1.00 45.47 373 ALA A O 1
ATOM 2782 N N . THR A 1 374 ? -39.503 6.510 36.593 1.00 39.78 374 THR A N 1
ATOM 2783 C CA . THR A 1 374 ? -40.741 6.420 35.806 1.00 39.78 374 THR A CA 1
ATOM 2784 C C . THR A 1 374 ? -41.404 5.057 35.974 1.00 39.78 374 THR A C 1
ATOM 2786 O O . THR A 1 374 ? -42.586 5.015 36.282 1.00 39.78 374 THR A O 1
ATOM 2789 N N . ALA A 1 375 ? -40.648 3.953 35.911 1.00 44.97 375 ALA A N 1
ATOM 2790 C CA . ALA A 1 375 ? -41.191 2.614 36.161 1.00 44.97 375 ALA A CA 1
ATOM 2791 C C . ALA A 1 375 ? -41.780 2.465 37.581 1.00 44.97 375 ALA A C 1
ATOM 2793 O O . ALA A 1 375 ? -42.805 1.816 37.767 1.00 44.97 375 ALA A O 1
ATOM 2794 N N . ILE A 1 376 ? -41.167 3.109 38.584 1.00 50.78 376 ILE A N 1
ATOM 2795 C CA . ILE A 1 376 ? -41.670 3.138 39.970 1.00 50.78 376 ILE A CA 1
ATOM 2796 C C . ILE A 1 376 ? -42.919 4.032 40.103 1.00 50.78 376 ILE A C 1
ATOM 2798 O O . ILE A 1 376 ? -43.831 3.708 40.867 1.00 50.78 376 ILE A O 1
ATOM 2802 N N . ALA A 1 377 ? -42.975 5.152 39.377 1.00 43.69 377 ALA A N 1
ATOM 2803 C CA . ALA A 1 377 ? -44.123 6.060 39.371 1.00 43.69 377 ALA A CA 1
ATOM 2804 C C . ALA A 1 377 ? -45.341 5.449 38.657 1.00 43.69 377 ALA A C 1
ATOM 2806 O O . ALA A 1 377 ? -46.458 5.569 39.155 1.00 43.69 377 ALA A O 1
ATOM 2807 N N . GLU A 1 378 ? -45.122 4.738 37.549 1.00 45.19 378 GLU A N 1
ATOM 2808 C CA . GLU A 1 378 ? -46.158 4.011 36.805 1.00 45.19 378 GLU A CA 1
ATOM 2809 C C . GLU A 1 378 ? -46.728 2.829 37.613 1.00 45.19 378 GLU A C 1
ATOM 2811 O O . GLU A 1 378 ? -47.931 2.587 37.573 1.00 45.19 378 GLU A O 1
ATOM 2816 N N . GLU A 1 379 ? -45.913 2.148 38.432 1.00 44.09 379 GLU A N 1
ATOM 2817 C CA . GLU A 1 379 ? -46.386 1.102 39.361 1.00 44.09 379 GLU A CA 1
ATOM 2818 C C . GLU A 1 379 ? -47.179 1.646 40.565 1.00 44.09 379 GLU A C 1
ATOM 2820 O O . GLU A 1 379 ? -47.903 0.889 41.212 1.00 44.09 379 GLU A O 1
ATOM 2825 N N . SER A 1 380 ? -47.065 2.942 40.880 1.00 46.94 380 SER A N 1
ATOM 2826 C CA . SER A 1 380 ? -47.708 3.563 42.051 1.00 46.94 380 SER A CA 1
ATOM 2827 C C . SER A 1 380 ? -49.084 4.183 41.750 1.00 46.94 380 SER A C 1
ATOM 2829 O O . SER A 1 380 ? -49.736 4.679 42.666 1.00 46.94 380 SER A O 1
ATOM 2831 N N . GLY A 1 381 ? -49.540 4.164 40.491 1.00 37.94 381 GLY A N 1
ATOM 2832 C CA . GLY A 1 381 ? -50.779 4.811 40.031 1.00 37.94 381 GLY A CA 1
ATOM 2833 C C . GLY A 1 381 ? -52.065 3.974 40.116 1.00 37.94 381 GLY A C 1
ATOM 2834 O O . GLY A 1 381 ? -53.056 4.340 39.491 1.00 37.94 381 GLY A O 1
ATOM 2835 N N . GLY A 1 382 ? -52.071 2.851 40.839 1.00 35.44 382 GLY A N 1
ATOM 2836 C CA . GLY A 1 382 ? -53.225 1.950 40.945 1.00 35.44 382 GLY A CA 1
ATOM 2837 C C . GLY A 1 382 ? -53.930 2.019 42.300 1.00 35.44 382 GLY A C 1
ATOM 2838 O O . GLY A 1 382 ? -53.503 1.344 43.227 1.00 35.44 382 GLY A O 1
ATOM 2839 N N . ASP A 1 383 ? -54.987 2.829 42.346 1.00 34.78 383 ASP A N 1
ATOM 2840 C CA . ASP A 1 383 ? -56.141 2.899 43.261 1.00 34.78 383 ASP A CA 1
ATOM 2841 C C . ASP A 1 383 ? -55.993 2.675 44.784 1.00 34.78 383 ASP A C 1
ATOM 2843 O O . ASP A 1 383 ? -55.446 1.699 45.299 1.00 34.78 383 ASP A O 1
ATOM 2847 N N . ALA A 1 384 ? -56.577 3.615 45.527 1.00 37.22 384 ALA A N 1
ATOM 2848 C CA . ALA A 1 384 ? -56.508 3.738 46.974 1.00 37.22 384 ALA A CA 1
ATOM 2849 C C . ALA A 1 384 ? -57.592 2.914 47.692 1.00 37.22 384 ALA A C 1
ATOM 2851 O O . ALA A 1 384 ? -58.769 3.095 47.408 1.00 37.22 384 ALA A O 1
ATOM 2852 N N . ALA A 1 385 ? -57.193 2.093 48.680 1.00 34.69 385 ALA A N 1
ATOM 2853 C CA . ALA A 1 385 ? -57.845 1.940 50.000 1.00 34.69 385 ALA A CA 1
ATOM 2854 C C . ALA A 1 385 ? -57.352 0.687 50.763 1.00 34.69 385 ALA A C 1
ATOM 2856 O O . ALA A 1 385 ? -57.982 -0.360 50.678 1.00 34.69 385 ALA A O 1
ATOM 2857 N N . THR A 1 386 ? -56.253 0.779 51.533 1.00 27.39 386 THR A N 1
ATOM 2858 C CA . THR A 1 386 ? -56.012 0.145 52.869 1.00 27.39 386 THR A CA 1
ATOM 2859 C C . THR A 1 386 ? -54.558 0.406 53.337 1.00 27.39 386 THR A C 1
ATOM 2861 O O . THR A 1 386 ? -53.708 0.735 52.509 1.00 27.39 386 THR A O 1
ATOM 2864 N N . PRO A 1 387 ? -54.245 0.355 54.652 1.00 31.34 387 PRO A N 1
ATOM 2865 C CA . PRO A 1 387 ? -53.052 0.984 55.222 1.00 31.34 387 PRO A CA 1
ATOM 2866 C C . PRO A 1 387 ? -51.726 0.332 54.806 1.00 31.34 387 PRO A C 1
ATOM 2868 O O . PRO A 1 387 ? -51.598 -0.885 54.716 1.00 31.34 387 PRO A O 1
ATOM 2871 N N . GLN A 1 388 ? -50.720 1.192 54.640 1.00 36.44 388 GLN A N 1
ATOM 2872 C CA . GLN A 1 388 ? -49.313 0.901 54.344 1.00 36.44 388 GLN A CA 1
ATOM 2873 C C . GLN A 1 388 ? -48.726 -0.320 55.086 1.00 36.44 388 GLN A C 1
ATOM 2875 O O . GLN A 1 388 ? -48.792 -0.368 56.318 1.00 36.44 388 GLN A O 1
ATOM 2880 N N . PRO A 1 389 ? -47.915 -1.158 54.410 1.00 27.19 389 PRO A N 1
ATOM 2881 C CA . PRO A 1 389 ? -46.774 -1.800 55.035 1.00 27.19 389 PRO A CA 1
ATOM 2882 C C . PRO A 1 389 ? -45.480 -1.054 54.680 1.00 27.19 389 PRO A C 1
ATOM 2884 O O . PRO A 1 389 ? -45.144 -0.778 53.528 1.00 27.19 389 PRO A O 1
ATOM 2887 N N . LYS A 1 390 ? -44.744 -0.717 55.734 1.00 29.77 390 LYS A N 1
ATOM 2888 C CA . LYS A 1 390 ? -43.501 0.051 55.739 1.00 29.77 390 LYS A CA 1
ATOM 2889 C C . LYS A 1 390 ? -42.318 -0.821 55.268 1.00 29.77 390 LYS A C 1
ATOM 2891 O O . LYS A 1 390 ? -42.121 -1.915 55.787 1.00 29.77 390 LYS A O 1
ATOM 2896 N N . HIS A 1 391 ? -41.468 -0.252 54.402 1.00 33.91 391 HIS A N 1
ATOM 2897 C CA . HIS A 1 391 ? -40.103 -0.671 54.005 1.00 33.91 391 HIS A CA 1
ATOM 2898 C C . HIS A 1 391 ? -39.916 -1.846 53.016 1.00 33.91 391 HIS A C 1
ATOM 2900 O O . HIS A 1 391 ? -39.810 -3.001 53.418 1.00 33.91 391 HIS A O 1
ATOM 2906 N N . ARG A 1 392 ? -39.616 -1.530 51.744 1.00 40.72 392 ARG A N 1
ATOM 2907 C CA . ARG A 1 392 ? -38.782 -2.379 50.866 1.00 40.72 392 ARG A CA 1
ATOM 2908 C C . ARG A 1 392 ? -37.310 -1.983 51.049 1.00 40.72 392 ARG A C 1
ATOM 2910 O O . ARG A 1 392 ? -36.839 -1.031 50.437 1.00 40.72 392 ARG A O 1
ATOM 2917 N N . ARG A 1 393 ? -36.605 -2.661 51.959 1.00 43.34 393 ARG A N 1
ATOM 2918 C CA . ARG A 1 393 ? -35.162 -2.478 52.209 1.00 43.34 393 ARG A CA 1
ATOM 2919 C C . ARG A 1 393 ? -34.378 -3.601 51.528 1.00 43.34 393 ARG A C 1
ATOM 2921 O O . ARG A 1 393 ? -34.661 -4.769 51.779 1.00 43.34 393 ARG A O 1
ATOM 2928 N N . SER A 1 394 ? -33.389 -3.247 50.710 1.00 40.28 394 SER A N 1
ATOM 2929 C CA . SER A 1 394 ? -32.287 -4.145 50.352 1.00 40.28 394 SER A CA 1
ATOM 2930 C C . SER A 1 394 ? -31.466 -4.424 51.610 1.00 40.28 394 SER A C 1
ATOM 2932 O O . SER A 1 394 ? -31.053 -3.482 52.290 1.00 40.28 394 SER A O 1
ATOM 2934 N N . ALA A 1 395 ? -31.242 -5.693 51.935 1.00 42.88 395 ALA A N 1
ATOM 2935 C CA . ALA A 1 395 ? -30.343 -6.095 53.010 1.00 42.88 395 ALA A CA 1
ATOM 2936 C C . ALA A 1 395 ? -29.076 -6.682 52.380 1.00 42.88 395 ALA A C 1
ATOM 2938 O O . ALA A 1 395 ? -29.159 -7.556 51.519 1.00 42.88 395 ALA A O 1
ATOM 2939 N N . SER A 1 396 ? -27.908 -6.184 52.784 1.00 46.56 396 SER A N 1
ATOM 2940 C CA . SER A 1 396 ? -26.618 -6.759 52.399 1.00 46.56 396 SER A CA 1
ATOM 2941 C C . SER A 1 396 ? -26.151 -7.660 53.541 1.00 46.56 396 SER A C 1
ATOM 2943 O O . SER A 1 396 ? -26.032 -7.196 54.677 1.00 46.56 396 SER A O 1
ATOM 2945 N N . LEU A 1 397 ? -25.916 -8.942 53.260 1.00 56.66 397 LEU A N 1
ATOM 2946 C CA . LEU A 1 397 ? -25.412 -9.910 54.237 1.00 56.66 397 LEU A CA 1
ATOM 2947 C C . LEU A 1 397 ? -23.895 -10.027 54.068 1.00 56.66 397 LEU A C 1
ATOM 2949 O O . LEU A 1 397 ? -23.381 -11.035 53.580 1.00 56.66 397 LEU A O 1
ATOM 2953 N N . GLN A 1 398 ? -23.185 -8.958 54.444 1.00 55.00 398 GLN A N 1
ATOM 2954 C CA . GLN A 1 398 ? -21.731 -8.809 54.282 1.00 55.00 398 GLN A CA 1
ATOM 2955 C C . GLN A 1 398 ? -20.931 -10.008 54.818 1.00 55.00 398 GLN A C 1
ATOM 2957 O O . GLN A 1 398 ? -19.984 -10.437 54.162 1.00 55.00 398 GLN A O 1
ATOM 2962 N N . GLY A 1 399 ? -21.353 -10.602 55.941 1.00 60.78 399 GLY A N 1
ATOM 2963 C CA . GLY A 1 399 ? -20.683 -11.760 56.549 1.00 60.78 399 GLY A CA 1
ATOM 2964 C C . GLY A 1 399 ? -20.768 -13.064 55.743 1.00 60.78 399 GLY A C 1
ATOM 2965 O O . GLY A 1 399 ? -19.950 -13.951 55.945 1.00 60.78 399 GLY A O 1
ATOM 2966 N N . PHE A 1 400 ? -21.713 -13.177 54.804 1.00 67.69 400 PHE A N 1
ATOM 2967 C CA . PHE A 1 400 ? -21.927 -14.390 54.001 1.00 67.69 400 PHE A CA 1
ATOM 2968 C C . PHE A 1 400 ? -21.691 -14.178 52.497 1.00 67.69 400 PHE A C 1
ATOM 2970 O O . PHE A 1 400 ? -21.713 -15.142 51.738 1.00 67.69 400 PHE A O 1
ATOM 2977 N N . GLY A 1 401 ? -21.429 -12.939 52.060 1.00 71.94 401 GLY A N 1
ATOM 2978 C CA . GLY A 1 401 ? -21.161 -12.607 50.656 1.00 71.94 401 GLY A CA 1
ATOM 2979 C C . GLY A 1 401 ? -22.399 -12.605 49.752 1.00 71.94 401 GLY A C 1
ATOM 2980 O O . GLY A 1 401 ? -22.278 -12.908 48.567 1.00 71.94 401 GLY A O 1
ATOM 2981 N N . LEU A 1 402 ? -23.579 -12.276 50.297 1.00 71.88 402 LEU A N 1
ATOM 2982 C CA . LEU A 1 402 ? -24.860 -12.290 49.578 1.00 71.88 402 LEU A CA 1
ATOM 2983 C C . LEU A 1 402 ? -25.466 -10.895 49.406 1.00 71.88 402 LEU A C 1
ATOM 2985 O O . LEU A 1 402 ? -25.566 -10.121 50.365 1.00 71.88 402 LEU A O 1
ATOM 2989 N N . GLN A 1 403 ? -25.977 -10.629 48.202 1.00 68.94 403 GLN A N 1
ATOM 2990 C CA . GLN A 1 403 ? -26.864 -9.505 47.918 1.00 68.94 403 GLN A CA 1
ATOM 2991 C C . GLN A 1 403 ? -28.266 -10.020 47.591 1.00 68.94 403 GLN A C 1
ATOM 2993 O O . GLN A 1 403 ? -28.446 -10.809 46.662 1.00 68.94 403 GLN A O 1
ATOM 2998 N N . VAL A 1 404 ? -29.262 -9.562 48.352 1.00 70.81 404 VAL A N 1
ATOM 2999 C CA . VAL A 1 404 ? -30.636 -10.072 48.278 1.00 70.81 404 VAL A CA 1
ATOM 3000 C C . VAL A 1 404 ? -31.673 -8.956 48.170 1.00 70.81 404 VAL A C 1
ATOM 3002 O O . VAL A 1 404 ? -31.509 -7.868 48.730 1.00 70.81 404 VAL A O 1
ATOM 3005 N N . ILE A 1 405 ? -32.776 -9.243 47.477 1.00 67.50 405 ILE A N 1
ATOM 3006 C CA . ILE A 1 405 ? -33.957 -8.375 47.391 1.00 67.50 405 ILE A CA 1
ATOM 3007 C C . ILE A 1 405 ? -35.193 -9.158 47.837 1.00 67.50 405 ILE A C 1
ATOM 3009 O O . ILE A 1 405 ? -35.393 -10.304 47.444 1.00 67.50 405 ILE A O 1
ATOM 3013 N N . GLY A 1 406 ? -36.047 -8.532 48.650 1.00 68.19 406 GLY A N 1
ATOM 3014 C CA . GLY A 1 406 ? -37.323 -9.126 49.048 1.00 68.19 406 GLY A CA 1
ATOM 3015 C C . GLY A 1 406 ? -38.326 -9.203 47.912 1.00 68.19 406 GLY A C 1
ATOM 3016 O O . GLY A 1 406 ? -38.608 -8.200 47.250 1.00 68.19 406 GLY A O 1
ATOM 3017 N N . LEU A 1 407 ? -38.909 -10.384 47.733 1.00 66.62 407 LEU A N 1
ATOM 3018 C CA . LEU A 1 407 ? -39.962 -10.615 46.757 1.00 66.62 407 LEU A CA 1
ATOM 3019 C C . LEU A 1 407 ? -41.344 -10.353 47.362 1.00 66.62 407 LEU A C 1
ATOM 3021 O O . LEU A 1 407 ? -41.613 -10.667 48.519 1.00 66.62 407 LEU A O 1
ATOM 3025 N N . THR A 1 408 ? -42.246 -9.800 46.553 1.00 64.19 408 THR A N 1
ATOM 3026 C CA . THR A 1 408 ? -43.686 -9.831 46.845 1.00 64.19 408 THR A CA 1
ATOM 3027 C C . THR A 1 408 ? -44.249 -11.192 46.441 1.00 64.19 408 THR A C 1
ATOM 3029 O O . THR A 1 408 ? -43.701 -11.842 45.548 1.00 64.19 408 THR A O 1
ATOM 3032 N N . ALA A 1 409 ? -45.371 -11.609 47.039 1.00 64.56 409 ALA A N 1
ATOM 3033 C CA . ALA A 1 409 ? -46.014 -12.891 46.726 1.00 64.56 409 ALA A CA 1
ATOM 3034 C C . ALA A 1 409 ? -46.241 -13.080 45.212 1.00 64.56 409 ALA A C 1
ATOM 3036 O O . ALA A 1 409 ? -45.922 -14.126 44.658 1.00 64.56 409 ALA A O 1
ATOM 3037 N N . ARG A 1 410 ? -46.671 -12.019 44.515 1.00 64.69 410 ARG A N 1
ATOM 3038 C CA . ARG A 1 410 ? -46.913 -12.027 43.063 1.00 64.69 410 ARG A CA 1
ATOM 3039 C C . ARG A 1 410 ? -45.653 -12.290 42.226 1.00 64.69 410 ARG A C 1
ATOM 3041 O O . ARG A 1 410 ? -45.742 -12.969 41.207 1.00 64.69 410 ARG A O 1
ATOM 3048 N N . ILE A 1 411 ? -44.497 -11.752 42.626 1.00 68.44 411 ILE A N 1
ATOM 3049 C CA . ILE A 1 411 ? -43.226 -11.958 41.908 1.00 68.44 411 ILE A CA 1
ATOM 3050 C C . ILE A 1 411 ? -42.643 -13.330 42.256 1.00 68.44 411 ILE A C 1
ATOM 3052 O O . ILE A 1 411 ? -42.194 -14.040 41.361 1.00 68.44 411 ILE A O 1
ATOM 3056 N N . ALA A 1 412 ? -42.716 -13.737 43.526 1.00 66.31 412 ALA A N 1
ATOM 3057 C CA . ALA A 1 412 ? -42.269 -15.056 43.964 1.00 66.31 412 ALA A CA 1
ATOM 3058 C C . ALA A 1 412 ? -43.002 -16.183 43.217 1.00 66.31 412 ALA A C 1
ATOM 3060 O O . ALA A 1 412 ? -42.347 -17.091 42.707 1.00 66.31 412 ALA A O 1
ATOM 3061 N N . SER A 1 413 ? -44.328 -16.076 43.044 1.00 72.12 413 SER A N 1
ATOM 3062 C CA . SER A 1 413 ? -45.114 -17.085 42.317 1.00 72.12 413 SER A CA 1
ATOM 3063 C C . SER A 1 413 ? -44.685 -17.248 40.857 1.00 72.12 413 SER A C 1
ATOM 3065 O O . SER A 1 413 ? -44.684 -18.365 40.349 1.00 72.12 413 SER A O 1
ATOM 3067 N N . ARG A 1 414 ? -44.259 -16.168 40.185 1.00 74.38 414 ARG A N 1
ATOM 3068 C CA . ARG A 1 414 ? -43.727 -16.240 38.809 1.00 74.38 414 ARG A CA 1
ATOM 3069 C C . ARG A 1 414 ? -42.378 -16.955 38.725 1.00 74.38 414 ARG A C 1
ATOM 3071 O O . ARG A 1 414 ? -42.043 -17.478 37.672 1.00 74.38 414 ARG A O 1
ATOM 3078 N N . LEU A 1 415 ? -41.627 -16.978 39.823 1.00 68.38 415 LEU A N 1
ATOM 3079 C CA . LEU A 1 415 ? -40.338 -17.662 39.950 1.00 68.38 415 LEU A CA 1
ATOM 3080 C C . LEU A 1 415 ? -40.479 -19.074 40.557 1.00 68.38 415 LEU A C 1
ATOM 3082 O O . LEU A 1 415 ? -39.478 -19.709 40.873 1.00 68.38 415 LEU A O 1
ATOM 3086 N N . GLY A 1 416 ? -41.711 -19.569 40.744 1.00 75.81 416 GLY A N 1
ATOM 3087 C CA . GLY A 1 416 ? -41.988 -20.886 41.332 1.00 75.81 416 GLY A CA 1
ATOM 3088 C C . GLY A 1 416 ? -41.865 -20.952 42.863 1.00 75.81 416 GLY A C 1
ATOM 3089 O O . GLY A 1 416 ? -41.942 -22.039 43.441 1.00 75.81 416 GLY A O 1
ATOM 3090 N N . ALA A 1 417 ? -41.705 -19.808 43.534 1.00 78.75 417 ALA A N 1
ATOM 3091 C CA . ALA A 1 417 ? -41.561 -19.696 44.985 1.00 78.75 417 ALA A CA 1
ATOM 3092 C C . ALA A 1 417 ? -42.852 -19.196 45.662 1.00 78.75 417 ALA A C 1
ATOM 3094 O O . ALA A 1 417 ? -43.634 -18.442 45.081 1.00 78.75 417 ALA A O 1
ATOM 3095 N N . LYS A 1 418 ? -43.081 -19.577 46.925 1.00 73.56 418 LYS A N 1
ATOM 3096 C CA . LYS A 1 418 ? -44.219 -19.086 47.731 1.00 73.56 418 LYS A CA 1
ATOM 3097 C C . LYS A 1 418 ? -43.952 -17.717 48.371 1.00 73.56 418 LYS A C 1
ATOM 3099 O O . LYS A 1 418 ? -44.874 -17.067 48.851 1.00 73.56 418 LYS A O 1
ATOM 3104 N N . GLY A 1 419 ? -42.697 -17.275 48.368 1.00 72.75 419 GLY A N 1
ATOM 3105 C CA . GLY A 1 419 ? -42.212 -16.036 48.974 1.00 72.75 419 GLY A CA 1
ATOM 3106 C C . GLY A 1 419 ? -40.700 -16.110 49.184 1.00 72.75 419 GLY A C 1
ATOM 3107 O O . GLY A 1 419 ? -40.088 -17.122 48.849 1.00 72.75 419 GLY A O 1
ATOM 3108 N N . GLY A 1 420 ? -40.100 -15.051 49.732 1.00 75.38 420 GLY A N 1
ATOM 3109 C CA . GLY A 1 420 ? -38.701 -15.080 50.165 1.00 75.38 420 GLY A CA 1
ATOM 3110 C C . GLY A 1 420 ? -37.812 -14.007 49.542 1.00 75.38 420 GLY A C 1
ATOM 3111 O O . GLY A 1 420 ? -38.266 -12.915 49.184 1.00 75.38 420 GLY A O 1
ATOM 3112 N N . LEU A 1 421 ? -36.520 -14.313 49.459 1.00 78.75 421 LEU A N 1
ATOM 3113 C CA . LEU A 1 421 ? -35.479 -13.392 49.009 1.00 78.75 421 LEU A CA 1
ATOM 3114 C C . LEU A 1 421 ? -34.847 -13.860 47.705 1.00 78.75 421 LEU A C 1
ATOM 3116 O O . LEU A 1 421 ? -34.319 -14.964 47.645 1.00 78.75 421 LEU A O 1
ATOM 3120 N N . LEU A 1 422 ? -34.837 -12.997 46.694 1.00 76.12 422 LEU A N 1
ATOM 3121 C CA . LEU A 1 422 ? -34.086 -13.228 45.465 1.00 76.12 422 LEU A CA 1
ATOM 3122 C C . LEU A 1 422 ? -32.613 -12.896 45.689 1.00 76.12 422 LEU A C 1
ATOM 3124 O O . LEU A 1 422 ? -32.287 -11.774 46.083 1.00 76.12 422 LEU A O 1
ATOM 3128 N N . VAL A 1 423 ? -31.738 -13.848 45.390 1.00 78.38 423 VAL A N 1
ATOM 3129 C CA . VAL A 1 423 ? -30.292 -13.656 45.332 1.00 78.38 423 VAL A CA 1
ATOM 3130 C C . VAL A 1 423 ? -29.959 -12.926 44.038 1.00 78.38 423 VAL A C 1
ATOM 3132 O O . VAL A 1 423 ? -30.134 -13.449 42.940 1.00 78.38 423 VAL A O 1
ATOM 3135 N N . VAL A 1 424 ? -29.485 -11.694 44.173 1.00 72.62 424 VAL A N 1
ATOM 3136 C CA . VAL A 1 424 ? -29.126 -10.832 43.041 1.00 72.62 424 VAL A CA 1
ATOM 3137 C C . VAL A 1 424 ? -27.662 -11.016 42.669 1.00 72.62 424 VAL A C 1
ATOM 3139 O O . VAL A 1 424 ? -27.324 -11.006 41.492 1.00 72.62 424 VAL A O 1
ATOM 3142 N N . ALA A 1 425 ? -26.802 -11.219 43.666 1.00 64.06 425 ALA A N 1
ATOM 3143 C CA . ALA A 1 425 ? -25.384 -11.477 43.466 1.00 64.06 425 ALA A CA 1
ATOM 3144 C C . ALA A 1 425 ? -24.812 -12.314 44.617 1.00 64.06 425 ALA A C 1
ATOM 3146 O O . ALA A 1 425 ? -25.247 -12.199 45.769 1.00 64.06 425 ALA A O 1
ATOM 3147 N N . VAL A 1 426 ? -23.810 -13.129 44.288 1.00 76.44 426 VAL A N 1
ATOM 3148 C CA . VAL A 1 426 ? -23.025 -13.932 45.232 1.00 76.44 426 VAL A CA 1
ATOM 3149 C C . VAL A 1 426 ? -21.556 -13.592 45.018 1.00 76.44 426 VAL A C 1
ATOM 3151 O O . VAL A 1 426 ? -21.067 -13.671 43.893 1.00 76.44 426 VAL A O 1
ATOM 3154 N N . ARG A 1 427 ? -20.846 -13.206 46.081 1.00 74.88 427 ARG A N 1
ATOM 3155 C CA . ARG A 1 427 ? -19.413 -12.895 46.007 1.00 74.88 427 ARG A CA 1
ATOM 3156 C C . ARG A 1 427 ? -18.615 -14.182 45.723 1.00 74.88 427 ARG A C 1
ATOM 3158 O O . ARG A 1 427 ? -18.808 -15.154 46.461 1.00 74.88 427 ARG A O 1
ATOM 3165 N N . PRO A 1 428 ? -17.711 -14.209 44.727 1.00 67.06 428 PRO A N 1
ATOM 3166 C CA . PRO A 1 428 ? -16.773 -15.317 44.539 1.00 67.06 428 PRO A CA 1
ATOM 3167 C C . PRO A 1 428 ? -15.976 -15.589 45.824 1.00 67.06 428 PRO A C 1
ATOM 3169 O O . PRO A 1 428 ? -15.715 -14.663 46.587 1.00 67.06 428 PRO A O 1
ATOM 3172 N N . GLU A 1 429 ? -15.644 -16.854 46.097 1.00 74.69 429 GLU A N 1
ATOM 3173 C CA . GLU A 1 429 ? -14.883 -17.273 47.297 1.00 74.69 429 GLU A CA 1
ATOM 3174 C C . GLU A 1 429 ? -15.566 -16.964 48.650 1.00 74.69 429 GLU A C 1
ATOM 3176 O O . GLU A 1 429 ? -14.961 -17.083 49.713 1.00 74.69 429 GLU A O 1
ATOM 3181 N N . SER A 1 430 ? -16.850 -16.588 48.648 1.00 78.19 430 SER A N 1
ATOM 3182 C CA . SER A 1 430 ? -17.640 -16.448 49.876 1.00 78.19 430 SER A CA 1
ATOM 3183 C C . SER A 1 430 ? -18.207 -17.781 50.367 1.00 78.19 430 SER A C 1
ATOM 3185 O O . SER A 1 430 ? -18.342 -18.736 49.601 1.00 78.19 430 SER A O 1
ATOM 3187 N N . LEU A 1 431 ? -18.636 -17.823 51.633 1.00 78.94 431 LEU A N 1
ATOM 3188 C CA . LEU A 1 431 ? -19.363 -18.968 52.198 1.00 78.94 431 LEU A CA 1
ATOM 3189 C C . LEU A 1 431 ? -20.620 -19.311 51.381 1.00 78.94 431 LEU A C 1
ATOM 3191 O O . LEU A 1 431 ? -20.937 -20.484 51.189 1.00 78.94 431 LEU A O 1
ATOM 3195 N N . ALA A 1 432 ? -21.301 -18.297 50.840 1.00 80.62 432 ALA A N 1
ATOM 3196 C CA . ALA A 1 432 ? -22.435 -18.497 49.951 1.00 80.62 432 ALA A CA 1
ATOM 3197 C C . ALA A 1 432 ? -22.043 -19.138 48.611 1.00 80.62 432 ALA A C 1
ATOM 3199 O O . ALA A 1 432 ? -22.729 -20.049 48.150 1.00 80.62 432 ALA A O 1
ATOM 3200 N N . ALA A 1 433 ? -20.922 -18.733 48.009 1.00 78.44 433 ALA A N 1
ATOM 3201 C CA . ALA A 1 433 ? -20.418 -19.389 46.802 1.00 78.44 433 ALA A CA 1
ATOM 3202 C C . ALA A 1 433 ? -19.992 -20.842 47.085 1.00 78.44 433 ALA A C 1
ATOM 3204 O O . ALA A 1 433 ? -20.322 -21.737 46.308 1.00 78.44 433 ALA A O 1
ATOM 3205 N N . ALA A 1 434 ? -19.336 -21.089 48.225 1.00 80.44 434 ALA A N 1
ATOM 3206 C CA . ALA A 1 434 ? -18.895 -22.420 48.645 1.00 80.44 434 ALA A CA 1
ATOM 3207 C C . ALA A 1 434 ? -20.063 -23.399 48.866 1.00 80.44 434 ALA A C 1
ATOM 3209 O O . ALA A 1 434 ? -19.930 -24.585 48.578 1.00 80.44 434 ALA A O 1
ATOM 3210 N N . CYS A 1 435 ? -21.226 -22.911 49.315 1.00 80.38 435 CYS A N 1
ATOM 3211 C CA . CYS A 1 435 ? -22.435 -23.733 49.448 1.00 80.38 435 CYS A CA 1
ATOM 3212 C C . CYS A 1 435 ? -23.235 -23.898 48.143 1.00 80.38 435 CYS A C 1
ATOM 3214 O O . CYS A 1 435 ? -24.270 -24.564 48.133 1.00 80.38 435 CYS A O 1
ATOM 3216 N N . GLY A 1 436 ? -22.768 -23.310 47.037 1.00 81.94 436 GLY A N 1
ATOM 3217 C CA . GLY A 1 436 ? -23.379 -23.457 45.718 1.00 81.94 436 GLY A CA 1
ATOM 3218 C C . GLY A 1 436 ? -24.559 -22.524 45.434 1.00 81.94 436 GLY A C 1
ATOM 3219 O O . GLY A 1 436 ? -25.297 -22.784 44.475 1.00 81.94 436 GLY A O 1
ATOM 3220 N N . LEU A 1 437 ? -24.742 -21.448 46.214 1.00 83.62 437 LEU A N 1
ATOM 3221 C CA . LEU A 1 437 ? -25.708 -20.390 45.891 1.00 83.62 437 LEU A CA 1
ATOM 3222 C C . LEU A 1 437 ? -25.285 -19.647 44.621 1.00 83.62 437 LEU A C 1
ATOM 3224 O O . LEU A 1 437 ? -24.101 -19.409 44.376 1.00 83.62 437 LEU A O 1
ATOM 3228 N N . ARG A 1 438 ? -26.271 -19.262 43.815 1.00 82.06 438 ARG A N 1
ATOM 3229 C CA . ARG A 1 438 ? -26.088 -18.542 42.552 1.00 82.06 438 ARG A CA 1
ATOM 3230 C C . ARG A 1 438 ? -27.047 -17.360 42.472 1.00 82.06 438 ARG A C 1
ATOM 3232 O O . ARG A 1 438 ? -28.099 -17.344 43.109 1.00 82.06 438 ARG A O 1
ATOM 3239 N N . ALA A 1 439 ? -26.686 -16.367 41.662 1.00 78.06 439 ALA A N 1
ATOM 3240 C CA . ALA A 1 439 ? -27.627 -15.320 41.283 1.00 78.06 439 ALA A CA 1
ATOM 3241 C C . ALA A 1 439 ? -28.850 -15.950 40.592 1.00 78.06 439 ALA A C 1
ATOM 3243 O O . ALA A 1 439 ? -28.703 -16.862 39.779 1.00 78.06 439 ALA A O 1
ATOM 3244 N N . GLY A 1 440 ? -30.044 -15.475 40.940 1.00 73.06 440 GLY A N 1
ATOM 3245 C CA . GLY A 1 440 ? -31.316 -16.037 40.483 1.00 73.06 440 GLY A CA 1
ATOM 3246 C C . GLY A 1 440 ? -31.966 -17.031 41.450 1.00 73.06 440 GLY A C 1
ATOM 3247 O O . GLY A 1 440 ? -33.149 -17.322 41.286 1.00 73.06 440 GLY A O 1
ATOM 3248 N N . ASP A 1 441 ? -31.256 -17.506 42.479 1.00 83.12 441 ASP A N 1
ATOM 3249 C CA . ASP A 1 441 ? -31.857 -18.350 43.517 1.00 83.12 441 ASP A CA 1
ATOM 3250 C C . ASP A 1 441 ? -32.866 -17.559 44.356 1.00 83.12 441 ASP A C 1
ATOM 3252 O O . ASP A 1 441 ? -32.617 -16.412 44.731 1.00 83.12 441 ASP A O 1
ATOM 3256 N N . VAL A 1 442 ? -33.989 -18.180 44.716 1.00 84.94 442 VAL A N 1
ATOM 3257 C CA . VAL A 1 442 ? -34.941 -17.615 45.683 1.00 84.94 442 VAL A CA 1
ATOM 3258 C C . VAL A 1 442 ? -34.851 -18.381 46.993 1.00 84.94 442 VAL A C 1
ATOM 3260 O O . VAL A 1 442 ? -35.205 -19.551 47.039 1.00 84.94 442 VAL A O 1
ATOM 3263 N N . ILE A 1 443 ? -34.420 -17.729 48.071 1.00 84.56 443 ILE A N 1
ATOM 3264 C CA . ILE A 1 443 ? -34.378 -18.312 49.416 1.00 84.56 443 ILE A CA 1
ATOM 3265 C C . ILE A 1 443 ? -35.788 -18.243 50.011 1.00 84.56 443 ILE A C 1
ATOM 3267 O O . ILE A 1 443 ? -36.253 -17.163 50.379 1.00 84.56 443 ILE A O 1
ATOM 3271 N N . GLU A 1 444 ? -36.467 -19.388 50.077 1.00 81.56 444 GLU A N 1
ATOM 3272 C CA . GLU A 1 444 ? -37.869 -19.532 50.495 1.00 81.56 444 GLU A CA 1
ATOM 3273 C C . GLU A 1 444 ? -37.987 -19.785 52.007 1.00 81.56 444 GLU A C 1
ATOM 3275 O O . GLU A 1 444 ? -38.913 -19.294 52.653 1.00 81.56 444 GLU A O 1
ATOM 3280 N N . ASN A 1 445 ? -37.039 -20.524 52.592 1.00 78.62 445 ASN A N 1
ATOM 3281 C CA . ASN A 1 445 ? -37.012 -20.814 54.024 1.00 78.62 445 ASN A CA 1
ATOM 3282 C C . ASN A 1 445 ? -35.583 -21.014 54.551 1.00 78.62 445 ASN A C 1
ATOM 3284 O O . ASN A 1 445 ? -34.650 -21.294 53.798 1.00 78.62 445 ASN A O 1
ATOM 3288 N N . VAL A 1 446 ? -35.432 -20.875 55.866 1.00 77.88 446 VAL A N 1
ATOM 3289 C CA . VAL A 1 446 ? -34.204 -21.185 56.605 1.00 77.88 446 VAL A CA 1
ATOM 3290 C C . VAL A 1 446 ? -34.584 -22.186 57.689 1.00 77.88 446 VAL A C 1
ATOM 3292 O O . VAL A 1 446 ? -35.513 -21.944 58.456 1.00 77.88 446 VAL A O 1
ATOM 3295 N N . HIS A 1 447 ? -33.917 -23.336 57.727 1.00 74.75 447 HIS A N 1
ATOM 3296 C CA . HIS A 1 447 ? -34.241 -24.465 58.605 1.00 74.75 447 HIS A CA 1
ATOM 3297 C C . HIS A 1 447 ? -35.704 -24.937 58.498 1.00 74.75 447 HIS A C 1
ATOM 3299 O O . HIS A 1 447 ? -36.302 -25.349 59.488 1.00 74.75 447 HIS A O 1
ATOM 3305 N N . GLY A 1 448 ? -36.301 -24.855 57.302 1.00 68.44 448 GLY A N 1
ATOM 3306 C CA . GLY A 1 448 ? -37.701 -25.228 57.075 1.00 68.44 448 GLY A CA 1
ATOM 3307 C C . GLY A 1 448 ? -38.731 -24.206 57.574 1.00 68.44 448 GLY A C 1
ATOM 3308 O O . GLY A 1 448 ? -39.924 -24.415 57.370 1.00 68.44 448 GLY A O 1
ATOM 3309 N N . ALA A 1 449 ? -38.301 -23.087 58.171 1.00 71.25 449 ALA A N 1
ATOM 3310 C CA . ALA A 1 449 ? -39.175 -22.006 58.616 1.00 71.25 449 ALA A CA 1
ATOM 3311 C C . ALA A 1 449 ? -39.135 -20.807 57.652 1.00 71.25 449 ALA A C 1
ATOM 3313 O O . ALA A 1 449 ? -38.072 -20.394 57.176 1.00 71.25 449 ALA A O 1
ATOM 3314 N N . ALA A 1 450 ? -40.305 -20.223 57.380 1.00 66.94 450 ALA A N 1
ATOM 3315 C CA . ALA A 1 450 ? -40.391 -18.938 56.695 1.00 66.94 450 ALA A CA 1
ATOM 3316 C C . ALA A 1 450 ? -39.804 -17.837 57.591 1.00 66.94 450 ALA A C 1
ATOM 3318 O O . ALA A 1 450 ? -39.973 -17.860 58.810 1.00 66.94 450 ALA A O 1
ATOM 3319 N N . PHE A 1 451 ? -39.124 -16.864 56.992 1.00 68.44 451 PHE A N 1
ATOM 3320 C CA . PHE A 1 451 ? -38.447 -15.797 57.723 1.00 68.44 451 PHE A CA 1
ATOM 3321 C C . PHE A 1 451 ? -38.808 -14.430 57.139 1.00 68.44 451 PHE A C 1
ATOM 3323 O O . PHE A 1 451 ? -39.057 -14.284 55.940 1.00 68.44 451 PHE A O 1
ATOM 3330 N N . ALA A 1 452 ? -38.828 -13.407 57.991 1.00 58.72 452 ALA A N 1
ATOM 3331 C CA . ALA A 1 452 ? -38.954 -12.030 57.542 1.00 58.72 452 ALA A CA 1
ATOM 3332 C C . ALA A 1 452 ? -37.580 -11.472 57.143 1.00 58.72 452 ALA A C 1
ATOM 3334 O O . ALA A 1 452 ? -36.546 -11.816 57.712 1.00 58.72 452 ALA A O 1
ATOM 3335 N N . LEU A 1 453 ? -37.581 -10.533 56.197 1.00 55.22 453 LEU A N 1
ATOM 3336 C CA . LEU A 1 453 ? -36.393 -9.852 55.661 1.00 55.22 453 LEU A CA 1
ATOM 3337 C C . LEU A 1 453 ? -35.435 -9.315 56.742 1.00 55.22 453 LEU A C 1
ATOM 3339 O O . LEU A 1 453 ? -34.222 -9.322 56.561 1.00 55.22 453 LEU A O 1
ATOM 3343 N N . ARG A 1 454 ? -35.990 -8.837 57.863 1.00 55.00 454 ARG A N 1
ATOM 3344 C CA . ARG A 1 454 ? -35.238 -8.259 58.991 1.00 55.00 454 ARG A CA 1
ATOM 3345 C C . ARG A 1 454 ? -34.592 -9.308 59.888 1.00 55.00 454 ARG A C 1
ATOM 3347 O O . ARG A 1 454 ? -33.659 -8.982 60.614 1.00 55.00 454 ARG A O 1
ATOM 3354 N N . ASP A 1 455 ? -35.084 -10.537 59.825 1.00 62.00 455 ASP A N 1
ATOM 3355 C CA . ASP A 1 455 ? -34.676 -11.604 60.719 1.00 62.00 455 ASP A CA 1
ATOM 3356 C C . ASP A 1 455 ? -33.680 -12.552 60.061 1.00 62.00 455 ASP A C 1
ATOM 3358 O O . ASP A 1 455 ? -33.029 -13.269 60.795 1.00 62.00 455 ASP A O 1
ATOM 3362 N N . LEU A 1 456 ? -33.445 -12.504 58.739 1.00 65.62 456 LEU A N 1
ATOM 3363 C CA . LEU A 1 456 ? -32.549 -13.464 58.074 1.00 65.62 456 LEU A CA 1
ATOM 3364 C C . LEU A 1 456 ? -31.144 -13.520 58.699 1.00 65.62 456 LEU A C 1
ATOM 3366 O O . LEU A 1 456 ? -30.668 -14.603 59.017 1.00 65.62 456 LEU A O 1
ATOM 3370 N N . ASN A 1 457 ? -30.492 -12.374 58.927 1.00 64.19 457 ASN A N 1
ATOM 3371 C CA . ASN A 1 457 ? -29.165 -12.369 59.559 1.00 64.19 457 ASN A CA 1
ATOM 3372 C C . ASN A 1 457 ? -29.226 -12.945 60.984 1.00 64.19 457 ASN A C 1
ATOM 3374 O O . ASN A 1 457 ? -28.363 -13.711 61.390 1.00 64.19 457 ASN A O 1
ATOM 3378 N N . ARG A 1 458 ? -30.300 -12.640 61.726 1.00 64.19 458 ARG A N 1
ATOM 3379 C CA . ARG A 1 458 ? -30.530 -13.177 63.071 1.00 64.19 458 ARG A CA 1
ATOM 3380 C C . ARG A 1 458 ? -30.799 -14.683 63.032 1.00 64.19 458 ARG A C 1
ATOM 3382 O O . ARG A 1 458 ? -30.233 -15.396 63.840 1.00 64.19 458 ARG A O 1
ATOM 3389 N N . THR A 1 459 ? -31.606 -15.179 62.098 1.00 64.44 459 THR A N 1
ATOM 3390 C CA . THR A 1 459 ? -31.954 -16.597 61.936 1.00 64.44 459 THR A CA 1
ATOM 3391 C C . THR A 1 459 ? -30.740 -17.429 61.528 1.00 64.44 459 THR A C 1
ATOM 3393 O O . THR A 1 459 ? -30.597 -18.547 62.007 1.00 64.44 459 THR A O 1
ATOM 3396 N N . LEU A 1 460 ? -29.840 -16.871 60.711 1.00 65.44 460 LEU A N 1
ATOM 3397 C CA . LEU A 1 460 ? -28.572 -17.509 60.343 1.00 65.44 460 LEU A CA 1
ATOM 3398 C C . LEU A 1 460 ? -27.544 -17.498 61.488 1.00 65.44 460 LEU A C 1
ATOM 3400 O O . LEU A 1 460 ? -26.705 -18.392 61.558 1.00 65.44 460 LEU A O 1
ATOM 3404 N N . SER A 1 461 ? -27.615 -16.519 62.397 1.00 59.62 461 SER A N 1
ATOM 3405 C CA . SER A 1 461 ? -26.718 -16.408 63.560 1.00 59.62 461 SER A CA 1
ATOM 3406 C C . SER A 1 461 ? -27.273 -17.016 64.862 1.00 59.62 461 SER A C 1
ATOM 3408 O O . SER A 1 461 ? -26.518 -17.175 65.815 1.00 59.62 461 SER A O 1
ATOM 3410 N N . ALA A 1 462 ? -28.567 -17.354 64.941 1.00 58.09 462 ALA A N 1
ATOM 3411 C CA . ALA A 1 462 ? -29.261 -17.706 66.192 1.00 58.09 462 ALA A CA 1
ATOM 3412 C C . ALA A 1 462 ? -28.948 -19.105 66.757 1.00 58.09 462 ALA A C 1
ATOM 3414 O O . ALA A 1 462 ? -29.320 -19.395 67.894 1.00 58.09 462 ALA A O 1
ATOM 3415 N N . ARG A 1 463 ? -28.274 -19.982 66.007 1.00 51.44 463 ARG A N 1
ATOM 3416 C CA . ARG A 1 463 ? -27.781 -21.270 66.514 1.00 51.44 463 ARG A CA 1
ATOM 3417 C C . ARG A 1 463 ? -26.296 -21.382 66.201 1.00 51.44 463 ARG A C 1
ATOM 3419 O O . ARG A 1 463 ? -25.918 -21.503 65.043 1.00 51.44 463 ARG A O 1
ATOM 3426 N N . GLY A 1 464 ? -25.468 -21.283 67.240 1.00 53.03 464 GLY A N 1
ATOM 3427 C CA . GLY A 1 464 ? -24.011 -21.322 67.119 1.00 53.03 464 GLY A CA 1
ATOM 3428 C C . GLY A 1 464 ? -23.489 -22.549 66.362 1.00 53.03 464 GLY A C 1
ATOM 3429 O O . GLY A 1 464 ? -24.130 -23.598 66.355 1.00 53.03 464 GLY A O 1
ATOM 3430 N N . ALA A 1 465 ? -22.316 -22.379 65.743 1.00 53.38 465 ALA A N 1
ATOM 3431 C CA . ALA A 1 465 ? -21.422 -23.375 65.130 1.00 53.38 465 ALA A CA 1
ATOM 3432 C C . ALA A 1 465 ? -21.994 -24.394 64.112 1.00 53.38 465 ALA A C 1
ATOM 3434 O O . ALA A 1 465 ? -21.208 -25.104 63.489 1.00 53.38 465 ALA A O 1
ATOM 3435 N N . GLN A 1 466 ? -23.308 -24.483 63.889 1.00 62.00 466 GLN A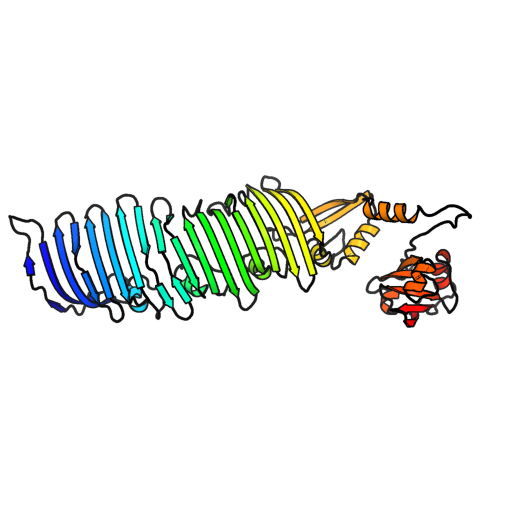 N 1
ATOM 3436 C CA . GLN A 1 466 ? -23.910 -25.441 62.953 1.00 62.00 466 GLN A CA 1
ATOM 3437 C C . GLN A 1 466 ? -24.212 -24.802 61.583 1.00 62.00 466 GLN A C 1
ATOM 3439 O O . GLN A 1 466 ? -24.610 -23.636 61.531 1.00 62.00 466 GLN A O 1
ATOM 3444 N N . PRO A 1 467 ? -24.054 -25.542 60.465 1.00 69.56 467 PRO A N 1
ATOM 3445 C CA . PRO A 1 467 ? -24.437 -25.065 59.137 1.00 69.56 467 PRO A CA 1
ATOM 3446 C C . PRO A 1 467 ? -25.932 -24.723 59.046 1.00 69.56 467 PRO A C 1
ATOM 3448 O O . PRO A 1 467 ? -26.791 -25.482 59.504 1.00 69.56 467 PRO A O 1
ATOM 3451 N N . ALA A 1 468 ? -26.252 -23.592 58.418 1.00 77.06 468 ALA A N 1
ATOM 3452 C CA . ALA A 1 468 ? -27.624 -23.165 58.189 1.00 77.06 468 ALA A CA 1
ATOM 3453 C C . ALA A 1 468 ? -28.227 -23.878 56.970 1.00 77.06 468 ALA A C 1
ATOM 3455 O O . ALA A 1 468 ? -27.667 -23.838 55.878 1.00 77.06 468 ALA A O 1
ATOM 3456 N N . SER A 1 469 ? -29.391 -24.510 57.133 1.00 80.50 469 SER A N 1
ATOM 3457 C CA . SER A 1 469 ? -30.098 -25.165 56.025 1.00 80.50 469 SER A CA 1
ATOM 3458 C C . SER A 1 469 ? -30.968 -24.144 55.294 1.00 80.50 469 SER A C 1
ATOM 3460 O O . SER A 1 469 ? -31.855 -23.547 55.900 1.00 80.50 469 SER A O 1
ATOM 3462 N N . LEU A 1 470 ? -30.712 -23.918 54.010 1.00 85.56 470 LEU A N 1
ATOM 3463 C CA . LEU A 1 470 ? -31.435 -22.981 53.155 1.00 85.56 470 LEU A CA 1
ATOM 3464 C C . LEU A 1 470 ? -32.316 -23.746 52.172 1.00 85.56 470 LEU A C 1
ATOM 3466 O O . LEU A 1 470 ? -31.799 -24.439 51.298 1.00 85.56 470 LEU A O 1
ATOM 3470 N N . GLY A 1 471 ? -33.633 -23.580 52.267 1.00 84.69 471 GLY A N 1
ATOM 3471 C CA . GLY A 1 471 ? -34.548 -24.013 51.215 1.00 84.69 471 GLY A CA 1
ATOM 3472 C C . GLY A 1 471 ? -34.595 -22.961 50.114 1.00 84.69 471 GLY A C 1
ATOM 3473 O O . GLY A 1 471 ? -35.096 -21.857 50.343 1.00 84.69 471 GLY A O 1
ATOM 3474 N N . ILE A 1 472 ? -34.078 -23.294 48.932 1.00 90.56 472 ILE A N 1
ATOM 3475 C CA . ILE A 1 472 ? -34.047 -22.409 47.767 1.00 90.56 472 ILE A CA 1
ATOM 3476 C C . ILE A 1 472 ? -34.931 -22.922 46.627 1.00 90.56 472 ILE A C 1
ATOM 3478 O O . ILE A 1 472 ? -35.188 -24.119 46.504 1.00 90.56 472 ILE A O 1
ATOM 3482 N N . VAL A 1 473 ? -35.341 -22.012 45.750 1.00 83.56 473 VAL A N 1
ATOM 3483 C CA . VAL A 1 473 ? -35.940 -22.312 44.449 1.00 83.56 473 VAL A CA 1
ATOM 3484 C C . VAL A 1 473 ? -34.984 -21.846 43.357 1.00 83.56 473 VAL A C 1
ATOM 3486 O O . VAL A 1 473 ? -34.623 -20.670 43.317 1.00 83.56 473 VAL A O 1
ATOM 3489 N N . ARG A 1 474 ? -34.595 -22.764 42.470 1.00 85.50 474 ARG A N 1
ATOM 3490 C CA . ARG A 1 474 ? -33.759 -22.504 41.293 1.00 85.50 474 ARG A CA 1
ATOM 3491 C C . ARG A 1 474 ? -34.477 -23.032 40.062 1.00 85.50 474 ARG A C 1
ATOM 3493 O O . ARG A 1 474 ? -34.793 -24.216 40.009 1.00 85.50 474 ARG A O 1
ATOM 3500 N N . GLU A 1 475 ? -34.766 -22.150 39.106 1.00 78.50 475 GLU A N 1
ATOM 3501 C CA . GLU A 1 475 ? -35.463 -22.510 37.855 1.00 78.50 475 GLU A CA 1
ATOM 3502 C C . GLU A 1 475 ? -36.768 -23.304 38.104 1.00 78.50 475 GLU A C 1
ATOM 3504 O O . GLU A 1 475 ? -37.099 -24.250 37.396 1.00 78.50 475 GLU A O 1
ATOM 3509 N N . GLY A 1 476 ? -37.502 -22.953 39.168 1.00 74.75 476 GLY A N 1
ATOM 3510 C CA . GLY A 1 476 ? -38.745 -23.623 39.576 1.00 74.75 476 GLY A CA 1
ATOM 3511 C C . GLY A 1 476 ? -38.570 -24.917 40.387 1.00 74.75 476 GLY A C 1
ATOM 3512 O O . GLY A 1 476 ? -39.549 -25.418 40.939 1.00 74.75 476 GLY A O 1
ATOM 3513 N N . SER A 1 477 ? -37.346 -25.431 40.529 1.00 80.81 477 SER A N 1
ATOM 3514 C CA . SER A 1 477 ? -37.034 -26.620 41.334 1.00 80.81 477 SER A CA 1
ATOM 3515 C C . SER A 1 477 ? -36.622 -26.243 42.759 1.00 80.81 477 SER A C 1
ATOM 3517 O O . SER A 1 477 ? -35.821 -25.329 42.958 1.00 80.81 477 SER A O 1
ATOM 3519 N N . ARG A 1 478 ? -37.151 -26.954 43.765 1.00 87.06 478 ARG A N 1
ATOM 3520 C CA . ARG A 1 478 ? -36.788 -26.754 45.180 1.00 87.06 478 ARG A CA 1
ATOM 3521 C C . ARG A 1 478 ? -35.539 -27.551 45.538 1.00 87.06 478 ARG A C 1
ATOM 3523 O O . ARG A 1 478 ? -35.494 -28.755 45.303 1.00 87.06 478 ARG A O 1
ATOM 3530 N N . LEU A 1 479 ? -34.557 -26.883 46.133 1.00 88.38 479 LEU A N 1
ATOM 3531 C CA . LEU A 1 479 ? -33.297 -27.466 46.589 1.00 88.38 479 LEU A CA 1
ATOM 3532 C C . LEU A 1 479 ? -33.034 -27.051 48.037 1.00 88.38 479 LEU A C 1
ATOM 3534 O O . LEU A 1 479 ? -33.466 -25.985 48.471 1.00 88.38 479 LEU A O 1
ATOM 3538 N N . THR A 1 480 ? -32.274 -27.867 48.760 1.00 87.56 480 THR A N 1
ATOM 3539 C CA . THR A 1 480 ? -31.800 -27.532 50.105 1.00 87.56 480 THR A CA 1
ATOM 3540 C C . THR A 1 480 ? -30.283 -27.415 50.076 1.00 87.56 480 THR A C 1
ATOM 3542 O O . THR A 1 480 ? -29.605 -28.373 49.710 1.00 87.56 480 THR A O 1
ATOM 3545 N N . LEU A 1 481 ? -29.751 -26.251 50.449 1.00 85.88 481 LEU A N 1
ATOM 3546 C CA . LEU A 1 481 ? -28.312 -25.990 50.530 1.00 85.88 481 LEU A CA 1
ATOM 3547 C C . LEU A 1 481 ? -27.874 -25.821 51.985 1.00 85.88 481 LEU A C 1
ATOM 3549 O O . LEU A 1 481 ? -28.615 -25.287 52.805 1.00 85.88 481 LEU A O 1
ATOM 3553 N N . SER A 1 482 ? -26.658 -26.262 52.301 1.00 83.44 482 SER A N 1
ATOM 3554 C CA . SER A 1 482 ? -26.071 -26.132 53.637 1.00 83.44 482 SER A CA 1
ATOM 3555 C C . SER A 1 482 ? -25.059 -24.989 53.636 1.00 83.44 482 SER A C 1
ATOM 3557 O O . SER A 1 482 ? -23.973 -25.123 53.074 1.00 83.44 482 SER A O 1
ATOM 3559 N N . LEU A 1 483 ? -25.429 -23.847 54.216 1.00 80.50 483 LEU A N 1
ATOM 3560 C CA . LEU A 1 483 ? -24.577 -22.668 54.332 1.00 80.50 483 LEU A CA 1
ATOM 3561 C C . LEU A 1 483 ? -23.671 -22.809 55.570 1.00 80.50 483 LEU A C 1
ATOM 3563 O O . LEU A 1 483 ? -24.188 -22.867 56.688 1.00 80.50 483 LEU A O 1
ATOM 3567 N N . PRO A 1 484 ? -22.335 -22.846 55.420 1.00 71.69 484 PRO A N 1
ATOM 3568 C CA . PRO A 1 484 ? -21.427 -22.943 56.557 1.00 71.69 484 PRO A CA 1
ATOM 3569 C C . PRO A 1 484 ? -21.541 -21.723 57.476 1.00 71.69 484 PRO A C 1
ATOM 3571 O O . PRO A 1 484 ? -21.816 -20.607 57.026 1.00 71.69 484 PRO A O 1
ATOM 3574 N N . HIS A 1 485 ? -21.304 -21.930 58.770 1.00 67.38 485 HIS A N 1
ATOM 3575 C CA . HIS A 1 485 ? -21.307 -20.845 59.742 1.00 67.38 485 HIS A CA 1
ATOM 3576 C C . HIS A 1 485 ? -20.131 -19.888 59.495 1.00 67.38 485 HIS A C 1
ATOM 3578 O O . HIS A 1 485 ? -18.998 -20.316 59.277 1.00 67.38 485 HIS A O 1
ATOM 3584 N N . SER A 1 486 ? -20.406 -18.588 59.575 1.00 54.31 486 SER A N 1
ATOM 3585 C CA . SER A 1 486 ? -19.379 -17.556 59.676 1.00 54.31 486 SER A CA 1
ATOM 3586 C C . SER A 1 486 ? -18.841 -17.574 61.108 1.00 54.31 486 SER A C 1
ATOM 3588 O O . SER A 1 486 ? -19.417 -16.946 61.994 1.00 54.31 486 SER A O 1
ATOM 3590 N N . ALA A 1 487 ? -17.790 -18.357 61.370 1.00 44.19 487 ALA A N 1
ATOM 3591 C CA . ALA A 1 487 ? -16.999 -18.157 62.579 1.00 44.19 487 ALA A CA 1
ATOM 3592 C C . ALA A 1 487 ? -16.373 -16.763 62.464 1.00 44.19 487 ALA A C 1
ATOM 3594 O O . ALA A 1 487 ? -15.677 -16.483 61.487 1.00 44.19 487 ALA A O 1
ATOM 3595 N N . GLY A 1 488 ? -16.701 -15.879 63.407 1.00 39.12 488 GLY A N 1
ATOM 3596 C CA . GLY A 1 488 ? -16.235 -14.499 63.402 1.00 39.12 488 GLY A CA 1
ATOM 3597 C C . GLY A 1 488 ? -14.723 -14.434 63.216 1.00 39.12 488 GLY A C 1
ATOM 3598 O O . GLY A 1 488 ? -13.969 -14.975 64.019 1.00 39.12 488 GLY A O 1
ATOM 3599 N N . VAL A 1 489 ? -14.292 -13.765 62.152 1.00 29.14 489 VAL A N 1
ATOM 3600 C CA . VAL A 1 489 ? -12.974 -13.141 62.129 1.00 29.14 489 VAL A CA 1
ATOM 3601 C C . VAL A 1 489 ? -13.116 -11.931 63.052 1.00 29.14 489 VAL A C 1
ATOM 3603 O O . VAL A 1 489 ? -13.801 -10.969 62.703 1.00 29.14 489 VAL A O 1
ATOM 3606 N N . GLU A 1 490 ? -12.606 -12.055 64.278 1.00 23.77 490 GLU A N 1
ATOM 3607 C CA . GLU A 1 490 ? -12.405 -10.919 65.186 1.00 23.77 490 GLU A CA 1
ATOM 3608 C C . GLU A 1 490 ? -11.449 -9.885 64.544 1.00 23.77 490 GLU A C 1
ATOM 3610 O O . GLU A 1 490 ? -10.696 -10.254 63.639 1.00 23.77 490 GLU A O 1
ATOM 3615 N N . PRO A 1 491 ? -11.556 -8.600 64.939 1.00 36.28 491 PRO A N 1
ATOM 3616 C CA . PRO A 1 491 ? -11.136 -7.429 64.158 1.00 36.28 491 PRO A CA 1
ATOM 3617 C C . PRO A 1 491 ? -9.639 -7.294 63.862 1.00 36.28 491 PRO A C 1
ATOM 3619 O O . PRO A 1 491 ? -8.811 -7.755 64.680 1.00 36.28 491 PRO A O 1
#

Sequence (491 aa):
MREIHAKLPHVRLADPDSAATAIEIATLRAIAEPFRAPPAVIRDLAAIVRLTDDSITIRDARIALPGSRINGYSAVARGGSAQVRARAEPVMFADLRWLYPGLPSEGGGSLDFAFVSDSGYSDFTASGIDLRSGGSALAGSAGVRVSDSTEIHDTDLRFSDVGTRLIEMLAPGVDVPLSGTLSGRAELAGTIRALRVDGDVTFRDARFGTSRLVATGEIGFGNGFRARDLRVRAMPLRMNLVRALGNPLPIGGAVTGRATIDGAVGSAWRIDGDVTHLDRGERSRVTGRARVTSGRQKTIDAYVRALPLSLTTVGRFAPRVGARDVRSVEDLSFTLNEAGVGSTIDFTVWRALEPSPLTLSVHLKGARNPALATAIAEESGGDAATPQPKHRRSASLQGFGLQVIGLTARIASRLGAKGGLLVVAVRPESLAAACGLRAGDVIENVHGAAFALRDLNRTLSARGAQPASLGIVREGSRLTLSLPHSAGVEP

Solvent-accessible surface area (backbone atoms only — not comparable to full-atom values): 25194 Å² total; per-residue (Å²): 110,46,76,75,50,72,44,64,90,42,73,42,70,65,42,101,94,39,74,49,28,37,39,36,32,70,34,32,27,32,40,36,57,92,53,67,84,51,60,37,54,35,70,30,31,25,32,38,37,39,38,43,93,57,33,45,35,38,38,74,28,42,37,30,37,93,71,26,32,38,39,32,40,38,39,37,36,74,87,62,33,34,40,38,39,35,42,26,66,45,31,33,30,53,70,41,21,36,83,41,69,53,46,50,80,56,41,30,36,34,35,37,39,39,39,42,32,45,98,69,38,38,36,41,39,37,34,71,34,41,36,37,40,92,79,19,37,41,32,37,28,39,28,41,36,42,48,102,54,56,31,35,32,77,24,42,36,39,36,35,50,39,38,39,69,57,50,30,46,70,34,81,89,48,86,67,92,56,75,38,29,37,30,39,40,39,35,43,37,40,29,63,54,53,24,36,39,44,34,41,41,34,40,40,25,93,89,62,42,68,25,23,43,34,39,37,34,30,38,22,50,83,90,48,55,31,30,44,69,26,36,36,36,32,65,40,33,31,29,57,52,50,33,65,74,71,36,57,52,86,52,66,42,31,34,31,39,40,34,38,32,34,41,26,56,79,36,52,32,35,41,39,36,43,37,38,38,40,38,98,88,42,55,26,24,43,33,38,37,39,38,40,36,42,64,102,60,76,46,77,53,68,53,74,49,67,68,56,63,36,46,60,60,48,16,60,41,32,47,23,51,61,95,40,72,22,79,34,48,64,51,45,53,49,53,54,62,71,60,32,74,74,32,72,44,40,33,31,27,66,38,82,78,38,90,60,66,44,77,43,80,42,74,38,72,80,75,83,55,61,70,60,53,48,56,54,54,65,69,66,71,72,81,90,88,79,84,85,85,86,80,94,66,74,54,74,42,75,88,41,30,42,36,39,42,76,46,52,57,76,58,19,50,78,52,60,30,89,33,36,33,37,26,70,41,54,37,83,93,20,50,37,36,75,39,65,56,49,58,69,28,28,43,44,24,51,73,85,36,76,70,53,90,87,40,47,70,53,65,64,60,71,52,78,93,48,60,40,41,34,34,31,26,49,97,54,42,79,46,79,36,61,34,62,58,74,74,79,80,75,134

Mean predicted aligned error: 16.72 Å

Secondary structure (DSSP, 8-state):
-EEEEEE-SEEE--BTTB--EEEEESEEEEEE-SSSSSPEEESEEEEEEEE-SSEEEEEEEEEE-SS-EEEEEEEEETTS-EEEEEEEEEEEHHHHTTT-TTS-SS-EEEEEEEEEEETTEEEEEEEEEEEEETTEEEEEEEEEEESSSEEEEEEEEEEEEEEHHHHHHH-TT-------EEEEEEEEEEETTEEEEEEEEEEEETTTEEEEEEEEEEEE-SSS-EEEEEEEEEEEEEHHHHHHTT------SEEEEEEEEEEETTSEEEEEEEEEEEETTEEEEEEEEEEEEESSSEEEEEEEEESS--HHHHHHHS-EETTEE--SHHHHHHHHHHH-TT-EEEEEE--TT-SSPEEEEEE-PPP--HHHHHHHHHHT-S---S--------EEETTTTEEEEEPPHHHHHHTT-SS-EEEEEE-TTSHHHHTT--TT-EEEEETTB---TTTHHHHHHSSTTSPEEEEEEETTEEEEEEEPP------

Radius of gyration: 37.6 Å; Cα contacts (8 Å, |Δi|>4): 1163; chains: 1; bounding box: 87×48×112 Å

Foldseek 3Di:
DPPWDWDFPDWDDQDPVGQKTKTWTPWIFDFAQPDDDDTQGWPTWTWIWIDHPFKIKTAQIWTDGPPKTKGWIKMATPQGWIKIKIWIAWDFQCNCCSVPVLGDNGWTGIWIWMWTDDPFKIKIKIAQDWIDDDQKTKGGIWIWMDGVFIWTPRDKMFMDFQWPVSVCSRPVVDDDLATWGKGWIWDWGTTLAWIFIFIWIWTAHPVQGIKIKGWGFIWHDDPAIFTDQIKMFIPWHAVVVVVSVVKLQPAGATKGWMWTWHGGDQAKIKIFIWIWGDDPNFIKTKGWMWIWGHDPDIDIDIDIDIDDGQVQRVLSFQLDKAPDGRNHPCSVVVSLVVCPQQHWIWTFGDDIPDNGTDIDTDHHHDDDDVVVVVVVVVVVPDDDDDDDDDDQDFDDPPLQQWTWGWDDCVRQVVLLARTAIFTQQGDPPGLCVVQPDGHGKGFRDKPPDGDDPVCVSVSLVVDPQAWIWTFIRDSNDTDITTRGHRPDPDD

Nearest PDB structures (foldseek):
  3pv2-assembly1_D  TM=1.933E-01  e=3.643E-05  Legionella fallonii
  3pv2-assembly1_C  TM=1.985E-01  e=6.110E-05  Legionella fallonii
  3pv5-assembly1_B  TM=1.954E-01  e=5.829E-05  Legionella fallonii
  3pv3-assembly1_C-3  TM=1.923E-01  e=5.829E-05  Legionella fallonii
  3pv5-assembly1_A-3  TM=1.979E-01  e=9.777E-05  Legionella fallonii